Protein AF-C4REH4-F1 (afdb_monomer)

Foldseek 3Di:
DDDDDDDDDDDDDDDDDDDDDDDDDDDDPPPDPDPPPPPCPADAQDDAPEEAECVPQNLVSLVVLLVSLQCLQVDDDVNFREFDDQDPALQDSNQWHWYWYAFPNFIKIFIAGRQQRATQWIWGQPPPDPDRAIETEGEDDQDPHDHHPNHNDPRHHYDYDPHHLDCVSLVHPLVNLQFQWEASVLLSVLVVQVNDPPPPNNSSSSSNPCQSRRLLSFWVVSVVVRSVCRVPTGGDHSLSSQVSVCQQVLLQQLVVCVVVVDFDWDATSNDTRRHSVSSVNTTRYRRPPPLPDRPDPPRVCVVVPPDPDPFKFKKKKFWFKKAWDFPQDPDPQWFKAAWKAWADPVRHGPGTQDHHDDDDGDRPRMDGRPQSIATDMDRPLKIKMATFMWTDDPPDGIFTQAPPDGIFMDNFAWTWGGTPGTIMIIHMHMFTWDQPPDQVVDQQGPDQPFWKKWKAFAKKFKPPQADDAFRFKAAFKWWDADPDDTHTQDHHDPVDRHRDDRIDGTPRRGIDIHGSHDQGKIQDFMWHDYPVRDIHTLFPGGIDRDGAQWDWGHDPRIIMITGMGMIITDPDD

Sequence (573 aa):
MRTTRIRTLATGLAGAVAVAVLITGGTVVAPPPAAATTTVTGTVAKPAVGTFDLDKYGVKAYEDLITLIRVQNQQLSANTPVTPAPTASDADPAGYFSVALVAGGRRIELVIRRDDLYLVGWYQADQDRAGDADVYFRFRHDRSGSPYDFRRTTRTRIVDLTFTGSYLDLGYPAEKRKALNLGGGALIKALQLLSGTNGQQPNEALVVTIQMVLEAARFHPLFEHLREHWDEWGAPPPALVDLQNNWGDLSQDWWRGQDARVAITVTYAGMIFKAVADILTVVAVLHYKNCGRKPFAAAAAAAENEACPPTGGRFLVTVEELVFDNPGDAGSDFEPYGSVSLVDGQGTPIRTAWQQADHDIPHVVRVPLTDARAVVDSETGVFCFHASVRESDSSNGDDDLSSQVSDVCGTGGVGTFRGDDGTVTIYYAVQRLVRPCLSWATSIPCQTSPYQYLYHVTRVDFGNPGDAGDPEPYGFIKVKPGGGSAYSLWEQSSDNPPTMSHWIPPTVLAPLRVGSSAQPCFYVNVEESDSSGRNDWLTPFGTFCGDESHLRLTEGENWVEIHYEFLQLIPGE

pLDDT: mean 76.66, std 19.33, range [28.95, 98.5]

Radius of gyration: 36.14 Å; Cα contacts (8 Å, |Δi|>4): 1142; chains: 1; bounding box: 104×90×124 Å

Mean predicted aligned error: 17.83 Å

Nearest PDB structures (foldseek):
  5wv1-assembly1_A  TM=8.229E-01  e=4.054E-14  Momordica balsamina
  6loq-assembly1_A  TM=7.985E-01  e=1.764E-14  Momordica charantia
  3mry-assembly1_A  TM=8.037E-01  e=5.061E-14  Momordica balsamina
  1mrg-assembly1_A  TM=7.962E-01  e=3.247E-14  Momordica charantia
  3n1d-assembly1_A  TM=7.936E-01  e=3.247E-14  Momordica balsamina

Secondary structure (DSSP, 8-state):
-----------------------------PPPPPP--------PPPPPS-EEEHHHHHHHHHHHHHHHHHHT--EEETTEEEPPPPPS-TT-GGGEEEEEEEETTEEEEEEEETTT--EEEEEEE-TTSSS-PEEEEEPPP-SSSPPP---SSTTPEEEE-SS-SSTTTTT--HHHHTT--BSHHHHHHHHHHHT-SS----HHHHHHHIIIIIIHHHBHHHHHHHHHTTT--BPPPHHHHHHHTTHHHHHHHHHHHHHH-PPP-EEETTEEE-SHHHHHHHBSSBPP--TT--SSSHHHHGGG-----SS-EEEEEEEEEEEEE--S-SSS---EEEEEEEE-TTS-EEEEEEEE-SS-----SEEE-TT-EEEEEESSS-EEEEEEEEE--SSS--EESSTT-SEEEESSEEEEEE-SS-EEEEEEEEEEEE-----SSSPPPSS-----EEEEEEEEEEE--SSSS---EEEEEEE--TTSPPEEEEEE-TTS-----SEE--S--SPEEE-TT---EEEEEEEEE-TTS-EEESS-SEEEE--TTEEEEEETTEEEEEEEEEEEE-TT-

Solvent-accessible surface area (backbone atoms only — not comparable to full-atom values): 32521 Å² total; per-residue (Å²): 132,86,87,86,89,81,91,80,90,76,82,89,81,91,78,91,77,89,80,82,90,79,92,71,96,69,83,87,72,77,73,73,77,73,72,79,76,76,74,74,81,70,66,60,43,77,76,54,82,46,76,29,42,41,75,82,45,40,66,58,28,49,53,53,46,36,52,53,59,39,59,71,24,76,48,67,56,97,86,35,24,22,22,47,73,74,61,98,44,62,54,44,72,82,44,42,50,33,40,29,39,30,23,86,94,40,58,39,31,44,32,32,34,44,37,77,55,44,65,50,31,36,36,27,70,40,86,91,47,101,55,98,32,34,36,33,41,31,40,34,79,88,63,94,69,64,70,47,68,77,34,69,48,98,62,37,43,78,43,80,40,97,42,43,75,46,46,65,67,47,73,40,47,70,77,55,50,37,66,36,60,38,23,50,64,44,43,36,52,20,50,41,49,68,59,50,90,78,78,70,70,55,44,62,31,54,49,45,44,43,49,67,49,43,48,23,30,33,22,39,62,52,32,52,50,44,61,75,40,22,93,40,82,42,49,55,63,55,51,60,54,49,44,61,80,37,47,56,59,53,28,47,51,37,51,49,22,64,74,66,71,45,83,36,80,50,73,55,60,88,43,76,31,64,35,53,66,52,48,56,66,41,41,44,38,35,49,37,91,50,66,83,52,64,85,68,69,63,67,77,59,59,79,60,72,75,77,83,64,95,73,49,45,39,28,40,39,36,39,50,34,42,36,52,50,58,86,72,62,100,64,93,69,53,32,74,24,37,38,35,23,38,24,49,102,83,68,50,75,75,45,73,61,44,75,41,72,94,69,92,63,75,73,60,54,63,48,77,31,93,66,27,36,46,82,45,78,31,71,79,58,62,46,32,34,36,45,54,33,30,34,55,56,96,83,82,59,68,45,44,22,14,74,78,37,70,62,45,68,41,62,50,48,77,41,72,31,35,22,89,52,29,28,38,34,40,35,32,46,41,31,52,39,40,72,58,93,60,64,76,75,44,79,70,49,93,58,91,63,87,48,40,31,31,45,38,61,71,37,37,34,50,39,65,53,51,91,89,80,61,22,23,57,20,39,37,35,26,42,40,46,56,90,55,77,67,44,67,35,40,76,40,56,80,93,69,43,58,79,55,65,61,60,48,79,44,73,46,71,42,61,42,80,26,57,70,74,44,69,66,29,37,40,37,40,39,34,29,61,46,98,86,78,53,72,47,56,33,30,72,76,46,77,46,68,54,60,90,55,45,36,77,38,63,34,88,85,16,28,38,36,39,30,32,45,68,32,33,51,53,86,93,90

Structure (mmCIF, N/CA/C/O backbone):
data_AF-C4REH4-F1
#
_entry.id   AF-C4REH4-F1
#
loop_
_atom_site.group_PDB
_atom_site.id
_atom_site.type_symbol
_atom_site.label_atom_id
_atom_site.label_alt_id
_atom_site.label_comp_id
_atom_site.label_asym_id
_atom_site.label_entity_id
_atom_site.label_seq_id
_atom_site.pdbx_PDB_ins_code
_atom_site.Cartn_x
_atom_site.Cartn_y
_atom_site.Cartn_z
_atom_site.occupancy
_atom_site.B_iso_or_equiv
_atom_site.auth_seq_id
_atom_site.auth_comp_id
_atom_site.auth_asym_id
_atom_site.auth_atom_id
_atom_site.pdbx_PDB_model_num
ATOM 1 N N . MET A 1 1 ? -58.305 19.308 66.190 1.00 35.97 1 MET A N 1
ATOM 2 C CA . MET A 1 1 ? -57.642 20.486 66.789 1.00 35.97 1 MET A CA 1
ATOM 3 C C . MET A 1 1 ? -57.208 21.426 65.670 1.00 35.97 1 MET A C 1
ATOM 5 O O . MET A 1 1 ? -56.680 20.945 64.681 1.00 35.97 1 MET A O 1
ATOM 9 N N . ARG A 1 2 ? -57.568 22.709 65.835 1.00 33.66 2 ARG A N 1
ATOM 10 C CA . ARG A 1 2 ? -57.250 23.962 65.103 1.00 33.66 2 ARG A CA 1
ATOM 11 C C . ARG A 1 2 ? -56.367 23.863 63.839 1.00 33.66 2 ARG A C 1
ATOM 13 O O . ARG A 1 2 ? -55.223 23.456 63.940 1.00 33.66 2 ARG A O 1
ATOM 20 N N . THR A 1 3 ? -56.874 24.107 62.622 1.00 39.22 3 THR A N 1
ATOM 21 C CA . THR A 1 3 ? -57.192 25.400 61.947 1.00 39.22 3 THR A CA 1
ATOM 22 C C . THR A 1 3 ? -56.023 26.375 61.805 1.00 39.22 3 THR A C 1
ATOM 24 O O . THR A 1 3 ? -55.701 27.007 62.802 1.00 39.22 3 THR A O 1
ATOM 27 N N . THR A 1 4 ? -55.585 26.630 60.560 1.00 42.75 4 THR A N 1
ATOM 28 C CA . THR A 1 4 ? -55.491 27.993 59.990 1.00 42.75 4 THR A CA 1
ATOM 29 C C . THR A 1 4 ? -55.699 27.946 58.466 1.00 42.75 4 THR A C 1
ATOM 31 O O . THR A 1 4 ? -55.005 27.232 57.750 1.00 42.75 4 THR A O 1
ATOM 34 N N . ARG A 1 5 ? -56.707 28.690 57.995 1.00 47.34 5 ARG A N 1
ATOM 35 C CA . ARG A 1 5 ? -56.991 29.072 56.597 1.00 47.34 5 ARG A CA 1
ATOM 36 C C . ARG A 1 5 ? -56.308 30.413 56.295 1.00 47.34 5 ARG A C 1
ATOM 38 O O . ARG A 1 5 ? -56.113 31.158 57.243 1.00 47.34 5 ARG A O 1
ATOM 45 N N . ILE A 1 6 ? -56.135 30.760 55.014 1.00 38.66 6 ILE A N 1
ATOM 46 C CA . ILE A 1 6 ? -56.421 32.068 54.353 1.00 38.66 6 ILE A CA 1
ATOM 47 C C . ILE A 1 6 ? -56.081 31.844 52.852 1.00 38.66 6 ILE A C 1
ATOM 49 O O . ILE A 1 6 ? -54.988 31.379 52.562 1.00 38.66 6 ILE A O 1
ATOM 53 N N . ARG A 1 7 ? -57.038 31.791 51.901 1.00 39.53 7 ARG A N 1
ATOM 54 C CA . ARG A 1 7 ? -57.795 32.880 51.217 1.00 39.53 7 ARG A CA 1
ATOM 55 C C . ARG A 1 7 ? -56.879 33.851 50.441 1.00 39.53 7 ARG A C 1
ATOM 57 O O . ARG A 1 7 ? -55.895 34.275 51.012 1.00 39.53 7 ARG A O 1
ATOM 64 N N . THR A 1 8 ? -57.134 34.373 49.239 1.00 35.28 8 THR A N 1
ATOM 65 C CA . THR A 1 8 ? -57.992 34.142 48.053 1.00 35.28 8 THR A CA 1
ATOM 66 C C . THR A 1 8 ? -57.593 35.259 47.050 1.00 35.28 8 THR A C 1
ATOM 68 O O . THR A 1 8 ? -57.129 36.295 47.516 1.00 35.28 8 THR A O 1
ATOM 71 N N . LEU A 1 9 ? -57.965 35.118 45.762 1.00 31.98 9 LEU A N 1
ATOM 72 C CA . LEU A 1 9 ? -58.253 36.189 44.766 1.00 31.98 9 LEU A CA 1
ATOM 73 C C . LEU A 1 9 ? -57.048 37.025 44.270 1.00 31.98 9 LEU A C 1
ATOM 75 O O . LEU A 1 9 ? -56.125 37.290 45.018 1.00 31.98 9 LEU A O 1
ATOM 79 N N . ALA A 1 10 ? -57.003 37.590 43.063 1.00 31.23 10 ALA A N 1
ATOM 80 C CA . ALA A 1 10 ? -57.707 37.482 41.780 1.00 31.23 10 ALA A CA 1
ATOM 81 C C . ALA A 1 10 ? -57.125 38.595 40.880 1.00 31.23 10 ALA A C 1
ATOM 83 O O . ALA A 1 10 ? -56.549 39.541 41.410 1.00 31.23 10 ALA A O 1
ATOM 84 N N . THR A 1 11 ? -57.406 38.525 39.567 1.00 33.16 11 THR A N 1
ATOM 85 C CA . THR A 1 11 ? -57.464 39.654 38.598 1.00 33.16 11 THR A CA 1
ATOM 86 C C . THR A 1 11 ? -56.174 40.474 38.428 1.00 33.16 11 THR A C 1
ATOM 88 O O . THR A 1 11 ? -55.709 41.131 39.341 1.00 33.16 11 THR A O 1
ATOM 91 N N . GLY A 1 12 ? -55.505 40.465 37.276 1.00 29.77 12 GLY A N 1
ATOM 92 C CA . GLY A 1 12 ? -56.021 40.898 35.979 1.00 29.77 12 GLY A CA 1
ATOM 93 C C . GLY A 1 12 ? -55.555 42.336 35.730 1.00 29.77 12 GLY A C 1
ATOM 94 O O . GLY A 1 12 ? -55.830 43.182 36.563 1.00 29.77 12 GLY A O 1
ATOM 95 N N . LEU A 1 13 ? -54.852 42.604 34.627 1.00 32.81 13 LEU A N 1
ATOM 96 C CA . LEU A 1 13 ? -55.011 43.816 33.812 1.00 32.81 13 LEU A CA 1
ATOM 97 C C . LEU A 1 13 ? -54.057 43.771 32.612 1.00 32.81 13 LEU A C 1
ATOM 99 O O . LEU A 1 13 ? -52.848 43.602 32.754 1.00 32.81 13 LEU A O 1
ATOM 103 N N . ALA A 1 14 ? -54.636 43.969 31.432 1.00 38.34 14 ALA A N 1
ATOM 104 C CA . ALA A 1 14 ? -53.940 44.437 30.251 1.00 38.34 14 ALA A CA 1
ATOM 105 C C . ALA A 1 14 ? -53.442 45.872 30.487 1.00 38.34 14 ALA A C 1
ATOM 107 O O . ALA A 1 14 ? -54.162 46.698 31.048 1.00 38.34 14 ALA A O 1
ATOM 108 N N . GLY A 1 15 ? -52.233 46.169 30.020 1.00 32.03 15 GLY A N 1
ATOM 109 C CA . GLY A 1 15 ? -51.663 47.509 30.027 1.00 32.03 15 GLY A CA 1
ATOM 110 C C . GLY A 1 15 ? -50.836 47.715 28.769 1.00 32.03 15 GLY A C 1
ATOM 111 O O . GLY A 1 15 ? -49.680 47.311 28.709 1.00 32.03 15 GLY A O 1
ATOM 112 N N . ALA A 1 16 ? -51.455 48.323 27.760 1.00 36.25 16 ALA A N 1
ATOM 113 C CA . ALA A 1 16 ? -50.751 48.948 26.655 1.00 36.25 16 ALA A CA 1
ATOM 114 C C . ALA A 1 16 ? -50.012 50.183 27.187 1.00 36.25 16 ALA A C 1
ATOM 116 O O . ALA A 1 16 ? -50.625 51.039 27.824 1.00 36.25 16 ALA A O 1
ATOM 117 N N . VAL A 1 17 ? -48.715 50.290 26.902 1.00 34.00 17 VAL A N 1
ATOM 118 C CA . VAL A 1 17 ? -47.961 51.534 27.068 1.00 34.00 17 VAL A CA 1
ATOM 119 C C . VAL A 1 17 ? -47.302 51.860 25.739 1.00 34.00 17 VAL A C 1
ATOM 121 O O . VAL A 1 17 ? -46.434 51.140 25.249 1.00 34.00 17 VAL A O 1
ATOM 124 N N . ALA A 1 18 ? -47.778 52.957 25.159 1.00 33.50 18 ALA A N 1
ATOM 125 C CA . ALA A 1 18 ? -47.152 53.666 24.064 1.00 33.50 18 ALA A CA 1
ATOM 126 C C . ALA A 1 18 ? -45.804 54.234 24.522 1.00 33.50 18 ALA A C 1
ATOM 128 O O . ALA A 1 18 ? -45.726 54.841 25.591 1.00 33.50 18 ALA A O 1
ATOM 129 N N . VAL A 1 19 ? -44.768 54.107 23.693 1.00 32.81 19 VAL A N 1
ATOM 130 C CA . VAL A 1 19 ? -43.551 54.908 23.846 1.00 32.81 19 VAL A CA 1
ATOM 131 C C . VAL A 1 19 ? -43.255 55.643 22.546 1.00 32.81 19 VAL A C 1
ATOM 133 O O . VAL A 1 19 ? -42.979 55.059 21.504 1.00 32.81 19 VAL A O 1
ATOM 136 N N . ALA A 1 20 ? -43.403 56.956 22.698 1.00 33.81 20 ALA A N 1
ATOM 137 C CA . ALA A 1 20 ? -42.884 58.090 21.958 1.00 33.81 20 ALA A CA 1
ATOM 138 C C . ALA A 1 20 ? -41.851 57.819 20.852 1.00 33.81 20 ALA A C 1
ATOM 140 O O . ALA A 1 20 ? -40.739 57.347 21.079 1.00 33.81 20 ALA A O 1
ATOM 141 N N . VAL A 1 21 ? -42.219 58.305 19.669 1.00 32.22 21 VAL A N 1
ATOM 142 C CA . VAL A 1 21 ? -41.327 58.707 18.586 1.00 32.22 21 VAL A CA 1
ATOM 143 C C . VAL A 1 21 ? -40.479 59.890 19.066 1.00 32.22 21 VAL A C 1
ATOM 145 O O . VAL A 1 21 ? -41.007 60.979 19.290 1.00 32.22 21 VAL A O 1
ATOM 148 N N . LEU A 1 22 ? -39.167 59.686 19.203 1.00 30.83 22 LEU A N 1
ATOM 149 C CA . LEU A 1 22 ? -38.180 60.764 19.222 1.00 30.83 22 LEU A CA 1
ATOM 150 C C . LEU A 1 22 ? -37.384 60.685 17.916 1.00 30.83 22 LEU A C 1
ATOM 152 O O . LEU A 1 22 ? -36.627 59.746 17.688 1.00 30.83 22 LEU A O 1
ATOM 156 N N . ILE A 1 23 ? -37.608 61.666 17.044 1.00 33.31 23 ILE A N 1
ATOM 157 C CA . ILE A 1 23 ? -36.863 61.861 15.802 1.00 33.31 23 ILE A CA 1
ATOM 158 C C . ILE A 1 23 ? -35.581 62.605 16.171 1.00 33.31 23 ILE A C 1
ATOM 160 O O . ILE A 1 23 ? -35.610 63.805 16.438 1.00 33.31 23 ILE A O 1
ATOM 164 N N . THR A 1 24 ? -34.456 61.900 16.185 1.00 34.28 24 THR A N 1
ATOM 165 C CA . THR A 1 24 ? -33.124 62.506 16.138 1.00 34.28 24 THR A CA 1
ATOM 166 C C . THR A 1 24 ? -32.477 62.122 14.814 1.00 34.28 24 THR A C 1
ATOM 168 O O . THR A 1 24 ? -32.404 60.950 14.448 1.00 34.28 24 THR A O 1
ATOM 171 N N . GLY A 1 25 ? -32.075 63.137 14.047 1.00 39.12 25 GLY A N 1
ATOM 172 C CA . GLY A 1 25 ? -31.413 62.976 12.758 1.00 39.12 25 GLY A CA 1
ATOM 173 C C . GLY A 1 25 ? -30.077 62.259 12.924 1.00 39.12 25 GLY A C 1
ATOM 174 O O . GLY A 1 25 ? -29.106 62.853 13.382 1.00 39.12 25 GLY A O 1
ATOM 175 N N . GLY A 1 26 ? -30.052 60.982 12.552 1.00 31.59 26 GLY A N 1
ATOM 176 C CA . GLY A 1 26 ? -28.841 60.202 12.345 1.00 31.59 26 GLY A CA 1
ATOM 177 C C . GLY A 1 26 ? -28.511 60.170 10.858 1.00 31.59 26 GLY A C 1
ATOM 178 O O . GLY A 1 26 ? -29.373 59.900 10.023 1.00 31.59 26 GLY A O 1
ATOM 179 N N . THR A 1 27 ? -27.264 60.467 10.522 1.00 34.62 27 THR A N 1
ATOM 180 C CA . THR A 1 27 ? -26.701 60.235 9.195 1.00 34.62 27 THR A CA 1
ATOM 181 C C . THR A 1 27 ? -26.888 58.767 8.805 1.00 34.62 27 THR A C 1
ATOM 183 O O . THR A 1 27 ? -26.561 57.859 9.568 1.00 34.62 27 THR A O 1
ATOM 186 N N . VAL A 1 28 ? -27.436 58.524 7.611 1.00 29.14 28 VAL A N 1
ATOM 187 C CA . VAL A 1 28 ? -27.580 57.179 7.043 1.00 29.14 28 VAL A CA 1
ATOM 188 C C . VAL A 1 28 ? -26.187 56.675 6.674 1.00 29.14 28 VAL A C 1
ATOM 190 O O . VAL A 1 28 ? -25.685 56.932 5.584 1.00 29.14 28 VAL A O 1
ATOM 193 N N . VAL A 1 29 ? -25.539 55.975 7.600 1.00 36.16 29 VAL A N 1
ATOM 194 C CA . VAL A 1 29 ? -24.460 55.052 7.254 1.00 36.16 29 VAL A CA 1
ATOM 195 C C . VAL A 1 29 ? -25.157 53.803 6.735 1.00 36.16 29 VAL A C 1
ATOM 197 O O . VAL A 1 29 ? -25.883 53.145 7.480 1.00 36.16 29 VAL A O 1
ATOM 200 N N . ALA A 1 30 ? -25.007 53.520 5.440 1.00 32.88 30 ALA A N 1
ATOM 201 C CA . ALA A 1 30 ? -25.488 52.269 4.872 1.00 32.88 30 ALA A CA 1
ATOM 202 C C . ALA A 1 30 ? -24.927 51.110 5.717 1.00 32.88 30 ALA A C 1
ATOM 204 O O . ALA A 1 30 ? -23.716 51.095 5.966 1.00 32.88 30 ALA A O 1
ATOM 205 N N . PRO A 1 31 ? -25.763 50.171 6.200 1.00 31.33 31 PRO A N 1
ATOM 206 C CA . PRO A 1 31 ? -25.239 48.998 6.873 1.00 31.33 31 PRO A CA 1
ATOM 207 C C . PRO A 1 31 ? -24.269 48.304 5.907 1.00 31.33 31 PRO A C 1
ATOM 209 O O . PRO A 1 31 ? -24.590 48.193 4.717 1.00 31.33 31 PRO A O 1
ATOM 212 N N . PRO A 1 32 ? -23.084 47.863 6.371 1.00 36.41 32 PRO A N 1
ATOM 213 C CA . PRO A 1 32 ? -22.241 47.007 5.551 1.00 36.41 32 PRO A CA 1
ATOM 214 C C . PRO A 1 32 ? -23.111 45.844 5.061 1.00 36.41 32 PRO A C 1
ATOM 216 O O . PRO A 1 32 ? -23.952 45.373 5.839 1.00 36.41 32 PRO A O 1
ATOM 219 N N . PRO A 1 33 ? -22.986 45.415 3.789 1.00 34.09 33 PRO A N 1
ATOM 220 C CA . PRO A 1 33 ? -23.759 44.291 3.286 1.00 34.09 33 PRO A CA 1
ATOM 221 C C . PRO A 1 33 ? -23.622 43.164 4.299 1.00 34.09 33 PRO A C 1
ATOM 223 O O . PRO A 1 33 ? -22.501 42.795 4.658 1.00 34.09 33 PRO A O 1
ATOM 226 N N . ALA A 1 34 ? -24.762 42.711 4.835 1.00 32.22 34 ALA A N 1
ATOM 227 C CA . ALA A 1 34 ? -24.792 41.615 5.783 1.00 32.22 34 ALA A CA 1
ATOM 228 C C . ALA A 1 34 ? -23.935 40.508 5.178 1.00 32.22 34 ALA A C 1
ATOM 230 O O . ALA A 1 34 ? -24.213 40.070 4.058 1.00 32.22 34 ALA A O 1
ATOM 231 N N . ALA A 1 35 ? -22.849 40.148 5.871 1.00 33.38 35 ALA A N 1
ATOM 232 C CA . ALA A 1 35 ? -21.994 39.059 5.448 1.00 33.38 35 ALA A CA 1
ATOM 233 C C . ALA A 1 35 ? -22.925 37.892 5.144 1.00 33.38 35 ALA A C 1
ATOM 235 O O . ALA A 1 35 ? -23.681 37.475 6.027 1.00 33.38 35 ALA A O 1
ATOM 236 N N . ALA A 1 36 ? -22.944 37.468 3.878 1.00 31.81 36 ALA A N 1
ATOM 237 C CA . ALA A 1 36 ? -23.758 36.360 3.430 1.00 31.81 36 ALA A CA 1
ATOM 238 C C . ALA A 1 36 ? -23.477 35.208 4.386 1.00 31.81 36 ALA A C 1
ATOM 240 O O . ALA A 1 36 ? -22.395 34.621 4.374 1.00 31.81 36 ALA A O 1
ATOM 241 N N . THR A 1 37 ? -24.426 34.956 5.285 1.00 28.95 37 THR A N 1
ATOM 242 C CA . THR A 1 37 ? -24.351 33.840 6.206 1.00 28.95 37 THR A CA 1
ATOM 243 C C . THR A 1 37 ? -24.585 32.645 5.311 1.00 28.95 37 THR A C 1
ATOM 245 O O . THR A 1 37 ? -25.723 32.316 4.975 1.00 28.95 37 THR A O 1
ATOM 248 N N . THR A 1 38 ? -23.493 32.075 4.808 1.00 29.91 38 THR A N 1
ATOM 249 C CA . THR A 1 38 ? -23.509 30.803 4.107 1.00 29.91 38 THR A CA 1
ATOM 250 C C . THR A 1 38 ? -24.032 29.830 5.139 1.00 29.91 38 THR A C 1
ATOM 252 O O . THR A 1 38 ? -23.327 29.397 6.048 1.00 29.91 38 THR A O 1
ATOM 255 N N . THR A 1 39 ? -25.336 29.589 5.076 1.00 32.25 39 THR A N 1
ATOM 256 C CA . THR A 1 39 ? -25.992 28.607 5.916 1.00 32.25 39 THR A CA 1
ATOM 257 C C . THR A 1 39 ? -25.533 27.285 5.334 1.00 32.25 39 THR A C 1
ATOM 259 O O . THR A 1 39 ? -26.159 26.760 4.416 1.00 32.25 39 THR A O 1
ATOM 262 N N . VAL A 1 40 ? -24.362 26.815 5.775 1.00 38.88 40 VAL A N 1
ATOM 263 C CA . VAL A 1 40 ? -23.873 25.476 5.470 1.00 38.88 40 VAL A CA 1
ATOM 264 C C . VAL A 1 40 ? -24.972 24.560 5.967 1.00 38.88 40 VAL A C 1
ATOM 266 O O . VAL A 1 40 ? -25.170 24.389 7.170 1.00 38.88 40 VAL A O 1
ATOM 269 N N . THR A 1 41 ? -25.773 24.058 5.035 1.00 42.81 41 THR A N 1
ATOM 270 C CA . THR A 1 41 ? -26.825 23.093 5.318 1.00 42.81 41 THR A CA 1
ATOM 271 C C . THR A 1 41 ? -26.097 21.769 5.513 1.00 42.81 41 THR A C 1
ATOM 273 O O . THR A 1 41 ? -26.059 20.923 4.629 1.00 42.81 41 THR A O 1
ATOM 276 N N . GLY A 1 42 ? -25.370 21.664 6.628 1.00 54.94 42 GLY A N 1
ATOM 277 C CA . GLY A 1 42 ? -24.578 20.497 6.966 1.00 54.94 42 GLY A CA 1
ATOM 278 C C . GLY A 1 42 ? -25.526 19.325 7.144 1.00 54.94 42 GLY A C 1
ATOM 279 O O . GLY A 1 42 ? -26.389 19.343 8.022 1.00 54.94 42 GLY A O 1
ATOM 280 N N . THR A 1 43 ? -25.404 18.326 6.279 1.00 60.78 43 THR A N 1
ATOM 281 C CA . THR A 1 43 ? -26.086 17.043 6.430 1.00 60.78 43 THR A CA 1
ATOM 282 C C . THR A 1 43 ? -25.693 16.452 7.777 1.00 60.78 43 THR A C 1
ATOM 284 O O . THR A 1 43 ? -24.533 16.103 7.976 1.00 60.78 43 THR A O 1
ATOM 287 N N . VAL A 1 44 ? -26.650 16.362 8.700 1.00 74.81 44 VAL A N 1
ATOM 288 C CA . VAL A 1 44 ? -26.451 15.760 10.022 1.00 74.81 44 VAL A CA 1
ATOM 289 C C . VAL A 1 44 ? -26.036 14.297 9.860 1.00 74.81 44 VAL A C 1
ATOM 291 O O . VAL A 1 44 ? -26.690 13.546 9.132 1.00 74.81 44 VAL A O 1
ATOM 294 N N . ALA A 1 45 ? -24.958 13.896 10.538 1.00 81.94 45 ALA A N 1
ATOM 295 C CA . ALA A 1 45 ? -24.478 12.520 10.520 1.00 81.94 45 ALA A CA 1
ATOM 296 C C . ALA A 1 45 ? -25.561 11.553 11.031 1.00 81.94 45 ALA A C 1
ATOM 298 O O . ALA A 1 45 ? -26.254 11.828 12.015 1.00 81.94 45 ALA A O 1
ATOM 299 N N . LYS A 1 46 ? -25.710 10.405 10.359 1.00 85.50 46 LYS A N 1
ATOM 300 C CA . LYS A 1 46 ? -26.685 9.373 10.742 1.00 85.50 46 LYS A CA 1
ATOM 301 C C . LYS A 1 46 ? -26.348 8.778 12.120 1.00 85.50 46 LYS A C 1
ATOM 303 O O . LYS A 1 46 ? -25.172 8.723 12.484 1.00 85.50 46 LYS A O 1
ATOM 308 N N . PRO A 1 47 ? -27.356 8.304 12.880 1.00 86.31 47 PRO A N 1
ATOM 309 C CA . PRO A 1 47 ? -27.110 7.560 14.108 1.00 86.31 47 PRO A CA 1
ATOM 310 C C . PRO A 1 47 ? -26.337 6.261 13.832 1.00 86.31 47 PRO A C 1
ATOM 312 O O . PRO A 1 47 ? -26.376 5.738 12.715 1.00 86.31 47 PRO A O 1
ATOM 315 N N . ALA A 1 48 ? -25.691 5.717 14.870 1.00 90.56 48 ALA A N 1
ATOM 316 C CA . ALA A 1 48 ? -25.025 4.422 14.793 1.00 90.56 48 ALA A CA 1
ATOM 317 C C . ALA A 1 48 ? -25.987 3.336 14.307 1.00 90.56 48 ALA A C 1
ATOM 319 O O . ALA A 1 48 ? -27.122 3.241 14.780 1.00 90.56 48 ALA A O 1
ATOM 320 N N . VAL A 1 49 ? -25.503 2.482 13.407 1.00 94.69 49 VAL A N 1
ATOM 321 C CA . VAL A 1 49 ? -26.279 1.372 12.836 1.00 94.69 49 VAL A CA 1
ATOM 322 C C . VAL A 1 49 ? -26.529 0.252 13.853 1.00 94.69 49 VAL A C 1
ATOM 324 O O . VAL A 1 49 ? -27.395 -0.589 13.634 1.00 94.69 49 VAL A O 1
ATOM 327 N N . GLY A 1 50 ? -25.814 0.264 14.984 1.00 94.38 50 GLY A N 1
ATOM 328 C CA . GLY A 1 50 ? -26.015 -0.630 16.124 1.00 94.38 50 GLY A CA 1
ATOM 329 C C . GLY A 1 50 ? -25.359 -0.100 17.401 1.00 94.38 50 GLY A C 1
ATOM 330 O O . GLY A 1 50 ? -24.505 0.787 17.352 1.00 94.38 50 GLY A O 1
ATOM 331 N N . THR A 1 51 ? -25.782 -0.621 18.556 1.00 96.12 51 THR A N 1
ATOM 332 C CA . THR A 1 51 ? -25.155 -0.374 19.866 1.00 96.12 51 THR A CA 1
ATOM 333 C C . THR A 1 51 ? -24.913 -1.707 20.568 1.00 96.12 51 THR A C 1
ATOM 335 O O . THR A 1 51 ? -25.851 -2.487 20.716 1.00 96.12 51 THR A O 1
ATOM 338 N N . PHE A 1 52 ? -23.683 -1.941 21.020 1.00 97.38 52 PHE A N 1
ATOM 339 C CA . PHE A 1 52 ? -23.224 -3.218 21.565 1.00 97.38 52 PHE A CA 1
ATOM 340 C C . PHE A 1 52 ? -22.668 -3.030 22.971 1.00 97.38 52 PHE A C 1
ATOM 342 O O . PHE A 1 52 ? -21.672 -2.338 23.161 1.00 97.38 52 PHE A O 1
ATOM 349 N N . ASP A 1 53 ? -23.333 -3.624 23.958 1.00 97.25 53 ASP A N 1
ATOM 350 C CA . ASP A 1 53 ? -22.945 -3.531 25.365 1.00 97.25 53 ASP A CA 1
ATOM 351 C C . ASP A 1 53 ? -22.033 -4.702 25.738 1.00 97.25 53 ASP A C 1
ATOM 353 O O . ASP A 1 53 ? -22.496 -5.824 25.971 1.00 97.25 53 ASP A O 1
ATOM 357 N N . LEU A 1 54 ? -20.725 -4.431 25.725 1.00 96.62 54 LEU A N 1
ATOM 358 C CA . LEU A 1 54 ? -19.688 -5.417 26.015 1.00 96.62 54 LEU A CA 1
ATOM 359 C C . LEU A 1 54 ? -19.642 -5.761 27.507 1.00 96.62 54 LEU A C 1
ATOM 361 O O . LEU A 1 54 ? -19.309 -6.894 27.842 1.00 96.62 54 LEU A O 1
ATOM 365 N N . ASP A 1 55 ? -20.021 -4.829 28.387 1.00 93.88 55 ASP A N 1
ATOM 366 C CA . ASP A 1 55 ? -20.088 -5.082 29.831 1.00 93.88 55 ASP A CA 1
ATOM 367 C C . ASP A 1 55 ? -21.203 -6.087 30.151 1.00 93.88 55 ASP A C 1
ATOM 369 O O . ASP A 1 55 ? -21.043 -6.973 30.990 1.00 93.88 55 ASP A O 1
ATOM 373 N N . LYS A 1 56 ? -22.351 -5.948 29.478 1.00 96.38 56 LYS A N 1
ATOM 374 C CA . LYS A 1 56 ? -23.543 -6.755 29.754 1.00 96.38 56 LYS A CA 1
ATOM 375 C C . LYS A 1 56 ? -23.559 -8.097 29.030 1.00 96.38 56 LYS A C 1
ATOM 377 O O . LYS A 1 56 ? -24.043 -9.077 29.597 1.00 96.38 56 LYS A O 1
ATOM 382 N N . TYR A 1 57 ? -23.114 -8.138 27.776 1.00 97.31 57 TYR A N 1
ATOM 383 C CA . TYR A 1 57 ? -23.274 -9.318 26.919 1.00 97.31 57 TYR A CA 1
ATOM 384 C C . TYR A 1 57 ? -21.945 -9.948 26.472 1.00 97.31 57 TYR A C 1
ATOM 386 O O . TYR A 1 57 ? -21.976 -10.980 25.799 1.00 97.31 57 TYR A O 1
ATOM 394 N N . GLY A 1 58 ? -20.793 -9.370 26.839 1.00 96.75 58 GLY A N 1
ATOM 395 C CA . GLY A 1 58 ? -19.466 -9.947 26.603 1.00 96.75 58 GLY A CA 1
ATOM 396 C C . GLY A 1 58 ? -19.230 -10.366 25.150 1.00 96.75 58 GLY A C 1
ATOM 397 O O . GLY A 1 58 ? -19.548 -9.622 24.216 1.00 96.75 58 GLY A O 1
ATOM 398 N N . VAL A 1 59 ? -18.724 -11.591 24.964 1.00 97.69 59 VAL A N 1
ATOM 399 C CA . VAL A 1 59 ? -18.429 -12.171 23.644 1.00 97.69 59 VAL A CA 1
ATOM 400 C C . VAL A 1 59 ? -19.643 -12.176 22.711 1.00 97.69 59 VAL A C 1
ATOM 402 O O . VAL A 1 59 ? -19.488 -11.979 21.511 1.00 97.69 59 VAL A O 1
ATOM 405 N N . LYS A 1 60 ? -20.873 -12.296 23.234 1.00 98.00 60 LYS A N 1
ATOM 406 C CA . LYS A 1 60 ? -22.067 -12.301 22.383 1.00 98.00 60 LYS A CA 1
ATOM 407 C C . LYS A 1 60 ? -22.306 -10.941 21.719 1.00 98.00 60 LYS A C 1
ATOM 409 O O . LYS A 1 60 ? -22.574 -10.884 20.522 1.00 98.00 60 LYS A O 1
ATOM 414 N N . ALA A 1 61 ? -22.157 -9.842 22.464 1.00 98.12 61 ALA A N 1
ATOM 415 C CA . ALA A 1 61 ? -22.219 -8.502 21.870 1.00 98.12 61 ALA A CA 1
ATOM 416 C C . ALA A 1 61 ? -21.085 -8.271 20.866 1.00 98.12 61 ALA A C 1
ATOM 418 O O . ALA A 1 61 ? -21.286 -7.573 19.873 1.00 98.12 61 ALA A O 1
ATOM 419 N N . TYR A 1 62 ? -19.914 -8.862 21.105 1.00 98.50 62 TYR A N 1
ATOM 420 C CA . TYR A 1 62 ? -18.792 -8.802 20.179 1.00 98.50 62 TYR A CA 1
ATOM 421 C C . TYR A 1 62 ? -19.069 -9.552 18.863 1.00 98.50 62 TYR A C 1
ATOM 423 O O . TYR A 1 62 ? -18.879 -8.989 17.787 1.00 98.50 62 TYR A O 1
ATOM 431 N N . GLU A 1 63 ? -19.600 -10.774 18.916 1.00 98.44 63 GLU A N 1
ATOM 432 C CA . GLU A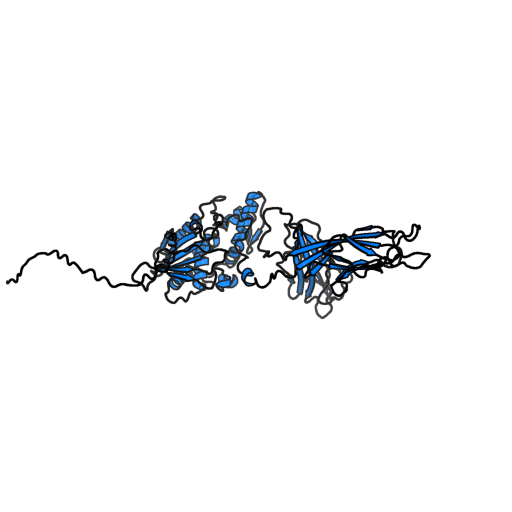 1 63 ? -20.023 -11.527 17.725 1.00 98.44 63 GLU A CA 1
ATOM 433 C C . GLU A 1 63 ? -21.069 -10.761 16.902 1.00 98.44 63 GLU A C 1
ATOM 435 O O . GLU A 1 63 ? -20.962 -10.662 15.673 1.00 98.44 63 GLU A O 1
ATOM 440 N N . ASP A 1 64 ? -22.068 -10.191 17.581 1.00 98.12 64 ASP A N 1
ATOM 441 C CA . ASP A 1 64 ? -23.138 -9.428 16.940 1.00 98.12 64 ASP A CA 1
ATOM 442 C C . ASP A 1 64 ? -22.593 -8.134 16.306 1.00 98.12 64 ASP A C 1
ATOM 444 O O . ASP A 1 64 ? -23.015 -7.758 15.209 1.00 98.12 64 ASP A O 1
ATOM 448 N N . LEU A 1 65 ? -21.609 -7.486 16.945 1.00 98.31 65 LEU A N 1
ATOM 449 C CA . LEU A 1 65 ? -20.890 -6.328 16.404 1.00 98.31 65 LEU A CA 1
ATOM 450 C C . LEU A 1 65 ? -20.168 -6.674 15.103 1.00 98.31 65 LEU A C 1
ATOM 452 O O . LEU A 1 65 ? -20.369 -6.001 14.090 1.00 98.31 65 LEU A O 1
ATOM 456 N N . ILE A 1 66 ? -19.335 -7.716 15.123 1.00 98.25 66 ILE A N 1
ATOM 457 C CA . ILE A 1 66 ? -18.547 -8.120 13.954 1.00 98.25 66 ILE A CA 1
ATOM 458 C C . ILE A 1 66 ? -19.471 -8.535 12.806 1.00 98.25 66 ILE A C 1
ATOM 460 O O . ILE A 1 66 ? -19.263 -8.133 11.659 1.00 98.25 66 ILE A O 1
ATOM 464 N N . THR A 1 67 ? -20.544 -9.263 13.116 1.00 96.69 67 THR A N 1
ATOM 465 C CA . THR A 1 67 ? -21.572 -9.633 12.137 1.00 96.69 67 THR A CA 1
ATOM 466 C C . THR A 1 67 ? -22.238 -8.398 11.533 1.00 96.69 67 THR A C 1
ATOM 468 O O . THR A 1 67 ? -22.360 -8.311 10.309 1.00 96.69 67 THR A O 1
ATOM 471 N N . LEU A 1 68 ? -22.615 -7.407 12.354 1.00 96.81 68 LEU A N 1
ATOM 472 C CA . LEU A 1 68 ? -23.241 -6.179 11.865 1.00 96.81 68 LEU A CA 1
ATOM 473 C C . LEU A 1 68 ? -22.318 -5.398 10.920 1.00 96.81 68 LEU A C 1
ATOM 475 O O . LEU A 1 68 ? -22.791 -4.892 9.903 1.00 96.81 68 LEU A O 1
ATOM 479 N N . ILE A 1 69 ? -21.021 -5.303 11.236 1.00 96.94 69 ILE A N 1
ATOM 480 C CA . ILE A 1 69 ? -20.032 -4.622 10.386 1.00 96.94 69 ILE A CA 1
ATOM 481 C C . ILE A 1 69 ? -19.933 -5.318 9.026 1.00 96.94 69 ILE A C 1
ATOM 483 O O . ILE A 1 69 ? -19.992 -4.650 7.993 1.00 96.94 69 ILE A O 1
ATOM 487 N N . ARG A 1 70 ? -19.849 -6.654 9.007 1.00 95.62 70 ARG A N 1
ATOM 488 C CA . ARG A 1 70 ? -19.773 -7.433 7.761 1.00 95.62 70 ARG A CA 1
ATOM 489 C C . ARG A 1 70 ? -20.982 -7.176 6.857 1.00 95.62 70 ARG A C 1
ATOM 491 O O . ARG A 1 70 ? -20.800 -6.941 5.667 1.00 95.62 70 ARG A O 1
ATOM 498 N N . VAL A 1 71 ? -22.199 -7.120 7.408 1.00 92.75 71 VAL A N 1
ATOM 499 C CA . VAL A 1 71 ? -23.425 -6.898 6.611 1.00 92.75 71 VAL A CA 1
ATOM 500 C C . VAL A 1 71 ? -23.649 -5.445 6.170 1.00 92.75 71 VAL A C 1
ATOM 502 O O . VAL A 1 71 ? -24.528 -5.197 5.344 1.00 92.75 71 VAL A O 1
ATOM 505 N N . GLN A 1 72 ? -22.863 -4.469 6.651 1.00 92.50 72 GLN A N 1
ATOM 506 C CA . GLN A 1 72 ? -22.894 -3.111 6.074 1.00 92.50 72 GLN A CA 1
ATOM 507 C C . GLN A 1 72 ? -22.388 -3.082 4.623 1.00 92.50 72 GLN A C 1
ATOM 509 O O . GLN A 1 72 ? -22.713 -2.160 3.865 1.00 92.50 72 GLN A O 1
ATOM 514 N N . ASN A 1 73 ? -21.653 -4.121 4.229 1.00 85.56 73 ASN A N 1
ATOM 515 C CA . ASN A 1 73 ? -21.178 -4.383 2.881 1.00 85.56 73 ASN A CA 1
ATOM 516 C C . ASN A 1 73 ? -22.184 -5.283 2.153 1.00 85.56 73 ASN A C 1
ATOM 518 O O . ASN A 1 73 ? -21.987 -6.483 1.994 1.00 85.56 73 ASN A O 1
ATOM 522 N N . GLN A 1 74 ? -23.316 -4.692 1.765 1.00 76.25 74 GLN A N 1
ATOM 523 C CA . GLN A 1 74 ? -24.482 -5.407 1.223 1.00 76.25 74 GLN A CA 1
ATOM 524 C C . GLN A 1 74 ? -24.234 -6.092 -0.131 1.00 76.25 74 GLN A C 1
ATOM 526 O O . GLN A 1 74 ? -25.059 -6.889 -0.575 1.00 76.25 74 GLN A O 1
ATOM 531 N N . GLN A 1 75 ? -23.131 -5.773 -0.811 1.00 83.31 75 GLN A N 1
ATOM 532 C CA . GLN A 1 75 ? -22.753 -6.445 -2.047 1.00 83.31 75 GLN A CA 1
ATOM 533 C C . GLN A 1 75 ? -22.146 -7.802 -1.703 1.00 83.31 75 GLN A C 1
ATOM 535 O O . GLN A 1 75 ? -21.190 -7.879 -0.941 1.00 83.31 75 GLN A O 1
ATOM 540 N N . LEU A 1 76 ? -22.706 -8.871 -2.262 1.00 88.00 76 LEU A N 1
ATOM 541 C CA . LEU A 1 76 ? -22.180 -10.222 -2.096 1.00 88.00 76 LEU A CA 1
ATOM 542 C C . LEU A 1 76 ? -21.495 -10.668 -3.383 1.00 88.00 76 LEU A C 1
ATOM 544 O O . LEU A 1 76 ? -22.029 -10.472 -4.475 1.00 88.00 76 LEU A O 1
ATOM 548 N N . SER A 1 77 ? -20.353 -11.333 -3.242 1.00 83.44 77 SER A N 1
ATOM 549 C CA . SER A 1 77 ? -19.681 -12.035 -4.330 1.00 83.44 77 SER A CA 1
ATOM 550 C C . SER A 1 77 ? -19.275 -13.419 -3.837 1.00 83.44 77 SER A C 1
ATOM 552 O O . SER A 1 77 ? -18.601 -13.546 -2.820 1.00 83.44 77 SER A O 1
ATOM 554 N N . ALA A 1 78 ? -19.788 -14.466 -4.491 1.00 84.19 78 ALA A N 1
ATOM 555 C CA . ALA A 1 78 ? -19.722 -15.852 -4.008 1.00 84.19 78 ALA A CA 1
ATOM 556 C C . ALA A 1 78 ? -20.155 -16.031 -2.531 1.00 84.19 78 ALA A C 1
ATOM 558 O O . ALA A 1 78 ? -19.541 -16.790 -1.790 1.00 84.19 78 ALA A O 1
ATOM 559 N N . ASN A 1 79 ? -21.223 -15.338 -2.113 1.00 87.44 79 ASN A N 1
ATOM 560 C CA . ASN A 1 79 ? -21.733 -15.292 -0.730 1.00 87.44 79 ASN A CA 1
ATOM 561 C C . ASN A 1 79 ? -20.803 -14.633 0.304 1.00 87.44 79 ASN A C 1
ATOM 563 O O . ASN A 1 79 ? -21.130 -14.637 1.489 1.00 87.44 79 ASN A O 1
ATOM 567 N N . THR A 1 80 ? -19.706 -14.010 -0.124 1.00 90.62 80 THR A N 1
ATOM 568 C CA . THR A 1 80 ? -18.838 -13.214 0.747 1.00 90.62 80 THR A CA 1
ATOM 569 C C . THR A 1 80 ? -19.158 -11.727 0.581 1.00 90.62 80 THR A C 1
ATOM 571 O O . THR A 1 80 ? -19.251 -11.255 -0.558 1.00 90.62 80 THR A O 1
ATOM 574 N N . PRO A 1 81 ? -19.346 -10.969 1.678 1.00 94.31 81 PRO A N 1
ATOM 575 C CA . PRO A 1 81 ? -19.492 -9.519 1.625 1.00 94.31 81 PRO A CA 1
ATOM 576 C C . PRO A 1 81 ? -18.318 -8.850 0.913 1.00 94.31 81 PRO A C 1
ATOM 578 O O . PRO A 1 81 ? -17.162 -9.204 1.135 1.00 94.31 81 PRO A O 1
ATOM 581 N N . VAL A 1 82 ? -18.615 -7.853 0.089 1.00 93.75 82 VAL A N 1
ATOM 582 C CA . VAL A 1 82 ? -17.640 -7.032 -0.627 1.00 93.75 82 VAL A CA 1
ATOM 583 C C . VAL A 1 82 ? -17.872 -5.581 -0.253 1.00 93.75 82 VAL A C 1
ATOM 585 O O . VAL A 1 82 ? -19.012 -5.105 -0.297 1.00 93.75 82 VAL A O 1
ATOM 588 N N . THR A 1 83 ? -16.806 -4.862 0.096 1.00 93.19 83 THR A N 1
ATOM 589 C CA . THR A 1 83 ? -16.916 -3.415 0.278 1.00 93.19 83 THR A CA 1
ATOM 590 C C . THR A 1 83 ? -17.432 -2.749 -1.006 1.00 93.19 83 THR A C 1
ATOM 592 O O . THR A 1 83 ? -17.192 -3.242 -2.110 1.00 93.19 83 THR A O 1
ATOM 595 N N . PRO A 1 84 ? -18.211 -1.661 -0.911 1.00 90.25 84 PRO A N 1
ATOM 596 C CA . PRO A 1 84 ? -18.659 -0.945 -2.096 1.00 90.25 84 PRO A CA 1
ATOM 597 C C . PRO A 1 84 ? -17.488 -0.249 -2.791 1.00 90.25 84 PRO A C 1
ATOM 599 O O . PRO A 1 84 ? -16.440 0.001 -2.195 1.00 90.25 84 PRO A O 1
ATOM 602 N N . ALA A 1 85 ? -17.709 0.138 -4.047 1.00 86.19 85 ALA A N 1
ATOM 603 C CA . ALA A 1 85 ? -16.808 1.048 -4.738 1.00 86.19 85 ALA A CA 1
ATOM 604 C C . ALA A 1 85 ? -16.597 2.335 -3.913 1.00 86.19 85 ALA A C 1
ATOM 606 O O . ALA A 1 85 ? -17.568 2.837 -3.333 1.00 86.19 85 ALA A O 1
ATOM 607 N N . PRO A 1 86 ? -15.375 2.899 -3.896 1.00 81.88 86 PRO A N 1
ATOM 608 C CA . PRO A 1 86 ? -15.138 4.209 -3.308 1.00 81.88 86 PRO A CA 1
ATOM 609 C C . PRO A 1 86 ? -16.091 5.252 -3.882 1.00 81.88 86 PRO A C 1
ATOM 611 O O . PRO A 1 86 ? -16.308 5.310 -5.097 1.00 81.88 86 PRO A O 1
ATOM 614 N N . THR A 1 87 ? -16.658 6.088 -3.018 1.00 77.75 87 THR A N 1
ATOM 615 C CA . THR A 1 87 ? -17.472 7.218 -3.464 1.00 77.75 87 THR A CA 1
ATOM 616 C C . THR A 1 87 ? -16.585 8.228 -4.193 1.00 77.75 87 THR A C 1
ATOM 618 O O . THR A 1 87 ? -15.411 8.403 -3.874 1.00 77.75 87 THR A O 1
ATOM 621 N N . ALA A 1 88 ? -17.142 8.928 -5.186 1.00 64.94 88 ALA A N 1
ATOM 622 C CA . ALA A 1 88 ? -16.404 9.958 -5.928 1.00 64.94 88 ALA A CA 1
ATOM 623 C C . ALA A 1 88 ? -16.000 11.159 -5.049 1.00 64.94 88 ALA A C 1
ATOM 625 O O . ALA A 1 88 ? -15.145 11.953 -5.432 1.00 64.94 88 ALA A O 1
ATOM 626 N N . SER A 1 89 ? -16.631 11.299 -3.881 1.00 75.94 89 SER A N 1
ATOM 627 C CA . SER A 1 89 ? -16.359 12.342 -2.904 1.00 75.94 89 SER A CA 1
ATOM 628 C C . SER A 1 89 ? -16.329 11.748 -1.499 1.00 75.94 89 SER A C 1
ATOM 630 O O . SER A 1 89 ? -17.273 11.067 -1.092 1.00 75.94 89 SER A O 1
ATOM 632 N N . ASP A 1 90 ? -15.284 12.077 -0.739 1.00 73.88 90 ASP A N 1
ATOM 633 C CA . ASP A 1 90 ? -15.199 11.796 0.701 1.00 73.88 90 ASP A CA 1
ATOM 634 C C . ASP A 1 90 ? -16.196 12.648 1.518 1.00 73.88 90 ASP A C 1
ATOM 636 O O . ASP A 1 90 ? -16.332 12.469 2.725 1.00 73.88 90 ASP A O 1
ATOM 640 N N . ALA A 1 91 ? -16.933 13.562 0.873 1.00 79.62 91 ALA A N 1
ATOM 641 C CA . ALA A 1 91 ? -18.035 14.302 1.480 1.00 79.62 91 ALA A CA 1
ATOM 642 C C . ALA A 1 91 ? -19.388 13.568 1.389 1.00 79.62 91 ALA A C 1
ATOM 644 O O . ALA A 1 91 ? -20.382 14.080 1.903 1.00 79.62 91 ALA A O 1
ATOM 645 N N . ASP A 1 92 ? -19.464 12.401 0.740 1.00 82.88 92 ASP A N 1
ATOM 646 C CA . ASP A 1 92 ? -20.708 11.634 0.655 1.00 82.88 92 ASP A CA 1
ATOM 647 C C . ASP A 1 92 ? -20.968 10.856 1.964 1.00 82.88 92 ASP A C 1
ATOM 649 O O . ASP A 1 92 ? -20.236 9.908 2.270 1.00 82.88 92 ASP A O 1
ATOM 653 N N . PRO A 1 93 ? -22.033 11.172 2.732 1.00 83.81 93 PRO A N 1
ATOM 654 C CA . PRO A 1 93 ? -22.372 10.433 3.949 1.00 83.81 93 PRO A CA 1
ATOM 655 C C . PRO A 1 93 ? -22.653 8.943 3.719 1.00 83.81 93 PRO A C 1
ATOM 657 O O . PRO A 1 93 ? -22.577 8.159 4.665 1.00 83.81 93 PRO A O 1
ATOM 660 N N . ALA A 1 94 ? -23.013 8.523 2.500 1.00 86.00 94 ALA A N 1
ATOM 661 C CA . ALA A 1 94 ? -23.220 7.112 2.179 1.00 86.00 94 ALA A CA 1
ATOM 662 C C . ALA A 1 94 ? -21.911 6.302 2.208 1.00 86.00 94 ALA A C 1
ATOM 664 O O . ALA A 1 94 ? -21.948 5.092 2.460 1.00 86.00 94 ALA A O 1
ATOM 665 N N . GLY A 1 95 ? -20.766 6.974 2.035 1.00 88.62 95 GLY A N 1
ATOM 666 C CA . GLY A 1 95 ? -19.426 6.395 2.127 1.00 88.62 95 GLY A CA 1
ATOM 667 C C . GLY A 1 95 ? -19.027 5.958 3.538 1.00 88.62 95 GLY A C 1
ATOM 668 O O . GLY A 1 95 ? -17.965 5.367 3.711 1.00 88.62 95 GLY A O 1
ATOM 669 N N . TYR A 1 96 ? -19.873 6.195 4.546 1.00 91.75 96 TYR A N 1
ATOM 670 C CA . TYR A 1 96 ? -19.573 5.910 5.946 1.00 91.75 96 TYR A CA 1
ATOM 671 C C . TYR A 1 96 ? -20.734 5.216 6.666 1.00 91.75 96 TYR A C 1
ATOM 673 O O . TYR A 1 96 ? -21.884 5.172 6.213 1.00 91.75 96 TYR A O 1
ATOM 681 N N . PHE A 1 97 ? -20.417 4.644 7.819 1.00 94.00 97 PHE A N 1
ATOM 682 C CA . PHE A 1 97 ? -21.373 4.210 8.831 1.00 94.00 97 PHE A CA 1
ATOM 683 C C . PHE A 1 97 ? -20.708 4.289 10.206 1.00 94.00 97 PHE A C 1
ATOM 685 O O . PHE A 1 97 ? -19.503 4.511 10.307 1.00 94.00 97 PHE A O 1
ATOM 692 N N . SER A 1 98 ? -21.475 4.116 11.276 1.00 95.38 98 SER A N 1
ATOM 693 C CA . SER A 1 98 ? -20.903 4.073 12.617 1.00 95.38 98 SER A CA 1
ATOM 694 C C . SER A 1 98 ? -21.541 3.005 13.489 1.00 95.38 98 SER A C 1
ATOM 696 O O . SER A 1 98 ? -22.690 2.619 13.277 1.00 95.38 98 SER A O 1
ATOM 698 N N . VAL A 1 99 ? -20.785 2.510 14.465 1.00 96.75 99 VAL A N 1
ATOM 699 C CA . VAL A 1 99 ? -21.214 1.495 15.438 1.00 96.75 99 VAL A CA 1
ATOM 700 C C . VAL A 1 99 ? -20.884 1.980 16.840 1.00 96.75 99 VAL A C 1
ATOM 702 O O . VAL A 1 99 ? -19.797 2.502 17.078 1.00 96.75 99 VAL A O 1
ATOM 705 N N . ALA A 1 100 ? -21.816 1.828 17.776 1.00 95.69 100 ALA A N 1
ATOM 706 C CA . ALA A 1 100 ? -21.600 2.220 19.160 1.00 95.69 100 ALA A CA 1
ATOM 707 C C . ALA A 1 100 ? -21.260 1.014 20.031 1.00 95.69 100 ALA A C 1
ATOM 709 O O . ALA A 1 100 ? -21.904 -0.029 19.939 1.00 95.69 100 ALA A O 1
ATOM 710 N N . LEU A 1 101 ? -20.284 1.180 20.911 1.00 96.38 101 LEU A N 1
ATOM 711 C CA . LEU A 1 101 ? -19.887 0.211 21.917 1.00 96.38 101 LEU A CA 1
ATOM 712 C C . LEU A 1 101 ? -20.093 0.825 23.297 1.00 96.38 101 LEU A C 1
ATOM 714 O O . LEU A 1 101 ? -19.795 2.003 23.510 1.00 96.38 101 LEU A O 1
ATOM 718 N N . VAL A 1 102 ? -20.609 0.029 24.226 1.00 93.94 102 VAL A N 1
ATOM 719 C CA . VAL A 1 102 ? -20.704 0.378 25.643 1.00 93.94 102 VAL A CA 1
ATOM 720 C C . VAL A 1 102 ? -19.739 -0.513 26.414 1.00 93.94 102 VAL A C 1
ATOM 722 O O . VAL A 1 102 ? -19.807 -1.736 26.304 1.00 93.94 102 VAL A O 1
ATOM 725 N N . ALA A 1 103 ? -18.811 0.119 27.130 1.00 91.12 103 ALA A N 1
ATOM 726 C CA . ALA A 1 103 ? -17.777 -0.536 27.922 1.00 91.12 103 ALA A CA 1
ATOM 727 C C . ALA A 1 103 ? -17.379 0.350 29.114 1.00 91.12 103 ALA A C 1
ATOM 729 O O . ALA A 1 103 ? -17.225 1.567 28.975 1.00 91.12 103 ALA A O 1
ATOM 730 N N . GLY A 1 104 ? -17.214 -0.238 30.300 1.00 85.94 104 GLY A N 1
ATOM 731 C CA . GLY A 1 104 ? -17.030 0.508 31.546 1.00 85.94 104 GLY A CA 1
ATOM 732 C C . GLY A 1 104 ? -18.149 1.506 31.849 1.00 85.94 104 GLY A C 1
ATOM 733 O O . GLY A 1 104 ? -17.867 2.581 32.380 1.00 85.94 104 GLY A O 1
ATOM 734 N N . GLY A 1 105 ? -19.389 1.211 31.445 1.00 86.00 105 GLY A N 1
ATOM 735 C CA . GLY A 1 105 ? -20.529 2.127 31.577 1.00 86.00 105 GLY A CA 1
ATOM 736 C C . GLY A 1 105 ? -20.438 3.387 30.706 1.00 86.00 105 GLY A C 1
ATOM 737 O O . GLY A 1 105 ? -21.199 4.335 30.908 1.00 86.00 105 GLY A O 1
ATOM 738 N N . ARG A 1 106 ? -19.510 3.429 29.745 1.00 88.19 106 ARG A N 1
ATOM 739 C CA . ARG A 1 106 ? -19.312 4.554 28.826 1.00 88.19 106 ARG A CA 1
ATOM 740 C C . ARG A 1 106 ? -19.582 4.125 27.395 1.00 88.19 106 ARG A C 1
ATOM 742 O O . ARG A 1 106 ? -19.308 2.992 27.019 1.00 88.19 106 ARG A O 1
ATOM 749 N N . ARG A 1 107 ? -20.112 5.051 26.595 1.00 90.19 107 ARG A N 1
ATOM 750 C CA . ARG A 1 107 ? -20.424 4.841 25.179 1.00 90.19 107 ARG A CA 1
ATOM 751 C C . ARG A 1 107 ? -19.353 5.491 24.307 1.00 90.19 107 ARG A C 1
ATOM 753 O O . ARG A 1 107 ? -19.125 6.693 24.423 1.00 90.19 107 ARG A O 1
ATOM 760 N N . ILE A 1 108 ? -18.760 4.707 23.415 1.00 92.38 108 ILE A N 1
ATOM 761 C CA . ILE A 1 108 ? -17.916 5.171 22.310 1.00 92.38 108 ILE A CA 1
ATOM 762 C C . ILE A 1 108 ? -18.602 4.800 21.009 1.00 92.38 108 ILE A C 1
ATOM 764 O O . ILE A 1 108 ? -19.169 3.718 20.891 1.00 92.38 108 ILE A O 1
ATOM 768 N N . GLU A 1 109 ? -18.552 5.678 20.019 1.00 94.38 109 GLU A N 1
ATOM 769 C CA . GLU A 1 109 ? -19.065 5.363 18.694 1.00 94.38 109 GLU A CA 1
ATOM 770 C C . GLU A 1 109 ? -17.976 5.483 17.640 1.00 94.38 109 GLU A C 1
ATOM 772 O O . GLU A 1 109 ? -17.442 6.561 17.418 1.00 94.38 109 GLU A O 1
ATOM 777 N N . LEU A 1 110 ? -17.671 4.375 16.975 1.00 95.69 110 LEU A N 1
ATOM 778 C CA . LEU A 1 110 ? -16.650 4.292 15.941 1.00 95.69 110 LEU A CA 1
ATOM 779 C C . LEU A 1 110 ? -17.252 4.684 14.598 1.00 95.69 110 LEU A C 1
ATOM 781 O O . LEU A 1 110 ? -18.272 4.120 14.199 1.00 95.69 110 LEU A O 1
ATOM 785 N N . VAL A 1 111 ? -16.612 5.614 13.893 1.00 94.88 111 VAL A N 1
ATOM 786 C CA . VAL A 1 111 ? -17.000 6.022 12.541 1.00 94.88 111 VAL A CA 1
ATOM 787 C C . VAL A 1 111 ? -16.099 5.311 11.543 1.00 94.88 111 VAL A C 1
ATOM 789 O O . VAL A 1 111 ? -14.875 5.431 11.595 1.00 94.88 111 VAL A O 1
ATOM 792 N N . ILE A 1 112 ? -16.716 4.550 10.647 1.00 94.75 112 ILE A N 1
ATOM 793 C CA . ILE A 1 112 ? -16.051 3.605 9.758 1.00 94.75 112 ILE A CA 1
ATOM 794 C C . ILE A 1 112 ? -16.337 4.002 8.313 1.00 94.75 112 ILE A C 1
ATOM 796 O O . ILE A 1 112 ? -17.486 4.236 7.923 1.00 94.75 112 ILE A O 1
ATOM 800 N N . ARG A 1 113 ? -15.279 4.069 7.511 1.00 92.62 113 ARG A N 1
ATOM 801 C CA . ARG A 1 113 ? -15.358 4.261 6.067 1.00 92.62 113 ARG A CA 1
ATOM 802 C C . ARG A 1 113 ? -15.759 2.948 5.405 1.00 92.62 113 ARG A C 1
ATOM 804 O O . ARG A 1 113 ? -15.211 1.894 5.699 1.00 92.62 113 ARG A O 1
ATOM 811 N N . ARG A 1 114 ? -16.785 2.990 4.562 1.00 92.81 114 ARG A N 1
ATOM 812 C CA . ARG A 1 114 ? -17.469 1.792 4.065 1.00 92.81 114 ARG A CA 1
ATOM 813 C C . ARG A 1 114 ? -16.663 1.056 2.996 1.00 92.81 114 ARG A C 1
ATOM 815 O O . ARG A 1 114 ? -16.682 -0.166 2.985 1.00 92.81 114 ARG A O 1
ATOM 822 N N . ASP A 1 115 ? -15.972 1.784 2.122 1.00 90.00 115 ASP A N 1
ATOM 823 C CA . ASP A 1 115 ? -15.258 1.217 0.968 1.00 90.00 115 ASP A CA 1
ATOM 824 C C . ASP A 1 115 ? -13.996 0.415 1.342 1.00 90.00 115 ASP A C 1
ATOM 826 O O . ASP A 1 115 ? -13.597 -0.472 0.591 1.00 90.00 115 ASP A O 1
ATOM 830 N N . ASP A 1 116 ? -13.408 0.657 2.515 1.00 90.56 116 ASP A N 1
ATOM 831 C CA . ASP A 1 116 ? -12.202 -0.035 2.986 1.00 90.56 116 ASP A CA 1
ATOM 832 C C . ASP A 1 116 ? -12.248 -0.467 4.464 1.00 90.56 116 ASP A C 1
ATOM 834 O O . ASP A 1 116 ? -11.292 -1.051 4.980 1.00 90.56 116 ASP A O 1
ATOM 838 N N . LEU A 1 117 ? -13.362 -0.235 5.161 1.00 94.38 117 LEU A N 1
ATOM 839 C CA . LEU A 1 117 ? -13.532 -0.524 6.588 1.00 94.38 117 LEU A CA 1
ATOM 840 C C . LEU A 1 117 ? -12.519 0.187 7.500 1.00 94.38 117 LEU A C 1
ATOM 842 O O . LEU A 1 117 ? -12.226 -0.315 8.582 1.00 94.38 117 LEU A O 1
ATOM 846 N N . TYR A 1 118 ? -11.964 1.336 7.104 1.00 93.12 118 TYR A N 1
ATOM 847 C CA . TYR A 1 118 ? -11.045 2.092 7.963 1.00 93.12 118 TYR A CA 1
ATOM 848 C C . TYR A 1 118 ? -11.779 2.871 9.055 1.00 93.12 118 TYR A C 1
ATOM 850 O O . TYR A 1 118 ? -12.852 3.433 8.829 1.00 93.12 118 TYR A O 1
ATOM 858 N N . LEU A 1 119 ? -11.160 2.966 10.234 1.00 94.56 119 LEU A N 1
ATOM 859 C CA . LEU A 1 119 ? -11.593 3.892 11.278 1.00 94.56 119 LEU A CA 1
ATOM 860 C C . LEU A 1 119 ? -11.209 5.313 10.858 1.00 94.56 119 LEU A C 1
ATOM 862 O O . LEU A 1 119 ? -10.029 5.594 10.670 1.00 94.56 119 LEU A O 1
ATOM 866 N N . VAL A 1 120 ? -12.184 6.213 10.741 1.00 93.25 120 VAL A N 1
ATOM 867 C CA . VAL A 1 120 ? -11.931 7.631 10.405 1.00 93.25 120 VAL A CA 1
ATOM 868 C C . VAL A 1 120 ? -11.978 8.548 11.621 1.00 93.25 120 VAL A C 1
ATOM 870 O O . VAL A 1 120 ? -11.467 9.669 11.594 1.00 93.25 120 VAL A O 1
ATOM 873 N N . GLY A 1 121 ? -12.563 8.060 12.706 1.00 93.19 121 GLY A N 1
ATOM 874 C CA . GLY A 1 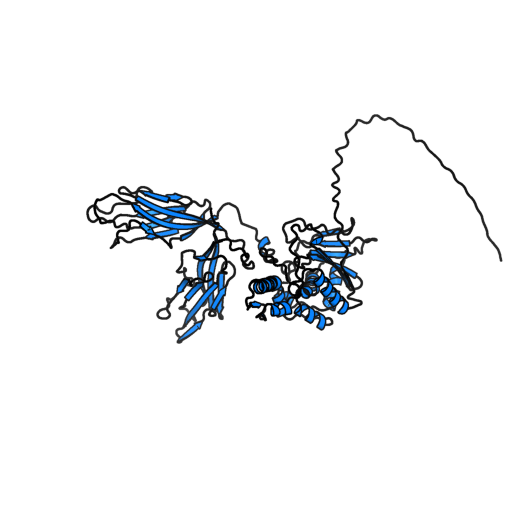121 ? -12.688 8.788 13.951 1.00 93.19 121 GLY A CA 1
ATOM 875 C C . GLY A 1 121 ? -13.638 8.093 14.911 1.00 93.19 121 GLY A C 1
ATOM 876 O O . GLY A 1 121 ? -14.153 7.006 14.632 1.00 93.19 121 GLY A O 1
ATOM 877 N N . TRP A 1 122 ? -13.894 8.733 16.044 1.00 93.81 122 TRP A N 1
ATOM 878 C CA . TRP A 1 122 ? -14.879 8.259 17.007 1.00 93.81 122 TRP A CA 1
ATOM 879 C C . TRP A 1 122 ? -15.562 9.409 17.734 1.00 93.81 122 TRP A C 1
ATOM 881 O O . TRP A 1 122 ? -14.985 10.481 17.929 1.00 93.81 122 TRP A O 1
ATOM 891 N N . TYR A 1 123 ? -16.801 9.168 18.152 1.00 91.69 123 TYR A N 1
ATOM 892 C CA . TYR A 1 123 ? -17.501 10.031 19.087 1.00 91.69 123 TYR A CA 1
ATOM 893 C C . TYR A 1 123 ? -17.322 9.552 20.519 1.00 91.69 123 TYR A C 1
ATOM 895 O O . TYR A 1 123 ? -17.342 8.352 20.814 1.00 91.69 123 TYR A O 1
ATOM 903 N N . GLN A 1 124 ? -17.245 10.533 21.403 1.00 88.44 124 GLN A N 1
ATOM 904 C CA . GLN A 1 124 ? -17.333 10.399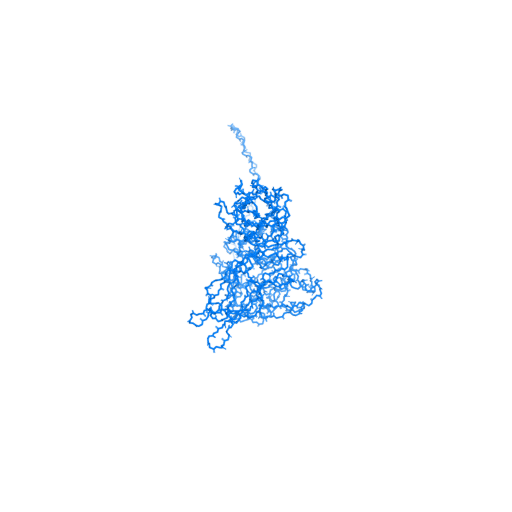 22.844 1.00 88.44 124 GLN A CA 1
ATOM 905 C C . GLN A 1 124 ? -18.432 11.341 23.344 1.00 88.44 124 GLN A C 1
ATOM 907 O O . GLN A 1 124 ? -18.527 12.479 22.882 1.00 88.44 124 GLN A O 1
ATOM 912 N N . ALA A 1 125 ? -19.229 10.891 24.313 1.00 77.69 125 ALA A N 1
ATOM 913 C CA . ALA A 1 125 ? -20.159 11.776 25.010 1.00 77.69 125 ALA A CA 1
ATOM 914 C C . ALA A 1 125 ? -19.377 12.854 25.789 1.00 77.69 125 ALA A C 1
ATOM 916 O O . ALA A 1 125 ? -18.490 12.510 26.577 1.00 77.69 125 ALA A O 1
ATOM 917 N N . ASP A 1 126 ? -19.691 14.139 25.592 1.00 67.31 126 ASP A N 1
ATOM 918 C CA . ASP A 1 126 ? -19.089 15.238 26.361 1.00 67.31 126 ASP A CA 1
ATOM 919 C C . ASP A 1 126 ? -19.600 15.179 27.809 1.00 67.31 126 ASP A C 1
ATOM 921 O O . ASP A 1 126 ? -20.712 15.606 28.118 1.00 67.31 126 ASP A O 1
ATOM 925 N N . GLN A 1 127 ? -18.799 14.591 28.703 1.00 60.38 127 GLN A N 1
ATOM 926 C CA . GLN A 1 127 ? -19.169 14.416 30.112 1.00 60.38 127 GLN A CA 1
ATOM 927 C C . GLN A 1 127 ? -19.204 15.743 30.887 1.00 60.38 127 GLN A C 1
ATOM 929 O O . GLN A 1 127 ? -19.816 15.803 31.954 1.00 60.38 127 GLN A O 1
ATOM 934 N N . ASP A 1 128 ? -18.598 16.806 30.349 1.00 54.06 128 ASP A N 1
ATOM 935 C CA . ASP A 1 128 ? -18.432 18.091 31.031 1.00 54.06 128 ASP A CA 1
ATOM 936 C C . ASP A 1 128 ? -19.561 19.090 30.715 1.00 54.06 128 ASP A C 1
ATOM 938 O O . ASP A 1 128 ? -19.592 20.202 31.253 1.00 54.06 128 ASP A O 1
ATOM 942 N N . ARG A 1 129 ? -20.526 18.717 29.862 1.00 53.50 129 ARG A N 1
ATOM 943 C CA . ARG A 1 129 ? -21.678 19.560 29.520 1.00 53.50 129 ARG A CA 1
ATOM 944 C C . ARG A 1 129 ? -22.994 18.862 29.826 1.00 53.50 129 ARG A C 1
ATOM 946 O O . ARG A 1 129 ? -23.267 17.759 29.376 1.00 53.50 129 ARG A O 1
ATOM 953 N N . ALA A 1 130 ? -23.870 19.565 30.542 1.00 43.47 130 ALA A N 1
ATOM 954 C CA . ALA A 1 130 ? -25.272 19.189 30.669 1.00 43.47 130 ALA A CA 1
ATOM 955 C C . ALA A 1 130 ? -25.966 19.310 29.294 1.00 43.47 130 ALA A C 1
ATOM 957 O O . ALA A 1 130 ? -26.490 20.366 28.936 1.00 43.47 130 ALA A O 1
ATOM 958 N N . GLY A 1 131 ? -25.917 18.244 28.495 1.00 50.28 131 GLY A N 1
ATOM 959 C CA . GLY A 1 131 ? -26.589 18.123 27.201 1.00 50.28 131 GLY A CA 1
ATOM 960 C C . GLY A 1 131 ? -25.826 17.222 26.228 1.00 50.28 131 GLY A C 1
ATOM 961 O O . GLY A 1 131 ? -24.612 17.124 26.321 1.00 50.28 131 GLY A O 1
ATOM 962 N N . ASP A 1 132 ? -26.549 16.615 25.283 1.00 55.16 132 ASP A N 1
ATOM 963 C CA . ASP A 1 132 ? -26.104 15.613 24.288 1.00 55.16 132 ASP A CA 1
ATOM 964 C C . ASP A 1 132 ? -25.047 16.106 23.262 1.00 55.16 132 ASP A C 1
ATOM 966 O O . ASP A 1 132 ? -25.131 15.817 22.066 1.00 55.16 132 ASP A O 1
ATOM 970 N N . ALA A 1 133 ? -24.088 16.942 23.661 1.00 60.38 133 ALA A N 1
ATOM 971 C CA . ALA A 1 133 ? -23.006 17.351 22.780 1.00 60.38 133 ALA A CA 1
ATOM 972 C C . ALA A 1 133 ? -21.971 16.221 22.712 1.00 60.38 133 ALA A C 1
ATOM 974 O O . ALA A 1 133 ? -21.351 15.888 23.709 1.00 60.38 133 ALA A O 1
ATOM 975 N N . ASP A 1 134 ? -21.770 15.632 21.539 1.00 82.25 134 ASP A N 1
ATOM 976 C CA . ASP A 1 134 ? -20.676 14.681 21.333 1.00 82.25 134 ASP A CA 1
ATOM 977 C C . ASP A 1 134 ? -19.376 15.422 20.973 1.00 82.25 134 ASP A C 1
ATOM 979 O O . ASP A 1 134 ? -19.393 16.434 20.259 1.00 82.25 134 ASP A O 1
ATOM 983 N N . VAL A 1 135 ? -18.235 14.894 21.414 1.00 88.75 135 VAL A N 1
ATOM 984 C CA . VAL A 1 135 ? -16.917 15.240 20.867 1.00 88.75 135 VAL A CA 1
ATOM 985 C C . VAL A 1 135 ? -16.563 14.204 19.809 1.00 88.75 135 VAL A C 1
ATOM 987 O O . VAL A 1 135 ? -16.506 13.015 20.105 1.00 88.75 135 VAL A O 1
ATOM 990 N N . TYR A 1 136 ? -16.333 14.651 18.578 1.00 90.94 136 TYR A N 1
ATOM 991 C CA . TYR A 1 136 ? -15.856 13.826 17.476 1.00 90.94 136 TYR A CA 1
ATOM 992 C C . TYR A 1 136 ? -14.351 14.003 17.301 1.00 90.94 136 TYR A C 1
ATOM 994 O O . TYR A 1 136 ? -13.893 15.077 16.906 1.00 90.94 136 TYR A O 1
ATOM 1002 N N . PHE A 1 137 ? -13.586 12.956 17.582 1.00 91.69 137 PHE A N 1
ATOM 1003 C CA . PHE A 1 137 ? -12.159 12.906 17.295 1.00 91.69 137 PHE A CA 1
ATOM 1004 C C . PHE A 1 137 ? -11.965 12.355 15.889 1.00 91.69 137 PHE A C 1
ATOM 1006 O O . PHE A 1 137 ? -12.357 11.223 15.608 1.00 91.69 137 PHE A O 1
ATOM 1013 N N . ARG A 1 138 ? -11.384 13.164 15.006 1.00 91.25 138 ARG A N 1
ATOM 1014 C CA . ARG A 1 138 ? -11.208 12.850 13.588 1.00 91.25 138 ARG A CA 1
ATOM 1015 C C . ARG A 1 138 ? -9.730 12.661 13.286 1.00 91.25 138 ARG A C 1
ATOM 1017 O O . ARG A 1 138 ? -8.938 13.561 13.553 1.00 91.25 138 ARG A O 1
ATOM 1024 N N . PHE A 1 139 ? -9.361 11.523 12.702 1.00 90.38 139 PHE A N 1
ATOM 1025 C CA . PHE A 1 139 ? -7.998 11.334 12.206 1.00 90.38 139 PHE A CA 1
ATOM 1026 C C . PHE A 1 139 ? -7.647 12.366 11.137 1.00 90.38 139 PHE A C 1
ATOM 1028 O O . PHE A 1 139 ? -8.519 12.845 10.405 1.00 90.38 139 PHE A O 1
ATOM 1035 N N . ARG A 1 140 ? -6.351 12.653 10.991 1.00 88.25 140 ARG A N 1
ATOM 1036 C CA . ARG A 1 140 ? -5.851 13.362 9.815 1.00 88.25 140 ARG A CA 1
ATOM 1037 C C . ARG A 1 140 ? -6.307 12.612 8.565 1.00 88.25 140 ARG A C 1
ATOM 1039 O O . ARG A 1 140 ? -6.132 11.398 8.466 1.00 88.25 140 ARG A O 1
ATOM 1046 N N . HIS A 1 141 ? -6.903 13.346 7.634 1.00 81.00 141 HIS A N 1
ATOM 1047 C CA . HIS A 1 141 ? -7.432 12.779 6.403 1.00 81.00 141 HIS A CA 1
ATOM 1048 C C . HIS A 1 141 ? -6.295 12.234 5.527 1.00 81.00 141 HIS A C 1
ATOM 1050 O O . HIS A 1 141 ? -5.290 12.913 5.325 1.00 81.00 141 HIS A O 1
ATOM 1056 N N . ASP A 1 142 ? -6.462 11.014 5.021 1.00 68.81 142 ASP A N 1
ATOM 1057 C CA . ASP A 1 142 ? -5.480 10.271 4.221 1.00 68.81 142 ASP A CA 1
ATOM 1058 C C . ASP A 1 142 ? -5.756 10.339 2.704 1.00 68.81 142 ASP A C 1
ATOM 1060 O O . ASP A 1 142 ? -4.991 9.791 1.912 1.00 68.81 142 ASP A O 1
ATOM 1064 N N . ARG A 1 143 ? -6.838 11.011 2.279 1.00 71.38 143 ARG A N 1
ATOM 1065 C CA . ARG A 1 143 ? -7.258 11.154 0.871 1.00 71.38 143 ARG A CA 1
ATOM 1066 C C . ARG A 1 143 ? -7.270 12.614 0.408 1.00 71.38 143 ARG A C 1
ATOM 1068 O O . ARG A 1 143 ? -7.334 13.547 1.212 1.00 71.38 143 ARG A O 1
ATOM 1075 N N . SER A 1 144 ? -7.233 12.829 -0.907 1.00 61.84 144 SER A N 1
ATOM 1076 C CA . SER A 1 144 ? -7.424 14.153 -1.502 1.00 61.84 144 SER A CA 1
ATOM 1077 C C . SER A 1 144 ? -8.908 14.534 -1.495 1.00 61.84 144 SER A C 1
ATOM 1079 O O . SER A 1 144 ? -9.727 13.923 -2.174 1.00 61.84 144 SER A O 1
ATOM 1081 N N . GLY A 1 145 ? -9.266 15.561 -0.724 1.00 64.06 145 GLY A N 1
ATOM 1082 C CA . GLY A 1 145 ? -10.641 16.049 -0.629 1.00 64.06 145 GLY A CA 1
ATOM 1083 C C . GLY A 1 145 ? -10.974 16.595 0.754 1.00 64.06 145 GLY A C 1
ATOM 1084 O O . GLY A 1 145 ? -10.217 16.424 1.708 1.00 64.06 145 GLY A O 1
ATOM 1085 N N . SER A 1 146 ? -12.115 17.276 0.863 1.00 69.94 146 SER A N 1
ATOM 1086 C CA . SER A 1 146 ? -12.664 17.648 2.166 1.00 69.94 146 SER A CA 1
ATOM 1087 C C . SER A 1 146 ? -13.399 16.444 2.761 1.00 69.94 146 SER A C 1
ATOM 1089 O O . SER A 1 146 ? -14.319 15.942 2.109 1.00 69.94 146 SER A O 1
ATOM 1091 N N . PRO A 1 147 ? -13.040 15.983 3.973 1.00 71.69 147 PRO A N 1
ATOM 1092 C CA . PRO A 1 147 ? -13.778 14.912 4.630 1.00 71.69 147 PRO A CA 1
ATOM 1093 C C . PRO A 1 147 ? -15.222 15.340 4.888 1.00 71.69 147 PRO A C 1
ATOM 1095 O O . PRO A 1 147 ? -15.484 16.512 5.179 1.00 71.69 147 PRO A O 1
ATOM 1098 N N . TYR A 1 148 ? -16.145 14.381 4.862 1.00 74.81 148 TYR A N 1
ATOM 1099 C CA . TYR A 1 148 ? -17.509 14.593 5.327 1.00 74.81 148 TYR A CA 1
ATOM 1100 C C . TYR A 1 148 ? -17.520 15.195 6.744 1.00 74.81 148 TYR A C 1
ATOM 1102 O O . TYR A 1 148 ? -16.777 14.778 7.640 1.00 74.81 148 TYR A O 1
ATOM 1110 N N . ASP A 1 149 ? -18.352 16.221 6.943 1.00 75.81 149 ASP A N 1
ATOM 1111 C CA . ASP A 1 149 ? -18.501 16.887 8.234 1.00 75.81 149 ASP A CA 1
ATOM 1112 C C . ASP A 1 149 ? -19.416 16.040 9.128 1.00 75.81 149 ASP A C 1
ATOM 1114 O O . ASP A 1 149 ? -20.642 16.143 9.087 1.00 75.81 149 ASP A O 1
ATOM 1118 N N . PHE A 1 150 ? -18.811 15.153 9.919 1.00 79.38 150 PHE A N 1
ATOM 1119 C CA . PHE A 1 150 ? -19.474 14.222 10.837 1.00 79.38 150 PHE A CA 1
ATOM 1120 C C . PHE A 1 150 ? -20.096 14.929 12.060 1.00 79.38 150 PHE A C 1
ATOM 1122 O O . PHE A 1 150 ? -19.925 14.517 13.208 1.00 79.38 150 PHE A O 1
ATOM 1129 N N . ARG A 1 151 ? -20.842 16.015 11.869 1.00 86.38 151 ARG A N 1
ATOM 1130 C CA . ARG A 1 151 ? -21.582 16.666 12.957 1.00 86.38 151 ARG A CA 1
ATOM 1131 C C . ARG A 1 151 ? -22.914 15.960 13.172 1.00 86.38 151 ARG A C 1
ATOM 1133 O O . ARG A 1 151 ? -23.765 15.934 12.287 1.00 86.38 151 ARG A O 1
ATOM 1140 N N . ARG A 1 152 ? -23.113 15.417 14.376 1.00 80.81 152 ARG A N 1
ATOM 1141 C CA . ARG A 1 152 ? -24.408 14.868 14.825 1.00 80.81 152 ARG A CA 1
ATOM 1142 C C . ARG A 1 152 ? -25.384 15.967 15.208 1.00 80.81 152 ARG A C 1
ATOM 1144 O O . ARG A 1 152 ? -26.587 15.843 15.019 1.00 80.81 152 ARG A O 1
ATOM 1151 N N . THR A 1 153 ? -24.865 17.056 15.755 1.00 82.19 153 THR A N 1
ATOM 1152 C CA . THR A 1 153 ? -25.642 18.238 16.104 1.00 82.19 153 THR A CA 1
ATOM 1153 C C . THR A 1 153 ? -24.816 19.489 15.834 1.00 82.19 153 THR A C 1
ATOM 1155 O O . THR A 1 153 ? -23.596 19.437 15.667 1.00 82.19 153 THR A O 1
ATOM 1158 N N . THR A 1 154 ? -25.461 20.653 15.875 1.00 81.62 154 THR A N 1
ATOM 1159 C CA . THR A 1 154 ? -24.760 21.947 15.857 1.00 81.62 154 THR A CA 1
ATOM 1160 C C . THR A 1 154 ? -23.828 22.141 17.058 1.00 81.62 154 THR A C 1
ATOM 1162 O O . THR A 1 154 ? -22.982 23.030 17.035 1.00 81.62 154 THR A O 1
ATOM 1165 N N . ARG A 1 155 ? -23.959 21.309 18.101 1.00 83.19 155 ARG A N 1
ATOM 1166 C CA . ARG A 1 155 ? -23.125 21.331 19.307 1.00 83.19 155 ARG A CA 1
ATOM 1167 C C . ARG A 1 155 ? -21.979 20.323 19.269 1.00 83.19 155 ARG A C 1
ATOM 1169 O O . ARG A 1 155 ? -21.140 20.376 20.163 1.00 83.19 155 ARG A O 1
ATOM 1176 N N . THR A 1 156 ? -21.925 19.436 18.270 1.00 86.81 156 THR A N 1
ATOM 1177 C CA . THR A 1 156 ? -20.820 18.483 18.133 1.00 86.81 156 THR A CA 1
ATOM 1178 C C . THR A 1 156 ? -19.507 19.247 17.984 1.00 86.81 156 THR A C 1
ATOM 1180 O O . THR A 1 156 ? -19.340 20.047 17.056 1.00 86.81 156 THR A O 1
ATOM 1183 N N . ARG A 1 157 ? -18.570 19.006 18.902 1.00 87.69 157 ARG A N 1
ATOM 1184 C CA . ARG A 1 157 ? -17.212 19.549 18.827 1.00 87.69 157 ARG A CA 1
ATOM 1185 C C . ARG A 1 157 ? -16.362 18.594 18.003 1.00 87.69 157 ARG A C 1
ATOM 1187 O O . ARG A 1 157 ? -16.344 17.409 18.298 1.00 87.69 157 ARG A O 1
ATOM 1194 N N . ILE A 1 158 ? -15.634 19.106 17.018 1.00 88.19 158 ILE A N 1
ATOM 1195 C CA . ILE A 1 158 ? -14.673 18.309 16.248 1.00 88.19 158 ILE A CA 1
ATOM 1196 C C . ILE A 1 158 ? -13.275 18.591 16.783 1.00 88.19 158 ILE A C 1
ATOM 1198 O O . ILE A 1 158 ? -12.918 19.749 17.007 1.00 88.19 158 ILE A O 1
ATOM 1202 N N . VAL A 1 159 ? -12.512 17.531 17.013 1.00 88.62 159 VAL A N 1
ATOM 1203 C CA . VAL A 1 159 ? -11.098 17.574 17.374 1.00 88.62 159 VAL A CA 1
ATOM 1204 C C . VAL A 1 159 ? -10.331 16.856 16.275 1.00 88.62 159 VAL A C 1
ATOM 1206 O O . VAL A 1 159 ? -10.425 15.637 16.146 1.00 88.62 159 VAL A O 1
ATOM 1209 N N . ASP A 1 160 ? -9.595 17.626 15.481 1.00 88.44 160 ASP A N 1
ATOM 1210 C CA . ASP A 1 160 ? -8.726 17.091 14.438 1.00 88.44 160 ASP A CA 1
ATOM 1211 C C . ASP A 1 160 ? -7.414 16.598 15.039 1.00 88.44 160 ASP A C 1
ATOM 1213 O O . ASP A 1 160 ? -6.726 17.326 15.758 1.00 88.44 160 ASP A O 1
ATOM 1217 N N . LEU A 1 161 ? -7.079 15.347 14.746 1.00 88.62 161 LEU A N 1
ATOM 1218 C CA . LEU A 1 161 ? -5.841 14.711 15.171 1.00 88.62 161 LEU A CA 1
ATOM 1219 C C . LEU A 1 161 ? -4.739 14.985 14.152 1.00 88.62 161 LEU A C 1
ATOM 1221 O O . LEU A 1 161 ? -4.983 15.096 12.952 1.00 88.62 161 LEU A O 1
ATOM 1225 N N . THR A 1 162 ? -3.502 15.073 14.630 1.00 87.94 162 THR A N 1
ATOM 1226 C CA . THR A 1 162 ? -2.325 15.344 13.789 1.00 87.94 162 THR A CA 1
ATOM 1227 C C . THR A 1 162 ? -1.810 14.106 13.053 1.00 87.94 162 THR A C 1
ATOM 1229 O O . THR A 1 162 ? -0.955 14.225 12.178 1.00 87.94 162 THR A O 1
ATOM 1232 N N . PHE A 1 163 ? -2.337 12.930 13.386 1.00 85.31 163 PHE A N 1
ATOM 1233 C CA . PHE A 1 163 ? -1.934 11.631 12.862 1.00 85.31 163 PHE A CA 1
ATOM 1234 C C . PHE A 1 163 ? -3.094 10.944 12.135 1.00 85.31 163 PHE A C 1
ATOM 1236 O O . PHE A 1 163 ? -4.269 11.223 12.398 1.00 85.31 163 PHE A O 1
ATOM 1243 N N . THR A 1 164 ? -2.765 10.074 11.182 1.00 88.38 164 THR A N 1
ATOM 1244 C CA . THR A 1 164 ? -3.748 9.246 10.467 1.00 88.38 164 THR A CA 1
ATOM 1245 C C . THR A 1 164 ? -4.130 8.013 11.291 1.00 88.38 164 THR A C 1
ATOM 1247 O O . THR A 1 164 ? -3.520 7.713 12.315 1.00 88.38 164 THR A O 1
ATOM 1250 N N . GLY A 1 165 ? -5.119 7.251 10.820 1.00 84.31 165 GLY A N 1
ATOM 1251 C CA . GLY A 1 165 ? -5.448 5.935 11.379 1.00 84.31 165 GLY A CA 1
ATOM 1252 C C . GLY A 1 165 ? -4.474 4.815 10.982 1.00 84.31 165 GLY A C 1
ATOM 1253 O O . GLY A 1 165 ? -4.766 3.651 11.247 1.00 84.31 165 GLY A O 1
ATOM 1254 N N . SER A 1 166 ? -3.355 5.123 10.309 1.00 88.94 166 SER A N 1
ATOM 1255 C CA . SER A 1 166 ? -2.397 4.102 9.877 1.00 88.94 166 SER A CA 1
ATOM 1256 C C . SER A 1 166 ? -1.596 3.545 11.054 1.00 88.94 166 SER A C 1
ATOM 1258 O O . SER A 1 166 ? -1.252 4.246 12.005 1.00 88.94 166 SER A O 1
ATOM 1260 N N . TYR A 1 167 ? -1.242 2.265 10.977 1.00 91.19 167 TYR A N 1
ATOM 1261 C CA . TYR A 1 167 ? -0.449 1.611 12.014 1.00 91.19 167 TYR A CA 1
ATOM 1262 C C . TYR A 1 167 ? 0.936 2.238 12.223 1.00 91.19 167 TYR A C 1
ATOM 1264 O O . TYR A 1 167 ? 1.441 2.223 13.345 1.00 91.19 167 TYR A O 1
ATOM 1272 N N . LEU A 1 168 ? 1.531 2.814 11.175 1.00 88.56 168 LEU A N 1
ATOM 1273 C CA . LEU A 1 168 ? 2.814 3.514 11.262 1.00 88.56 168 LEU A CA 1
ATOM 1274 C C . LEU A 1 168 ? 2.681 4.838 12.022 1.00 88.56 168 LEU A C 1
ATOM 1276 O O . LEU A 1 168 ? 3.424 5.049 12.976 1.00 88.56 168 LEU A O 1
ATOM 1280 N N . ASP A 1 169 ? 1.683 5.664 11.688 1.00 87.44 169 ASP A N 1
ATOM 1281 C CA . ASP A 1 169 ? 1.408 6.927 12.395 1.00 87.44 169 ASP A CA 1
ATOM 1282 C C . ASP A 1 169 ? 1.041 6.692 13.869 1.00 87.44 169 ASP A C 1
ATOM 1284 O O . ASP A 1 169 ? 1.367 7.494 14.745 1.00 87.44 169 ASP A O 1
ATOM 1288 N N . LEU A 1 170 ? 0.394 5.562 14.165 1.00 89.25 170 LEU A N 1
ATOM 1289 C CA . LEU A 1 170 ? 0.089 5.144 15.532 1.00 89.25 170 LEU A CA 1
ATOM 1290 C C . LEU A 1 170 ? 1.324 4.591 16.272 1.00 89.25 170 LEU A C 1
ATOM 1292 O O . LEU A 1 170 ? 1.282 4.431 17.494 1.00 89.25 170 LEU A O 1
ATOM 1296 N N . GLY A 1 171 ? 2.437 4.314 15.586 1.00 90.81 171 GLY A N 1
ATOM 1297 C CA . GLY A 1 171 ? 3.646 3.736 16.183 1.00 90.81 171 GLY A CA 1
ATOM 1298 C C . GLY A 1 171 ? 3.487 2.257 16.556 1.00 90.81 171 GLY A C 1
ATOM 1299 O O . GLY A 1 171 ? 4.019 1.811 17.579 1.00 90.81 171 GLY A O 1
ATOM 1300 N N . TYR A 1 172 ? 2.716 1.515 15.756 1.00 94.38 172 TYR A N 1
ATOM 1301 C CA . TYR A 1 172 ? 2.436 0.081 15.885 1.00 94.38 172 TYR A CA 1
ATOM 1302 C C . TYR A 1 172 ? 2.656 -0.661 14.558 1.00 94.38 172 TYR A C 1
ATOM 1304 O O . TYR A 1 172 ? 1.705 -1.205 13.993 1.00 94.38 172 TYR A O 1
ATOM 1312 N N . PRO A 1 173 ? 3.904 -0.737 14.053 1.00 90.31 173 PRO A N 1
ATOM 1313 C CA . PRO A 1 173 ? 4.221 -1.600 12.914 1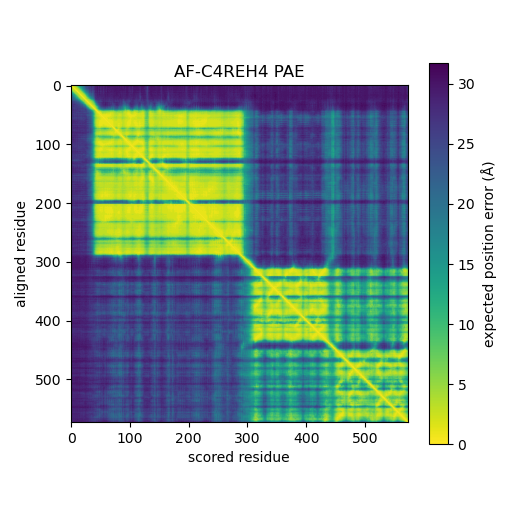.00 90.31 173 PRO A CA 1
ATOM 1314 C C . PRO A 1 173 ? 3.888 -3.071 13.225 1.00 90.31 173 PRO A C 1
ATOM 1316 O O . PRO A 1 173 ? 3.624 -3.428 14.376 1.00 90.31 173 PRO A O 1
ATOM 1319 N N . ALA A 1 174 ? 3.905 -3.931 12.200 1.00 87.06 174 ALA A N 1
ATOM 1320 C CA . ALA A 1 174 ? 3.509 -5.341 12.309 1.00 87.06 174 ALA A CA 1
ATOM 1321 C C . ALA A 1 174 ? 4.130 -6.054 13.525 1.00 87.06 174 ALA A C 1
ATOM 1323 O O . ALA A 1 174 ? 3.394 -6.619 14.329 1.00 87.06 174 ALA A O 1
ATOM 1324 N N . GLU A 1 175 ? 5.442 -5.920 13.733 1.00 89.62 175 GLU A N 1
ATOM 1325 C CA . GLU A 1 175 ? 6.156 -6.540 14.861 1.00 89.62 175 GLU A CA 1
ATOM 1326 C C . GLU A 1 175 ? 5.611 -6.139 16.234 1.00 89.62 175 GLU A C 1
ATOM 1328 O O . GLU A 1 175 ? 5.460 -6.972 17.124 1.00 89.62 175 GLU A O 1
ATOM 1333 N N . LYS A 1 176 ? 5.211 -4.876 16.406 1.00 93.88 176 LYS A N 1
ATOM 1334 C CA . LYS A 1 176 ? 4.621 -4.423 17.669 1.00 93.88 176 LYS A CA 1
ATOM 1335 C C . LYS A 1 176 ? 3.190 -4.931 17.845 1.00 93.88 176 LYS A C 1
ATOM 1337 O O . LYS A 1 176 ? 2.772 -5.206 18.965 1.00 93.88 176 LYS A O 1
ATOM 1342 N N . ARG A 1 177 ? 2.436 -5.084 16.750 1.00 95.31 177 ARG A N 1
ATOM 1343 C CA . ARG A 1 177 ? 1.071 -5.644 16.778 1.00 95.31 177 ARG A CA 1
ATOM 1344 C C . ARG A 1 177 ? 1.071 -7.135 17.106 1.00 95.31 177 ARG A C 1
ATOM 1346 O O . ARG A 1 177 ? 0.175 -7.581 17.812 1.00 95.31 177 ARG A O 1
ATOM 1353 N N . LYS A 1 178 ? 2.101 -7.873 16.680 1.00 95.81 178 LYS A N 1
ATOM 1354 C CA . LYS A 1 178 ? 2.325 -9.283 17.051 1.00 95.81 178 LYS A CA 1
ATOM 1355 C C . LYS A 1 178 ? 2.519 -9.493 18.553 1.00 95.81 178 LYS A C 1
ATOM 1357 O O . LYS A 1 178 ? 2.332 -10.604 19.016 1.00 95.81 178 LYS A O 1
ATOM 1362 N N . ALA A 1 179 ? 2.881 -8.454 19.305 1.00 96.00 179 ALA A N 1
ATOM 1363 C CA . ALA A 1 179 ? 3.049 -8.507 20.758 1.00 96.00 179 ALA A CA 1
ATOM 1364 C C . ALA A 1 179 ? 1.894 -7.842 21.531 1.00 96.00 179 ALA A C 1
ATOM 1366 O O . ALA A 1 179 ? 1.954 -7.727 22.756 1.00 96.00 179 ALA A O 1
ATOM 1367 N N . LEU A 1 180 ? 0.865 -7.349 20.836 1.00 95.94 180 LEU A N 1
ATOM 1368 C CA . LEU A 1 180 ? -0.215 -6.595 21.457 1.00 95.94 180 LEU A CA 1
ATOM 1369 C C . LEU A 1 180 ? -1.198 -7.538 22.147 1.00 95.94 180 LEU A C 1
ATOM 1371 O O . LEU A 1 180 ? -1.747 -8.426 21.504 1.00 95.94 180 LEU A O 1
ATOM 1375 N N . ASN A 1 181 ? -1.473 -7.301 23.429 1.00 96.56 181 ASN A N 1
ATOM 1376 C CA . ASN A 1 181 ? -2.496 -8.057 24.144 1.00 96.56 181 ASN A CA 1
ATOM 1377 C C . ASN A 1 181 ? -3.886 -7.708 23.604 1.00 96.56 181 ASN A C 1
ATOM 1379 O O . ASN A 1 181 ? -4.335 -6.563 23.702 1.00 96.56 181 ASN A O 1
ATOM 1383 N N . LEU A 1 182 ? -4.561 -8.713 23.061 1.00 97.56 182 LEU A N 1
ATOM 1384 C CA . LEU A 1 182 ? -5.945 -8.667 22.614 1.00 97.56 182 LEU A CA 1
ATOM 1385 C C . LEU A 1 182 ? -6.820 -9.527 23.541 1.00 97.56 182 LEU A C 1
ATOM 1387 O O . LEU A 1 182 ? -6.312 -10.232 24.413 1.00 97.56 182 LEU A O 1
ATOM 1391 N N . GLY A 1 183 ? -8.137 -9.404 23.373 1.00 96.94 183 GLY A N 1
ATOM 1392 C CA . GLY A 1 183 ? -9.163 -10.034 24.206 1.00 96.94 183 GLY A CA 1
ATOM 1393 C C . GLY A 1 183 ? -10.205 -9.029 24.702 1.00 96.94 183 GLY A C 1
ATOM 1394 O O . GLY A 1 183 ? -10.033 -7.810 24.604 1.00 96.94 183 GLY A O 1
ATOM 1395 N N . GLY A 1 184 ? -11.300 -9.527 25.265 1.00 97.25 184 GLY A N 1
ATOM 1396 C CA . GLY A 1 184 ? -12.428 -8.729 25.740 1.00 97.25 184 GLY A CA 1
ATOM 1397 C C . GLY A 1 184 ? -12.037 -7.708 26.803 1.00 97.25 184 GLY A C 1
ATOM 1398 O O . GLY A 1 184 ? -12.416 -6.540 26.714 1.00 97.25 184 GLY A O 1
ATOM 1399 N N . GLY A 1 185 ? -11.202 -8.106 27.768 1.00 96.5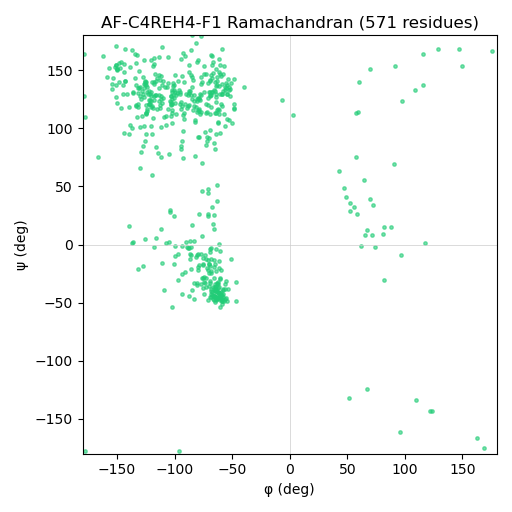6 185 GLY A N 1
ATOM 1400 C CA . GLY A 1 185 ? -10.686 -7.185 28.784 1.00 96.56 185 GLY A CA 1
ATOM 1401 C C . GLY A 1 185 ? -9.787 -6.087 28.202 1.00 96.56 185 GLY A C 1
ATOM 1402 O O . GLY A 1 185 ? -9.886 -4.929 28.621 1.00 96.56 185 GLY A O 1
ATOM 1403 N N . ALA A 1 186 ? -8.963 -6.417 27.201 1.00 96.50 186 ALA A N 1
ATOM 1404 C CA . ALA A 1 186 ? -8.128 -5.445 26.496 1.00 96.50 186 ALA A CA 1
ATOM 1405 C C . ALA A 1 186 ? -8.982 -4.442 25.703 1.00 96.50 186 ALA A C 1
ATOM 1407 O O . ALA A 1 186 ? -8.751 -3.235 25.799 1.00 96.50 186 ALA A O 1
ATOM 1408 N N . LEU A 1 187 ? -10.014 -4.914 24.992 1.00 97.25 187 LEU A N 1
ATOM 1409 C CA . LEU A 1 187 ? -10.946 -4.054 24.259 1.00 97.25 187 LEU A CA 1
ATOM 1410 C C . LEU A 1 187 ? -11.747 -3.141 25.199 1.00 97.25 187 LEU A C 1
ATOM 1412 O O . LEU A 1 187 ? -11.826 -1.939 24.956 1.00 97.25 187 LEU A O 1
ATOM 1416 N N . ILE A 1 188 ? -12.292 -3.668 26.301 1.00 96.19 188 ILE A N 1
ATOM 1417 C CA . ILE A 1 188 ? -13.019 -2.867 27.301 1.00 96.19 188 ILE A CA 1
ATOM 1418 C C . ILE A 1 188 ? -12.112 -1.769 27.867 1.00 96.19 188 ILE A C 1
ATOM 1420 O O . ILE A 1 188 ? -12.505 -0.601 27.904 1.00 96.19 188 ILE A O 1
ATOM 1424 N N . LYS A 1 189 ? -10.874 -2.110 28.247 1.00 94.62 189 LYS A N 1
ATOM 1425 C CA . LYS A 1 189 ? -9.887 -1.136 28.735 1.00 94.62 189 LYS A CA 1
ATOM 1426 C C . LYS A 1 189 ? -9.545 -0.091 27.669 1.00 94.62 189 LYS A C 1
ATOM 1428 O O . LYS A 1 189 ? -9.476 1.096 27.986 1.00 94.62 189 LYS A O 1
ATOM 1433 N N . ALA A 1 190 ? -9.358 -0.501 26.415 1.00 94.81 190 ALA A N 1
ATOM 1434 C CA . ALA A 1 190 ? -9.092 0.410 25.306 1.00 94.81 190 ALA A CA 1
ATOM 1435 C C . ALA A 1 190 ? -10.239 1.417 25.114 1.00 94.81 190 ALA A C 1
ATOM 1437 O O . ALA A 1 190 ? -9.997 2.622 25.060 1.00 94.81 190 ALA A O 1
ATOM 1438 N N . LEU A 1 191 ? -11.491 0.957 25.110 1.00 93.62 191 LEU A N 1
ATOM 1439 C CA . LEU A 1 191 ? -12.670 1.822 24.986 1.00 93.62 191 LEU A CA 1
ATOM 1440 C C . LEU A 1 191 ? -12.823 2.772 26.184 1.00 93.62 191 LEU A C 1
ATOM 1442 O O . LEU A 1 191 ? -13.135 3.951 26.006 1.00 93.62 191 LEU A O 1
ATOM 1446 N N . GLN A 1 192 ? -12.539 2.302 27.402 1.00 91.06 192 GLN A N 1
ATOM 1447 C CA . GLN A 1 192 ? -12.505 3.154 28.593 1.00 91.06 192 GLN A CA 1
ATOM 1448 C C . GLN A 1 192 ? -11.459 4.270 28.465 1.00 91.06 192 GLN A C 1
ATOM 1450 O O . GLN A 1 192 ? -11.757 5.418 28.801 1.00 91.06 192 GLN A O 1
ATOM 1455 N N . LEU A 1 193 ? -10.270 3.972 27.932 1.00 91.12 193 LEU A N 1
ATOM 1456 C CA . LEU A 1 193 ? -9.231 4.974 27.679 1.00 91.12 193 LEU A CA 1
ATOM 1457 C C . LEU A 1 193 ? -9.663 5.985 26.608 1.00 91.12 193 LEU A C 1
ATOM 1459 O O . LEU A 1 193 ? -9.530 7.187 26.826 1.00 91.12 193 LEU A O 1
ATOM 1463 N N . LEU A 1 194 ? -10.252 5.519 25.501 1.00 90.75 194 LEU A N 1
ATOM 1464 C CA . LEU A 1 194 ? -10.770 6.390 24.435 1.00 90.75 194 LEU A CA 1
ATOM 1465 C C . LEU A 1 194 ? -11.933 7.281 24.888 1.00 90.75 194 LEU A C 1
ATOM 1467 O O . LEU A 1 194 ? -12.181 8.318 24.282 1.00 90.75 194 LEU A O 1
ATOM 1471 N N . SER A 1 195 ? -12.632 6.887 25.952 1.00 86.88 195 SER A N 1
ATOM 1472 C CA . SER A 1 195 ? -13.720 7.656 26.569 1.00 86.88 195 SER A CA 1
ATOM 1473 C C . SER A 1 195 ? -13.269 8.620 27.676 1.00 86.88 195 SER A C 1
ATOM 1475 O O . SER A 1 195 ? -14.110 9.227 28.340 1.00 86.88 195 SER A O 1
ATOM 1477 N N . GLY A 1 196 ? -11.964 8.717 27.950 1.00 78.00 196 GLY A N 1
ATOM 1478 C CA . GLY A 1 196 ? -11.403 9.633 28.944 1.00 78.00 196 GLY A CA 1
ATOM 1479 C C . GLY A 1 196 ? -11.394 11.093 28.475 1.00 78.00 196 GLY A C 1
ATOM 1480 O O . GLY A 1 196 ? -11.342 11.383 27.287 1.00 78.00 196 GLY A O 1
ATOM 1481 N N . THR A 1 197 ? -11.436 12.043 29.411 1.00 60.19 197 THR A N 1
ATOM 1482 C CA . THR A 1 197 ? -11.533 13.492 29.131 1.00 60.19 197 THR A CA 1
ATOM 1483 C C . THR A 1 197 ? -10.184 14.182 28.881 1.00 60.19 197 THR A C 1
ATOM 1485 O O . THR A 1 197 ? -10.149 15.326 28.437 1.00 60.19 197 THR A O 1
ATOM 1488 N N . ASN A 1 198 ? -9.057 13.501 29.112 1.00 57.09 198 ASN A N 1
ATOM 1489 C CA . ASN A 1 198 ? -7.739 14.151 29.157 1.00 57.09 198 ASN A CA 1
ATOM 1490 C C . ASN A 1 198 ? -7.034 14.306 27.801 1.00 57.09 198 ASN A C 1
ATOM 1492 O O . ASN A 1 198 ? -5.887 14.745 27.776 1.00 57.09 198 ASN A O 1
ATOM 1496 N N . GLY A 1 199 ? -7.647 13.912 26.681 1.00 51.19 199 GLY A N 1
ATOM 1497 C CA . GLY A 1 199 ? -7.024 14.020 25.352 1.00 51.19 199 GLY A CA 1
ATOM 1498 C C . GLY A 1 199 ? -5.733 13.202 25.165 1.00 51.19 199 GLY A C 1
ATOM 1499 O O . GLY A 1 199 ? -5.183 13.183 24.069 1.00 51.19 199 GLY A O 1
ATOM 1500 N N . GLN A 1 200 ? -5.261 12.496 26.199 1.00 56.16 200 GLN A N 1
ATOM 1501 C CA . GLN A 1 200 ? -4.240 11.463 26.097 1.00 56.16 200 GLN A CA 1
ATOM 1502 C C . GLN A 1 200 ? -4.880 10.259 25.425 1.00 56.16 200 GLN A C 1
ATOM 1504 O O . GLN A 1 200 ? -5.468 9.403 26.078 1.00 56.16 200 GLN A O 1
ATOM 1509 N N . GLN A 1 201 ? -4.817 10.243 24.103 1.00 63.34 201 GLN A N 1
ATOM 1510 C CA . GLN A 1 201 ? -5.218 9.104 23.299 1.00 63.34 201 GLN A CA 1
ATOM 1511 C C . GLN A 1 201 ? -4.040 8.136 23.295 1.00 63.34 201 GLN A C 1
ATOM 1513 O O . GLN A 1 201 ? -3.019 8.435 22.673 1.00 63.34 201 GLN A O 1
ATOM 1518 N N . PRO A 1 202 ? -4.107 6.997 24.001 1.00 82.19 202 PRO A N 1
ATOM 1519 C CA . PRO A 1 202 ? -3.046 6.026 23.875 1.00 82.19 202 PRO A CA 1
ATOM 1520 C C . PRO A 1 202 ? -3.223 5.391 22.500 1.00 82.19 202 PRO A C 1
ATOM 1522 O O . PRO A 1 202 ? -4.208 4.688 22.276 1.00 82.19 202 PRO A O 1
ATOM 1525 N N . ASN A 1 203 ? -2.285 5.626 21.580 1.00 92.50 203 ASN A N 1
ATOM 1526 C CA . ASN A 1 203 ? -2.268 4.980 20.263 1.00 92.50 203 ASN A CA 1
ATOM 1527 C C . ASN A 1 203 ? -2.504 3.462 20.369 1.00 92.50 203 ASN A C 1
ATOM 1529 O O . ASN A 1 203 ? -3.160 2.876 19.518 1.00 92.50 203 ASN A O 1
ATOM 1533 N N . GLU A 1 204 ? -2.051 2.842 21.464 1.00 94.81 204 GLU A N 1
ATOM 1534 C CA . GLU A 1 204 ? -2.347 1.449 21.809 1.00 94.81 204 GLU A CA 1
ATOM 1535 C C . GLU A 1 204 ? -3.847 1.132 21.850 1.00 94.81 204 GLU A C 1
ATOM 1537 O O . GLU A 1 204 ? -4.275 0.165 21.236 1.00 94.81 204 GLU A O 1
ATOM 1542 N N . ALA A 1 205 ? -4.665 1.950 22.521 1.00 95.31 205 ALA A N 1
ATOM 1543 C CA . ALA A 1 205 ? -6.106 1.725 22.620 1.00 95.31 205 ALA A CA 1
ATOM 1544 C C . ALA A 1 205 ? -6.796 1.827 21.254 1.00 95.31 205 ALA A C 1
ATOM 1546 O O . ALA A 1 205 ? -7.708 1.049 20.964 1.00 95.31 205 ALA A O 1
ATOM 1547 N N . LEU A 1 206 ? -6.337 2.739 20.391 1.00 96.00 206 LEU A N 1
ATOM 1548 C CA . LEU A 1 206 ? -6.801 2.806 19.005 1.00 96.00 206 LEU A CA 1
ATOM 1549 C C . LEU A 1 206 ? -6.426 1.535 18.247 1.00 96.00 206 LEU A C 1
ATOM 1551 O O . LEU A 1 206 ? -7.283 0.941 17.603 1.00 96.00 206 LEU A O 1
ATOM 1555 N N . VAL A 1 207 ? -5.184 1.068 18.371 1.00 97.50 207 VAL A N 1
ATOM 1556 C CA . VAL A 1 207 ? -4.717 -0.142 17.685 1.00 97.50 207 VAL A CA 1
ATOM 1557 C C . VAL A 1 207 ? -5.445 -1.388 18.181 1.00 97.50 207 VAL A C 1
ATOM 1559 O O . VAL A 1 207 ? -5.902 -2.161 17.345 1.00 97.50 207 VAL A O 1
ATOM 1562 N N . VAL A 1 208 ? -5.641 -1.559 19.494 1.00 97.69 208 VAL A N 1
ATOM 1563 C CA . VAL A 1 208 ? -6.464 -2.644 20.064 1.00 97.69 208 VAL A CA 1
ATOM 1564 C C . VAL A 1 208 ? -7.874 -2.596 19.480 1.00 97.69 208 VAL A C 1
ATOM 1566 O O . VAL A 1 208 ? -8.383 -3.614 19.022 1.00 97.69 208 VAL A O 1
ATOM 1569 N N . THR A 1 209 ? -8.490 -1.412 19.431 1.00 97.81 209 THR A N 1
ATOM 1570 C CA . THR A 1 209 ? -9.840 -1.242 18.873 1.00 97.81 209 THR A CA 1
ATOM 1571 C C . THR A 1 209 ? -9.880 -1.600 17.386 1.00 97.81 209 THR A C 1
ATOM 1573 O O . THR A 1 209 ? -10.764 -2.339 16.962 1.00 97.81 209 THR A O 1
ATOM 1576 N N . ILE A 1 210 ? -8.912 -1.141 16.586 1.00 97.81 210 ILE A N 1
ATOM 1577 C CA . ILE A 1 210 ? -8.834 -1.453 15.151 1.00 97.81 210 ILE A CA 1
ATOM 1578 C C . ILE A 1 210 ? -8.628 -2.962 14.942 1.00 97.81 210 ILE A C 1
ATOM 1580 O O . ILE A 1 210 ? -9.354 -3.559 14.151 1.00 97.81 210 ILE A O 1
ATOM 1584 N N . GLN A 1 211 ? -7.700 -3.591 15.672 1.00 97.94 211 GLN A N 1
ATOM 1585 C CA . GLN A 1 211 ? -7.430 -5.035 15.609 1.00 97.94 211 GLN A CA 1
ATOM 1586 C C . GLN A 1 211 ? -8.674 -5.858 15.954 1.00 97.94 211 GLN A C 1
ATOM 1588 O O . GLN A 1 211 ? -9.088 -6.739 15.203 1.00 97.94 211 GLN A O 1
ATOM 1593 N N . MET A 1 212 ? -9.303 -5.540 17.084 1.00 98.31 212 MET A N 1
ATOM 1594 C CA . MET A 1 212 ? -10.425 -6.315 17.595 1.00 98.31 212 MET A CA 1
ATOM 1595 C C . MET A 1 212 ? -11.715 -6.075 16.825 1.00 98.31 212 MET A C 1
ATOM 1597 O O . MET A 1 212 ? -12.534 -6.980 16.761 1.00 98.31 212 MET A O 1
ATOM 1601 N N . VAL A 1 213 ? -11.924 -4.896 16.238 1.00 98.38 213 VAL A N 1
ATOM 1602 C CA . VAL A 1 213 ? -13.187 -4.568 15.565 1.00 98.38 213 VAL A CA 1
ATOM 1603 C C . VAL A 1 213 ? -13.066 -4.669 14.047 1.00 98.38 213 VAL A C 1
ATOM 1605 O O . VAL A 1 213 ? -13.851 -5.367 13.413 1.00 98.38 213 VAL A O 1
ATOM 1608 N N . LEU A 1 214 ? -12.097 -3.981 13.444 1.00 98.06 214 LEU A N 1
ATOM 1609 C CA . LEU A 1 214 ? -12.017 -3.835 11.989 1.00 98.06 214 LEU A CA 1
ATOM 1610 C C . LEU A 1 214 ? -11.249 -4.983 11.337 1.00 98.06 214 LEU A C 1
ATOM 1612 O O . LEU A 1 214 ? -11.737 -5.558 10.365 1.00 98.06 214 LEU A O 1
ATOM 1616 N N . GLU A 1 215 ? -10.106 -5.384 11.896 1.00 98.06 215 GLU A N 1
ATOM 1617 C CA . GLU A 1 215 ? -9.358 -6.526 11.353 1.00 98.06 215 GLU A CA 1
ATOM 1618 C C . GLU A 1 215 ? -10.114 -7.841 11.566 1.00 98.06 215 GLU A C 1
ATOM 1620 O O . GLU A 1 215 ? -10.213 -8.654 10.648 1.00 98.06 215 GLU A O 1
ATOM 1625 N N . ALA A 1 216 ? -10.748 -8.023 12.728 1.00 98.25 216 ALA A N 1
ATOM 1626 C CA . ALA A 1 216 ? -11.636 -9.162 12.966 1.00 98.25 216 ALA A CA 1
ATOM 1627 C C . ALA A 1 216 ? -12.852 -9.168 12.016 1.00 98.25 216 ALA A C 1
ATOM 1629 O O . ALA A 1 216 ? -13.309 -10.225 11.573 1.00 98.25 216 ALA A O 1
ATOM 1630 N N . ALA A 1 217 ? -13.378 -7.998 11.636 1.00 98.00 217 ALA A N 1
ATOM 1631 C CA . ALA A 1 217 ? -14.427 -7.934 10.624 1.00 98.00 217 ALA A CA 1
ATOM 1632 C C . ALA A 1 217 ? -13.933 -8.406 9.250 1.00 98.00 217 ALA A C 1
ATOM 1634 O O . ALA A 1 217 ? -14.663 -9.148 8.588 1.00 98.00 217 ALA A O 1
ATOM 1635 N N . ARG A 1 218 ? -12.704 -8.045 8.858 1.00 97.69 218 ARG A N 1
ATOM 1636 C CA . ARG A 1 218 ? -12.088 -8.426 7.575 1.00 97.69 218 ARG A CA 1
ATOM 1637 C C . ARG A 1 218 ? -11.669 -9.894 7.506 1.00 97.69 218 ARG A C 1
ATOM 1639 O O . ARG A 1 218 ? -11.817 -10.488 6.441 1.00 97.69 218 ARG A O 1
ATOM 1646 N N . PHE A 1 219 ? -11.188 -10.486 8.602 1.00 97.69 219 PHE A N 1
ATOM 1647 C CA . PHE A 1 219 ? -10.573 -11.820 8.600 1.00 97.69 219 PHE A CA 1
ATOM 1648 C C . PHE A 1 219 ? -11.260 -12.809 9.541 1.00 97.69 219 PHE A C 1
ATOM 1650 O O . PHE A 1 219 ? -11.360 -12.583 10.748 1.00 97.69 219 PHE A O 1
ATOM 1657 N N . HIS A 1 220 ? -11.684 -13.949 8.992 1.00 96.69 220 HIS A N 1
ATOM 1658 C CA . HIS A 1 220 ? -12.361 -14.996 9.754 1.00 96.69 220 HIS A CA 1
ATOM 1659 C C . HIS A 1 220 ? -11.457 -15.622 10.834 1.00 96.69 220 HIS A C 1
ATOM 1661 O O . HIS A 1 220 ? -11.884 -15.644 11.986 1.00 96.69 220 HIS A O 1
ATOM 1667 N N . PRO A 1 221 ? -10.194 -16.016 10.555 1.00 97.00 221 PRO A N 1
ATOM 1668 C CA . PRO A 1 221 ? -9.352 -16.668 11.560 1.00 97.00 221 PRO A CA 1
ATOM 1669 C C . PRO A 1 221 ? -9.007 -15.765 12.746 1.00 97.00 221 PRO A C 1
ATOM 1671 O O . PRO A 1 221 ? -8.914 -16.237 13.874 1.00 97.00 221 PRO A O 1
ATOM 1674 N N . LEU A 1 222 ? -8.851 -14.457 12.509 1.00 97.00 222 LEU A N 1
ATOM 1675 C CA . LEU A 1 222 ? -8.626 -13.494 13.586 1.00 97.00 222 LEU A CA 1
ATOM 1676 C C . LEU A 1 222 ? -9.869 -13.341 14.462 1.00 97.00 222 LEU A C 1
ATOM 1678 O O . LEU A 1 222 ? -9.753 -13.372 15.682 1.00 97.00 222 LEU A O 1
ATOM 1682 N N . PHE A 1 223 ? -11.051 -13.219 13.856 1.00 98.00 223 PHE A N 1
ATOM 1683 C CA . PHE A 1 223 ? -12.305 -13.188 14.604 1.00 98.00 223 PHE A CA 1
ATOM 1684 C C . PHE A 1 223 ? -12.518 -14.451 15.444 1.00 98.00 223 PHE A C 1
ATOM 1686 O O . PHE A 1 223 ? -12.818 -14.328 16.627 1.00 98.00 223 PHE A O 1
ATOM 1693 N N . GLU A 1 224 ? -12.338 -15.640 14.862 1.00 97.88 224 GLU A N 1
ATOM 1694 C CA . GLU A 1 224 ? -12.510 -16.905 15.587 1.00 97.88 224 GLU A CA 1
ATOM 1695 C C . GLU A 1 224 ? -11.528 -17.015 16.754 1.00 97.88 224 GLU A C 1
ATOM 1697 O O . GLU A 1 224 ? -11.944 -17.291 17.877 1.00 97.88 224 GLU A O 1
ATOM 1702 N N . HIS A 1 225 ? -10.254 -16.679 16.530 1.00 97.12 225 HIS A N 1
ATOM 1703 C CA . HIS A 1 225 ? -9.257 -16.653 17.595 1.00 97.12 225 HIS A CA 1
ATOM 1704 C C . HIS A 1 225 ? -9.673 -15.722 18.747 1.00 97.12 225 HIS A C 1
ATOM 1706 O O . HIS A 1 225 ? -9.660 -16.133 19.906 1.00 97.12 225 HIS A O 1
ATOM 1712 N N . LEU A 1 226 ? -10.096 -14.492 18.438 1.00 97.75 226 LEU A N 1
ATOM 1713 C CA . LEU A 1 226 ? -10.497 -13.493 19.437 1.00 97.75 226 LEU A CA 1
ATOM 1714 C C . LEU A 1 226 ? -11.803 -13.850 20.160 1.00 97.75 226 LEU A C 1
ATOM 1716 O O . LEU A 1 226 ? -11.974 -13.495 21.324 1.00 97.75 226 LEU A O 1
ATOM 1720 N N . ARG A 1 227 ? -12.724 -14.538 19.480 1.00 97.62 227 ARG A N 1
ATOM 1721 C CA . ARG A 1 227 ? -13.973 -15.053 20.054 1.00 97.62 227 ARG A CA 1
ATOM 1722 C C . ARG A 1 227 ? -13.695 -16.184 21.043 1.00 97.62 227 ARG A C 1
ATOM 1724 O O . ARG A 1 227 ? -14.271 -16.197 22.126 1.00 97.62 227 ARG A O 1
ATOM 1731 N N . GLU A 1 228 ? -12.819 -17.118 20.682 1.00 97.19 228 GLU A N 1
ATOM 1732 C CA . GLU A 1 228 ? -12.454 -18.267 21.520 1.00 97.19 228 GLU A CA 1
ATOM 1733 C C . GLU A 1 228 ? -11.627 -17.865 22.743 1.00 97.19 228 GLU A C 1
ATOM 1735 O O . GLU A 1 228 ? -11.832 -18.413 23.822 1.00 97.19 228 GLU A O 1
ATOM 1740 N N . HIS A 1 229 ? -10.757 -16.864 22.593 1.00 96.31 229 HIS A N 1
ATOM 1741 C CA . HIS A 1 229 ? -9.867 -16.369 23.646 1.00 96.31 229 HIS A CA 1
ATOM 1742 C C . HIS A 1 229 ? -10.371 -15.032 24.217 1.00 96.31 229 HIS A C 1
ATOM 1744 O O . HIS A 1 229 ? -9.589 -14.186 24.648 1.00 96.31 229 HIS A O 1
ATOM 1750 N N . TRP A 1 230 ? -11.693 -14.808 24.205 1.00 97.38 230 TRP A N 1
ATOM 1751 C CA . TRP A 1 230 ? -12.299 -13.539 24.624 1.00 97.38 230 TRP A CA 1
ATOM 1752 C C . TRP A 1 230 ? -11.949 -13.158 26.069 1.00 97.38 230 TRP A C 1
ATOM 1754 O O . TRP A 1 230 ? -11.700 -11.988 26.355 1.00 97.38 230 TRP A O 1
ATOM 1764 N N . ASP A 1 231 ? -11.900 -14.129 26.980 1.00 96.44 231 ASP A N 1
ATOM 1765 C CA . ASP A 1 231 ? -11.582 -13.886 28.393 1.00 96.44 231 ASP A CA 1
ATOM 1766 C C . ASP A 1 231 ? -10.068 -13.882 28.680 1.00 96.44 231 ASP A C 1
ATOM 1768 O O . ASP A 1 231 ? -9.642 -13.630 29.810 1.00 96.44 231 ASP A O 1
ATOM 1772 N N . GLU A 1 232 ? -9.240 -14.127 27.663 1.00 94.31 232 GLU A N 1
ATOM 1773 C CA . GLU A 1 232 ? -7.786 -14.149 27.777 1.00 94.31 232 GLU A CA 1
ATOM 1774 C C . GLU A 1 232 ? -7.169 -12.794 27.425 1.00 94.31 232 GLU A C 1
ATOM 1776 O O . GLU A 1 232 ? -7.781 -11.932 26.795 1.00 94.31 232 GLU A O 1
ATOM 1781 N N . TRP A 1 233 ? -5.940 -12.581 27.893 1.00 90.25 233 TRP A N 1
ATOM 1782 C CA . TRP A 1 233 ? -5.132 -11.408 27.571 1.00 90.25 233 TRP A CA 1
ATOM 1783 C C . TRP A 1 233 ? -3.866 -11.909 26.899 1.00 90.25 233 TRP A C 1
ATOM 1785 O O . TRP A 1 233 ? -2.923 -12.316 27.578 1.00 90.25 233 TRP A O 1
ATOM 1795 N N . GLY A 1 234 ? -3.872 -11.923 25.571 1.00 91.94 234 GLY A N 1
ATOM 1796 C CA . GLY A 1 234 ? -2.812 -12.570 24.814 1.00 91.94 234 GLY A CA 1
ATOM 1797 C C . GLY A 1 234 ? -2.582 -11.939 23.456 1.00 91.94 234 GLY A C 1
ATOM 1798 O O . GLY A 1 234 ? -3.467 -11.315 22.871 1.00 91.94 234 GLY A O 1
ATOM 1799 N N . ALA A 1 235 ? -1.358 -12.095 22.970 1.00 94.38 235 ALA A N 1
ATOM 1800 C CA . ALA A 1 235 ? -1.005 -11.721 21.616 1.00 94.38 235 ALA A CA 1
ATOM 1801 C C . ALA A 1 235 ? -1.667 -12.659 20.593 1.00 94.38 235 ALA A C 1
ATOM 1803 O O . ALA A 1 235 ? -1.707 -13.872 20.825 1.00 94.38 235 ALA A O 1
ATOM 1804 N N . PRO A 1 236 ? -2.142 -12.140 19.446 1.00 93.94 236 PRO A N 1
ATOM 1805 C CA . PRO A 1 236 ? -2.619 -12.998 18.373 1.00 93.94 236 PRO A CA 1
ATOM 1806 C C . PRO A 1 236 ? -1.444 -13.779 17.758 1.00 93.94 236 PRO A C 1
ATOM 1808 O O . PRO A 1 236 ? -0.308 -13.294 17.760 1.00 93.94 236 PRO A O 1
ATOM 1811 N N . PRO A 1 237 ? -1.692 -14.951 17.146 1.00 95.12 237 PRO A N 1
ATOM 1812 C CA . PRO A 1 237 ? -0.678 -15.644 16.364 1.00 95.12 237 PRO A CA 1
ATOM 1813 C C . PRO A 1 237 ? -0.050 -14.715 15.304 1.00 95.12 237 PRO A C 1
ATOM 1815 O O . PRO A 1 237 ? -0.795 -14.064 14.563 1.00 95.12 237 PRO A O 1
ATOM 1818 N N . PRO A 1 238 ? 1.292 -14.672 15.161 1.00 93.31 238 PRO A N 1
ATOM 1819 C CA . PRO A 1 238 ? 1.967 -13.753 14.240 1.00 93.31 238 PRO A CA 1
ATOM 1820 C C . PRO A 1 238 ? 1.466 -13.814 12.795 1.00 93.31 238 PRO A C 1
ATOM 1822 O O . PRO A 1 238 ? 1.268 -12.776 12.164 1.00 93.31 238 PRO A O 1
ATOM 1825 N N . ALA A 1 239 ? 1.160 -15.020 12.309 1.00 90.56 239 ALA A N 1
ATOM 1826 C CA . ALA A 1 239 ? 0.638 -15.235 10.962 1.00 90.56 239 ALA A CA 1
ATOM 1827 C C . ALA A 1 239 ? -0.704 -14.516 10.713 1.00 90.56 239 ALA A C 1
ATOM 1829 O O . ALA A 1 239 ? -0.983 -14.116 9.586 1.00 90.56 239 ALA A O 1
ATOM 1830 N N . LEU A 1 240 ? -1.524 -14.297 11.752 1.00 93.81 240 LEU A N 1
ATOM 1831 C CA . LEU A 1 240 ? -2.774 -13.538 11.632 1.00 93.81 240 LEU A CA 1
ATOM 1832 C C . LEU A 1 240 ? -2.533 -12.034 11.513 1.00 93.81 240 LEU A C 1
ATOM 1834 O O . LEU A 1 240 ? -3.343 -11.345 10.905 1.00 93.81 240 LEU A O 1
ATOM 1838 N N . VAL A 1 241 ? -1.438 -11.517 12.072 1.00 91.69 241 VAL A N 1
ATOM 1839 C CA . VAL A 1 241 ? -1.038 -10.112 11.903 1.00 91.69 241 VAL A CA 1
ATOM 1840 C C . VAL A 1 241 ? -0.467 -9.887 10.508 1.00 91.69 241 VAL A C 1
ATOM 1842 O O . VAL A 1 241 ? -0.812 -8.902 9.854 1.00 91.69 241 VAL A O 1
ATOM 1845 N N . ASP A 1 242 ? 0.360 -10.816 10.032 1.00 87.94 242 ASP A N 1
ATOM 1846 C CA . ASP A 1 242 ? 0.941 -10.759 8.689 1.00 87.94 242 ASP A CA 1
ATOM 1847 C C . ASP A 1 242 ? -0.144 -10.848 7.609 1.00 87.94 242 ASP A C 1
ATOM 1849 O O . ASP A 1 242 ? -0.110 -10.116 6.619 1.00 87.94 242 ASP A O 1
ATOM 1853 N N . LEU A 1 243 ? -1.169 -11.672 7.833 1.00 90.44 243 LEU A N 1
ATOM 1854 C CA . LEU A 1 243 ? -2.342 -11.766 6.971 1.00 90.44 243 LEU A CA 1
ATOM 1855 C C . LEU A 1 243 ? -3.049 -10.412 6.773 1.00 90.44 243 LEU A C 1
ATOM 1857 O O . LEU A 1 243 ? -3.470 -10.096 5.660 1.00 90.44 243 LEU A O 1
ATOM 1861 N N . GLN A 1 244 ? -3.135 -9.583 7.818 1.00 92.00 244 GLN A N 1
ATOM 1862 C CA . GLN A 1 244 ? -3.813 -8.282 7.750 1.00 92.00 244 GLN A CA 1
ATOM 1863 C C . GLN A 1 244 ? -3.150 -7.317 6.770 1.00 92.00 244 GLN A C 1
ATOM 1865 O O . GLN A 1 244 ? -3.839 -6.567 6.080 1.00 92.00 244 GLN A O 1
ATOM 1870 N N . ASN A 1 245 ? -1.823 -7.384 6.645 1.00 89.31 245 ASN A N 1
ATOM 1871 C CA . ASN A 1 245 ? -1.074 -6.562 5.692 1.00 89.31 245 ASN A CA 1
ATOM 1872 C C . ASN A 1 245 ? -1.357 -6.949 4.231 1.00 89.31 245 ASN A C 1
ATOM 1874 O O . ASN A 1 245 ? -1.008 -6.202 3.325 1.00 89.31 245 ASN A O 1
ATOM 1878 N N . ASN A 1 246 ? -2.002 -8.096 4.003 1.00 88.31 246 ASN A N 1
ATOM 1879 C CA . ASN A 1 246 ? -2.256 -8.663 2.683 1.00 88.31 246 ASN A CA 1
ATOM 1880 C C . ASN A 1 246 ? -3.746 -8.650 2.306 1.00 88.31 246 ASN A C 1
ATOM 1882 O O . ASN A 1 246 ? -4.135 -9.298 1.339 1.00 88.31 246 ASN A O 1
ATOM 1886 N N . TRP A 1 247 ? -4.604 -7.919 3.032 1.00 93.12 247 TRP A N 1
ATOM 1887 C CA . TRP A 1 247 ? -6.049 -7.897 2.761 1.00 93.12 247 TRP A CA 1
ATOM 1888 C C . TRP A 1 247 ? -6.396 -7.496 1.318 1.00 93.12 247 TRP A C 1
ATOM 1890 O O . TRP A 1 247 ? -7.220 -8.142 0.661 1.00 93.12 247 TRP A O 1
ATOM 1900 N N . GLY A 1 248 ? -5.759 -6.429 0.825 1.00 89.00 248 GLY A N 1
ATOM 1901 C CA . GLY A 1 248 ? -5.965 -5.923 -0.531 1.00 89.00 248 GLY A CA 1
ATOM 1902 C C . GLY A 1 248 ? -5.497 -6.914 -1.595 1.00 89.00 248 GLY A C 1
ATOM 1903 O O . GLY A 1 248 ? -6.238 -7.185 -2.539 1.00 89.00 248 GLY A O 1
ATOM 1904 N N . ASP A 1 249 ? -4.316 -7.498 -1.400 1.00 88.00 249 ASP A N 1
ATOM 1905 C CA . ASP A 1 249 ? -3.710 -8.444 -2.340 1.00 88.00 249 ASP A CA 1
ATOM 1906 C C . ASP A 1 249 ? -4.493 -9.769 -2.387 1.00 88.00 249 ASP A C 1
ATOM 1908 O O . ASP A 1 249 ? -4.842 -10.239 -3.468 1.00 88.00 249 ASP A O 1
ATOM 1912 N N . LEU A 1 250 ? -4.920 -10.298 -1.234 1.00 90.69 250 LEU A N 1
ATOM 1913 C CA . LEU A 1 250 ? -5.820 -11.458 -1.157 1.00 90.69 250 LEU A CA 1
ATOM 1914 C C . LEU A 1 250 ? -7.155 -11.198 -1.860 1.00 90.69 250 LEU A C 1
ATOM 1916 O O . LEU A 1 250 ? -7.646 -12.042 -2.611 1.00 90.69 250 LEU A O 1
ATOM 1920 N N . SER A 1 251 ? -7.749 -10.021 -1.645 1.00 93.00 251 SER A N 1
ATOM 1921 C CA . SER A 1 251 ? -8.991 -9.645 -2.327 1.00 93.00 251 SER A CA 1
ATOM 1922 C C . SER A 1 251 ? -8.784 -9.563 -3.842 1.00 93.00 251 SER A C 1
ATOM 1924 O O . SER A 1 251 ? -9.633 -10.011 -4.609 1.00 93.00 251 SER A O 1
ATOM 1926 N N . GLN A 1 252 ? -7.647 -9.030 -4.294 1.00 88.06 252 GLN A N 1
ATOM 1927 C CA . GLN A 1 252 ? -7.305 -8.951 -5.711 1.00 88.06 252 GLN A CA 1
ATOM 1928 C C . GLN A 1 252 ? -7.106 -10.335 -6.337 1.00 88.06 252 GLN A C 1
ATOM 1930 O O . GLN A 1 252 ? -7.638 -10.592 -7.416 1.00 88.06 252 GLN A O 1
ATOM 1935 N N . ASP A 1 253 ? -6.397 -11.236 -5.669 1.00 87.62 253 ASP A N 1
ATOM 1936 C CA . ASP A 1 253 ? -6.179 -12.609 -6.134 1.00 87.62 253 ASP A CA 1
ATOM 1937 C C . ASP A 1 253 ? -7.460 -13.401 -6.251 1.00 87.62 253 ASP A C 1
ATOM 1939 O O . ASP A 1 253 ? -7.658 -14.143 -7.217 1.00 87.62 253 ASP A O 1
ATOM 1943 N N . TRP A 1 254 ? -8.368 -13.168 -5.313 1.00 90.75 254 TRP A N 1
ATOM 1944 C CA . TRP A 1 254 ? -9.712 -13.689 -5.390 1.00 90.75 254 TRP A CA 1
ATOM 1945 C C . TRP A 1 254 ? -10.427 -13.215 -6.666 1.00 90.75 254 TRP A C 1
ATOM 1947 O O . TRP A 1 254 ? -10.938 -14.044 -7.422 1.00 90.75 254 TRP A O 1
ATOM 1957 N N . TRP A 1 255 ? -10.392 -11.910 -6.973 1.00 88.06 255 TRP A N 1
ATOM 1958 C CA . TRP A 1 255 ? -10.964 -11.368 -8.214 1.00 88.06 255 TRP A CA 1
ATOM 1959 C C . TRP A 1 25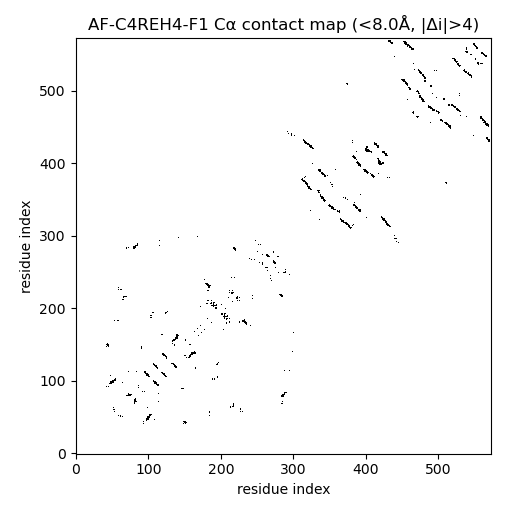5 ? -10.291 -11.939 -9.469 1.00 88.06 255 TRP A C 1
ATOM 1961 O O . TRP A 1 255 ? -10.990 -12.292 -10.419 1.00 88.06 255 TRP A O 1
ATOM 1971 N N . ARG A 1 256 ? -8.957 -12.085 -9.472 1.00 82.88 256 ARG A N 1
ATOM 1972 C CA . ARG A 1 256 ? -8.206 -12.676 -10.595 1.00 82.88 256 ARG A CA 1
ATOM 1973 C C . ARG A 1 256 ? -8.631 -14.118 -10.855 1.00 82.88 256 ARG A C 1
ATOM 1975 O O . ARG A 1 256 ? -8.910 -14.477 -11.998 1.00 82.88 256 ARG A O 1
ATOM 1982 N N . GLY A 1 257 ? -8.711 -14.931 -9.804 1.00 84.12 257 GLY A N 1
ATOM 1983 C CA . GLY A 1 257 ? -9.132 -16.324 -9.921 1.00 84.12 257 GLY A CA 1
ATOM 1984 C C . GLY A 1 257 ? -10.587 -16.468 -10.374 1.00 84.12 257 GLY A C 1
ATOM 1985 O O . GLY A 1 257 ? -10.885 -17.347 -11.183 1.00 84.12 257 GLY A O 1
ATOM 1986 N N . GLN A 1 258 ? -11.482 -15.580 -9.923 1.00 83.44 258 GLN A N 1
ATOM 1987 C CA . GLN A 1 258 ? -12.876 -15.542 -10.381 1.00 83.44 258 GLN A CA 1
ATOM 1988 C C . GLN A 1 258 ? -13.000 -15.177 -11.864 1.00 83.44 258 GLN A C 1
ATOM 1990 O O . GLN A 1 258 ? -13.681 -15.882 -12.610 1.00 83.44 258 GLN A O 1
ATOM 1995 N N . ASP A 1 259 ? -12.332 -14.108 -12.306 1.00 79.06 259 ASP A N 1
ATOM 1996 C CA . ASP A 1 259 ? -12.414 -13.633 -13.692 1.00 79.06 259 ASP A CA 1
ATOM 1997 C C . ASP A 1 259 ? -11.803 -14.636 -14.675 1.00 79.06 259 ASP A C 1
ATOM 1999 O O . ASP A 1 259 ? -12.392 -14.955 -15.709 1.00 79.06 259 ASP A O 1
ATOM 2003 N N . ALA A 1 260 ? -10.603 -15.129 -14.358 1.00 69.12 260 ALA A N 1
ATOM 2004 C CA . ALA A 1 260 ? -9.834 -15.965 -15.267 1.00 69.12 260 ALA A CA 1
ATOM 2005 C C . ALA A 1 260 ? -10.323 -17.422 -15.269 1.00 69.12 260 ALA A C 1
ATOM 2007 O O . ALA A 1 260 ? -10.032 -18.165 -16.205 1.00 69.12 260 ALA A O 1
ATOM 2008 N N . ARG A 1 261 ? -11.052 -17.848 -14.224 1.00 72.50 261 ARG A N 1
ATOM 2009 C CA . ARG A 1 261 ? -11.334 -19.267 -13.933 1.00 72.50 261 ARG A CA 1
ATOM 2010 C C . ARG A 1 261 ? -10.054 -20.116 -13.893 1.00 72.50 261 ARG A C 1
ATOM 2012 O O . ARG A 1 261 ? -10.079 -21.302 -14.218 1.00 72.50 261 ARG A O 1
ATOM 2019 N N . VAL A 1 262 ? -8.931 -19.499 -13.527 1.00 67.75 262 VAL A N 1
ATOM 2020 C CA . VAL A 1 262 ? -7.612 -20.136 -13.443 1.00 67.75 262 VAL A CA 1
ATOM 2021 C C . VAL A 1 262 ? -7.328 -20.485 -11.986 1.00 67.75 262 VAL A C 1
ATOM 2023 O O . VAL A 1 262 ? -7.743 -19.771 -11.072 1.00 67.75 262 VAL A O 1
ATOM 2026 N N . ALA A 1 263 ? -6.622 -21.595 -11.768 1.00 75.75 263 ALA A N 1
ATOM 2027 C CA . ALA A 1 263 ? -6.103 -21.938 -10.452 1.00 75.75 263 ALA A CA 1
ATOM 2028 C C . ALA A 1 263 ? -5.166 -20.825 -9.959 1.00 75.75 263 ALA A C 1
ATOM 2030 O O . ALA A 1 263 ? -4.248 -20.416 -10.668 1.00 75.75 263 ALA A O 1
ATOM 2031 N N . ILE A 1 264 ? -5.398 -20.348 -8.742 1.00 80.94 264 ILE A N 1
ATOM 2032 C CA . ILE A 1 264 ? -4.491 -19.418 -8.076 1.00 80.94 264 ILE A CA 1
ATOM 2033 C C . ILE A 1 264 ? -3.578 -20.229 -7.162 1.00 80.94 264 ILE A C 1
ATOM 2035 O O . ILE A 1 264 ? -4.062 -21.084 -6.434 1.00 80.94 264 ILE A O 1
ATOM 2039 N N . THR A 1 265 ? -2.272 -19.983 -7.208 1.00 87.44 265 THR A N 1
ATOM 2040 C CA . THR A 1 265 ? -1.337 -20.494 -6.199 1.00 87.44 265 THR A CA 1
ATOM 2041 C C . THR A 1 265 ? -0.557 -19.306 -5.681 1.00 87.44 265 THR A C 1
ATOM 2043 O O . THR A 1 265 ? 0.340 -18.817 -6.365 1.00 87.44 265 THR A O 1
ATOM 2046 N N . VAL A 1 266 ? -0.933 -18.819 -4.504 1.00 83.31 266 VAL A N 1
ATOM 2047 C CA . VAL A 1 266 ? -0.314 -17.649 -3.872 1.00 83.31 266 VAL A CA 1
ATOM 2048 C C . VAL A 1 266 ? 0.033 -17.949 -2.425 1.00 83.31 266 VAL A C 1
ATOM 2050 O O . VAL A 1 266 ? -0.639 -18.749 -1.772 1.00 83.31 266 VAL A O 1
ATOM 2053 N N . THR A 1 267 ? 1.097 -17.319 -1.932 1.00 86.69 267 THR A N 1
ATOM 2054 C CA . THR A 1 267 ? 1.596 -17.526 -0.573 1.00 86.69 267 THR A CA 1
ATOM 2055 C C . THR A 1 267 ? 1.595 -16.203 0.177 1.00 86.69 267 THR A C 1
ATOM 2057 O O . THR A 1 267 ? 2.278 -15.270 -0.234 1.00 86.69 267 THR A O 1
ATOM 2060 N N . TYR A 1 268 ? 0.874 -16.138 1.296 1.00 82.25 268 TYR A N 1
ATOM 2061 C CA . TYR A 1 268 ? 0.836 -14.974 2.184 1.00 82.25 268 TYR A CA 1
ATOM 2062 C C . TYR A 1 268 ? 1.028 -15.416 3.625 1.00 82.25 268 TYR A C 1
ATOM 2064 O O . TYR A 1 268 ? 0.347 -16.333 4.076 1.00 82.25 268 TYR A O 1
ATOM 2072 N N . ALA A 1 269 ? 1.936 -14.768 4.361 1.00 77.62 269 ALA A N 1
ATOM 2073 C CA . ALA A 1 269 ? 2.199 -15.094 5.768 1.00 77.62 269 ALA A CA 1
ATOM 2074 C C . ALA A 1 269 ? 2.498 -16.594 6.011 1.00 77.62 269 ALA A C 1
ATOM 2076 O O . ALA A 1 269 ? 2.059 -17.179 6.999 1.00 77.62 269 ALA A O 1
ATOM 2077 N N . GLY A 1 270 ? 3.182 -17.247 5.061 1.00 79.50 270 GLY A N 1
ATOM 2078 C CA . GLY A 1 270 ? 3.454 -18.691 5.091 1.00 79.50 270 GLY A CA 1
ATOM 2079 C C . GLY A 1 270 ? 2.248 -19.594 4.783 1.00 79.50 270 GLY A C 1
ATOM 2080 O O . GLY A 1 270 ? 2.406 -20.810 4.713 1.00 79.50 270 GLY A O 1
ATOM 2081 N N . MET A 1 271 ? 1.056 -19.032 4.561 1.00 83.44 271 MET A N 1
ATOM 2082 C CA . MET A 1 271 ? -0.140 -19.760 4.131 1.00 83.44 271 MET A CA 1
ATOM 2083 C C . MET A 1 271 ? -0.172 -19.856 2.608 1.00 83.44 271 MET A C 1
ATOM 2085 O O . MET A 1 271 ? 0.008 -18.852 1.922 1.00 83.44 271 MET A O 1
ATOM 2089 N N . ILE A 1 272 ? -0.428 -21.053 2.082 1.00 87.31 272 ILE A N 1
ATOM 2090 C CA . ILE A 1 272 ? -0.534 -21.305 0.641 1.00 87.31 272 ILE A CA 1
ATOM 2091 C C . ILE A 1 272 ? -2.012 -21.434 0.273 1.00 87.31 272 ILE A C 1
ATOM 2093 O O . ILE A 1 272 ? -2.690 -22.343 0.749 1.00 87.31 272 ILE A O 1
ATOM 2097 N N . PHE A 1 273 ? -2.480 -20.566 -0.618 1.00 89.69 273 PHE A N 1
ATOM 2098 C CA . PHE A 1 273 ? -3.827 -20.581 -1.182 1.00 89.69 273 PHE A CA 1
ATOM 2099 C C . PHE A 1 273 ? -3.748 -21.165 -2.589 1.00 89.69 273 PHE A C 1
ATOM 2101 O O . PHE A 1 273 ? -3.126 -20.570 -3.467 1.00 89.69 273 PHE A O 1
ATOM 2108 N N . LYS A 1 274 ? -4.339 -22.344 -2.791 1.00 89.62 274 LYS A N 1
ATOM 2109 C CA . LYS A 1 274 ? -4.329 -23.099 -4.058 1.00 89.62 274 LYS A CA 1
ATOM 2110 C C . LYS A 1 274 ? -5.622 -22.927 -4.855 1.00 89.62 274 LYS A C 1
ATOM 2112 O O . LYS A 1 274 ? -5.733 -23.378 -5.997 1.00 89.62 274 LYS A O 1
ATOM 2117 N N . ALA A 1 275 ? -6.628 -22.321 -4.237 1.00 88.62 275 ALA A N 1
ATOM 2118 C CA . ALA A 1 275 ? -7.901 -22.019 -4.852 1.00 88.62 275 ALA A CA 1
ATOM 2119 C C . ALA A 1 275 ? -8.488 -20.718 -4.307 1.00 88.62 275 ALA A C 1
ATOM 2121 O O . ALA A 1 275 ? -8.239 -20.300 -3.180 1.00 88.62 275 ALA A O 1
ATOM 2122 N N . VAL A 1 276 ? -9.373 -20.121 -5.104 1.00 88.75 276 VAL A N 1
ATOM 2123 C CA . VAL A 1 276 ? -10.187 -18.961 -4.715 1.00 88.75 276 VAL A CA 1
ATOM 2124 C C . VAL A 1 276 ? -11.013 -19.253 -3.455 1.00 88.75 276 VAL A C 1
ATOM 2126 O O . VAL A 1 276 ? -11.215 -18.370 -2.624 1.00 88.75 276 VAL A O 1
ATOM 2129 N N . ALA A 1 277 ? -11.458 -20.504 -3.294 1.00 89.75 277 ALA A N 1
ATOM 2130 C CA . ALA A 1 277 ? -12.158 -20.962 -2.100 1.00 89.75 277 ALA A CA 1
ATOM 2131 C C . ALA A 1 277 ? -11.288 -20.850 -0.837 1.00 89.75 277 ALA A C 1
ATOM 2133 O O . ALA A 1 277 ? -11.810 -20.458 0.201 1.00 89.75 277 ALA A O 1
ATOM 2134 N N . ASP A 1 278 ? -9.978 -21.106 -0.930 1.00 92.69 278 ASP A N 1
ATOM 2135 C CA . ASP A 1 278 ? -9.064 -21.023 0.215 1.00 92.69 278 ASP A CA 1
ATOM 2136 C C . ASP A 1 278 ? -8.996 -19.583 0.741 1.00 92.69 278 ASP A C 1
ATOM 2138 O O . ASP A 1 278 ? -9.062 -19.359 1.950 1.00 92.69 278 ASP A O 1
ATOM 2142 N N . ILE A 1 279 ? -8.953 -18.588 -0.157 1.00 93.12 279 ILE A N 1
ATOM 2143 C CA . ILE A 1 279 ? -8.973 -17.168 0.232 1.00 93.12 279 ILE A CA 1
ATOM 2144 C C . ILE A 1 279 ? -10.253 -16.840 1.008 1.00 93.12 279 ILE A C 1
ATOM 2146 O O . ILE A 1 279 ? -10.191 -16.150 2.024 1.00 93.12 279 ILE A O 1
ATOM 2150 N N . LEU A 1 280 ? -11.405 -17.376 0.590 1.00 93.81 280 LEU A N 1
ATOM 2151 C CA . LEU A 1 280 ? -12.682 -17.153 1.279 1.00 93.81 280 LEU A CA 1
ATOM 2152 C C . LEU A 1 280 ? -12.777 -17.831 2.649 1.00 93.81 280 LEU A C 1
ATOM 2154 O O . LEU A 1 280 ? -13.612 -17.428 3.454 1.00 93.81 280 LEU A O 1
ATOM 2158 N N . THR A 1 281 ? -11.935 -18.823 2.949 1.00 93.25 281 THR A N 1
ATOM 2159 C CA . THR A 1 281 ? -11.871 -19.373 4.314 1.00 93.25 281 THR A CA 1
ATOM 2160 C C . THR A 1 281 ? -11.204 -18.409 5.294 1.00 93.25 281 THR A C 1
ATOM 2162 O O . THR A 1 281 ? -11.404 -18.506 6.503 1.00 93.25 281 THR A O 1
ATOM 2165 N N . VAL A 1 282 ? -10.426 -17.458 4.769 1.00 95.69 282 VAL A N 1
ATOM 2166 C CA . VAL A 1 282 ? -9.614 -16.538 5.558 1.00 95.69 282 VAL A CA 1
ATOM 2167 C C . VAL A 1 282 ? -10.167 -15.109 5.527 1.00 95.69 282 VAL A C 1
ATOM 2169 O O . VAL A 1 282 ? -10.197 -14.436 6.559 1.00 95.69 282 VAL A O 1
ATOM 2172 N N . VAL A 1 283 ? -10.656 -14.645 4.376 1.00 95.88 283 VAL A N 1
ATOM 2173 C CA . VAL A 1 283 ? -11.214 -13.300 4.183 1.00 95.88 283 VAL A CA 1
ATOM 2174 C C . VAL A 1 283 ? -12.733 -13.323 4.357 1.00 95.88 283 VAL A C 1
ATOM 2176 O O . VAL A 1 283 ? -13.456 -13.933 3.575 1.00 95.88 283 VAL A O 1
ATOM 2179 N N . ALA A 1 284 ? -13.225 -12.611 5.371 1.00 96.56 284 ALA A N 1
ATOM 2180 C CA . ALA A 1 284 ? -14.647 -12.497 5.690 1.00 96.56 284 ALA A CA 1
ATOM 2181 C C . ALA A 1 284 ? -15.338 -11.303 5.007 1.00 96.56 284 ALA A C 1
ATOM 2183 O O . ALA A 1 284 ? -16.555 -11.324 4.828 1.00 96.56 284 ALA A O 1
ATOM 2184 N N . VAL A 1 285 ? -14.582 -10.268 4.628 1.00 96.12 285 VAL A N 1
ATOM 2185 C CA . VAL A 1 285 ? -15.054 -9.171 3.770 1.00 96.12 285 VAL A CA 1
ATOM 2186 C C . VAL A 1 285 ? -14.004 -8.924 2.703 1.00 96.12 285 VAL A C 1
ATOM 2188 O O . VAL A 1 285 ? -12.871 -8.584 3.030 1.00 96.12 285 VAL A O 1
ATOM 2191 N N . LEU A 1 286 ? -14.366 -9.078 1.436 1.00 94.62 286 LEU A N 1
ATOM 2192 C CA . LEU A 1 286 ? -13.494 -8.756 0.313 1.00 94.62 286 LEU A CA 1
ATOM 2193 C C . LEU A 1 286 ? -13.441 -7.245 0.112 1.00 94.62 286 LEU A C 1
ATOM 2195 O O . LEU A 1 286 ? -14.460 -6.555 0.179 1.00 94.62 286 LEU A O 1
ATOM 2199 N N . HIS A 1 287 ? -12.260 -6.730 -0.198 1.00 92.38 287 HIS A N 1
ATOM 2200 C CA . HIS A 1 287 ? -12.147 -5.369 -0.692 1.00 92.38 287 HIS A CA 1
ATOM 2201 C C . HIS A 1 287 ? -12.743 -5.281 -2.107 1.00 92.38 287 HIS A C 1
ATOM 2203 O O . HIS A 1 287 ? -12.559 -6.187 -2.935 1.00 92.38 287 HIS A O 1
ATOM 2209 N N . TYR A 1 288 ? -13.448 -4.183 -2.395 1.00 87.88 288 TYR A N 1
ATOM 2210 C CA . TYR A 1 288 ? -13.968 -3.879 -3.723 1.00 87.88 288 TYR A CA 1
ATOM 2211 C C . TYR A 1 288 ? -12.878 -4.061 -4.777 1.00 87.88 288 TYR A C 1
ATOM 2213 O O . TYR A 1 288 ? -11.714 -3.699 -4.558 1.00 87.88 288 TYR A O 1
ATOM 2221 N N . LYS A 1 289 ? -13.272 -4.585 -5.943 1.00 77.44 289 LYS A N 1
ATOM 2222 C CA . LYS A 1 289 ? -12.408 -4.734 -7.114 1.00 77.44 289 LYS A CA 1
ATOM 2223 C C . LYS A 1 289 ? -12.000 -3.359 -7.633 1.00 77.44 289 LYS A C 1
ATOM 2225 O O . LYS A 1 289 ? -12.594 -2.804 -8.556 1.00 77.44 289 LYS A O 1
ATOM 2230 N N . ASN A 1 290 ? -10.983 -2.785 -7.013 1.00 61.09 290 ASN A N 1
ATOM 2231 C CA . ASN A 1 290 ? -10.487 -1.477 -7.371 1.00 61.09 290 ASN A CA 1
ATOM 2232 C C . ASN A 1 290 ? -9.330 -1.647 -8.355 1.00 61.09 290 ASN A C 1
ATOM 2234 O O . ASN A 1 290 ? -8.163 -1.634 -7.980 1.00 61.09 290 ASN A O 1
ATOM 2238 N N . CYS A 1 291 ? -9.667 -1.828 -9.634 1.00 46.97 291 CYS A N 1
ATOM 2239 C CA . CYS A 1 291 ? -8.707 -2.038 -10.724 1.00 46.97 291 CYS A CA 1
ATOM 2240 C C . CYS A 1 291 ? -7.721 -0.867 -10.949 1.00 46.97 291 CYS A C 1
ATOM 2242 O O . CYS A 1 291 ? -6.918 -0.943 -11.875 1.00 46.97 291 CYS A O 1
ATOM 2244 N N . GLY A 1 292 ? -7.802 0.213 -10.158 1.00 41.03 292 GLY A N 1
ATOM 2245 C CA . GLY A 1 292 ? -6.969 1.413 -10.288 1.00 41.03 292 GLY A CA 1
ATOM 2246 C C . GLY A 1 292 ? -6.422 1.999 -8.981 1.00 41.03 292 GLY A C 1
ATOM 2247 O O . GLY A 1 292 ? -5.738 3.016 -9.032 1.00 41.03 292 GLY A O 1
ATOM 2248 N N . ARG A 1 293 ? -6.692 1.403 -7.811 1.00 38.28 293 ARG A N 1
ATOM 2249 C CA . ARG A 1 293 ? -6.085 1.818 -6.533 1.00 38.28 293 ARG A CA 1
ATOM 2250 C C . ARG A 1 293 ? -5.896 0.590 -5.651 1.00 38.28 293 ARG A C 1
ATOM 2252 O O . ARG A 1 293 ? -6.894 -0.001 -5.240 1.00 38.28 293 ARG A O 1
ATOM 2259 N N . LYS A 1 294 ? -4.656 0.236 -5.288 1.00 38.03 294 LYS A N 1
ATOM 2260 C CA . LYS A 1 294 ? -4.503 -0.564 -4.066 1.00 38.03 294 LYS A CA 1
ATOM 2261 C C . LYS A 1 294 ? -5.076 0.238 -2.893 1.00 38.03 294 LYS A C 1
ATOM 2263 O O . LYS A 1 294 ? -4.924 1.465 -2.876 1.00 38.03 294 LYS A O 1
ATOM 2268 N N . PRO A 1 295 ? -5.700 -0.416 -1.904 1.00 39.19 295 PRO A N 1
ATOM 2269 C CA . PRO A 1 295 ? -5.898 0.203 -0.608 1.00 39.19 295 PRO A CA 1
ATOM 2270 C C . PRO A 1 295 ? -4.514 0.455 0.020 1.00 39.19 295 PRO A C 1
ATOM 2272 O O . PRO A 1 295 ? -3.906 -0.423 0.612 1.00 39.19 295 PRO A O 1
ATOM 2275 N N . PHE A 1 296 ? -4.008 1.675 -0.171 1.00 44.78 296 PHE A N 1
ATOM 2276 C CA . PHE A 1 296 ? -3.075 2.370 0.722 1.00 44.78 296 PHE A CA 1
ATOM 2277 C C . PHE A 1 296 ? -1.655 1.820 0.949 1.00 44.78 296 PHE A C 1
ATOM 2279 O O . PHE A 1 296 ? -1.167 1.803 2.075 1.00 44.78 296 PHE A O 1
ATOM 2286 N N . ALA A 1 297 ? -0.895 1.616 -0.129 1.00 38.03 297 ALA A N 1
ATOM 2287 C CA . ALA A 1 297 ? 0.552 1.884 -0.066 1.00 38.03 297 ALA A CA 1
ATOM 2288 C C . ALA A 1 297 ? 0.879 3.405 -0.056 1.00 38.03 297 ALA A C 1
ATOM 2290 O O . ALA A 1 297 ? 2.006 3.812 0.205 1.00 38.03 297 ALA A O 1
ATOM 2291 N N . ALA A 1 298 ? -0.111 4.276 -0.294 1.00 37.94 298 ALA A N 1
ATOM 2292 C CA . ALA A 1 298 ? 0.115 5.686 -0.627 1.00 37.94 298 ALA A CA 1
ATOM 2293 C C . ALA A 1 298 ? 0.220 6.679 0.553 1.00 37.94 298 ALA A C 1
ATOM 2295 O O . ALA A 1 298 ? 0.468 7.855 0.310 1.00 37.94 298 ALA A O 1
ATOM 2296 N N . ALA A 1 299 ? 0.050 6.269 1.817 1.00 38.75 299 ALA A N 1
ATOM 2297 C CA . ALA A 1 299 ? 0.113 7.224 2.938 1.00 38.75 299 ALA A CA 1
ATOM 2298 C C . ALA A 1 299 ? 1.502 7.343 3.592 1.00 38.75 299 ALA A C 1
ATOM 2300 O O . ALA A 1 299 ? 1.813 8.397 4.138 1.00 38.75 299 ALA A O 1
ATOM 2301 N N . ALA A 1 300 ? 2.356 6.315 3.503 1.00 36.31 300 ALA A N 1
ATOM 2302 C CA . ALA A 1 300 ? 3.730 6.402 4.010 1.00 36.31 300 ALA A CA 1
ATOM 2303 C C . ALA A 1 300 ? 4.671 7.118 3.022 1.00 36.31 300 ALA A C 1
ATOM 2305 O O . ALA A 1 300 ? 5.539 7.868 3.448 1.00 36.31 300 ALA A O 1
ATOM 2306 N N . ALA A 1 301 ? 4.443 6.977 1.710 1.00 36.69 301 ALA A N 1
ATOM 2307 C CA . ALA A 1 301 ? 5.259 7.639 0.687 1.00 36.69 301 ALA A CA 1
ATOM 2308 C C . ALA A 1 301 ? 4.888 9.120 0.460 1.00 36.69 301 ALA A C 1
ATOM 2310 O O . ALA A 1 301 ? 5.704 9.903 -0.011 1.00 36.69 301 ALA A O 1
ATOM 2311 N N . ALA A 1 302 ? 3.672 9.551 0.820 1.00 33.47 302 ALA A N 1
ATOM 2312 C CA . ALA A 1 302 ? 3.240 10.931 0.573 1.00 33.47 302 ALA A CA 1
ATOM 2313 C C . ALA A 1 302 ? 3.903 11.975 1.495 1.00 33.47 302 ALA A C 1
ATOM 2315 O O . ALA A 1 302 ? 3.801 13.172 1.217 1.00 33.47 302 ALA A O 1
ATOM 2316 N N . ALA A 1 303 ? 4.576 11.541 2.568 1.00 32.12 303 ALA A N 1
ATOM 2317 C CA . ALA A 1 303 ? 5.365 12.417 3.434 1.00 32.12 303 ALA A CA 1
ATOM 2318 C C . ALA A 1 303 ? 6.768 12.725 2.870 1.00 32.12 303 ALA A C 1
ATOM 2320 O O . ALA A 1 303 ? 7.401 13.658 3.353 1.00 32.12 303 ALA A O 1
ATOM 2321 N N . GLU A 1 304 ? 7.204 12.033 1.811 1.00 35.00 304 GLU A N 1
ATOM 2322 C CA . GLU A 1 304 ? 8.418 12.354 1.041 1.00 35.00 304 GLU A CA 1
ATOM 2323 C C . GLU A 1 304 ? 8.087 13.029 -0.303 1.00 35.00 304 GLU A C 1
ATOM 2325 O O . GLU A 1 304 ? 8.852 12.967 -1.256 1.00 35.00 304 GLU A O 1
ATOM 2330 N N . ASN A 1 305 ? 6.962 13.750 -0.394 1.00 36.44 305 ASN A N 1
ATOM 2331 C CA . ASN A 1 305 ? 6.676 14.645 -1.528 1.00 36.44 305 ASN A CA 1
ATOM 2332 C C . ASN A 1 305 ? 7.552 15.921 -1.539 1.00 36.44 305 ASN A C 1
ATOM 2334 O O . ASN A 1 305 ? 7.166 16.944 -2.110 1.00 36.44 305 ASN A O 1
ATOM 2338 N N . GLU A 1 306 ? 8.745 15.876 -0.946 1.00 37.59 306 GLU A N 1
ATOM 2339 C CA . GLU A 1 306 ? 9.819 16.772 -1.354 1.00 37.59 306 GLU A CA 1
ATOM 2340 C C . GLU A 1 306 ? 10.458 16.203 -2.627 1.00 37.59 306 GLU A C 1
ATOM 2342 O O . GLU A 1 306 ? 11.071 15.145 -2.623 1.00 37.59 306 GLU A O 1
ATOM 2347 N N . ALA A 1 307 ? 10.325 16.970 -3.711 1.00 36.78 307 ALA A N 1
ATOM 2348 C CA . ALA A 1 307 ? 11.069 16.867 -4.964 1.00 36.78 307 ALA A CA 1
ATOM 2349 C C . ALA A 1 307 ? 10.503 15.982 -6.100 1.00 36.78 307 ALA A C 1
ATOM 2351 O O . ALA A 1 307 ? 11.136 15.054 -6.590 1.00 36.78 307 ALA A O 1
ATOM 2352 N N . CYS A 1 308 ? 9.398 16.428 -6.699 1.00 38.88 308 CYS A N 1
ATOM 2353 C CA . CYS A 1 308 ? 9.335 16.481 -8.168 1.00 38.88 308 CYS A CA 1
ATOM 2354 C C . CYS A 1 308 ? 9.314 17.953 -8.610 1.00 38.88 308 CYS A C 1
ATOM 2356 O O . CYS A 1 308 ? 8.244 18.477 -8.931 1.00 38.88 308 CYS A O 1
ATOM 2358 N N . PRO A 1 309 ? 10.452 18.677 -8.569 1.00 38.12 309 PRO A N 1
ATOM 2359 C CA . PRO A 1 309 ? 10.498 20.021 -9.115 1.00 38.12 309 PRO A CA 1
ATOM 2360 C C . PRO A 1 309 ? 10.422 19.936 -10.653 1.00 38.12 309 PRO A C 1
ATOM 2362 O O . PRO A 1 309 ? 11.056 19.071 -11.255 1.00 38.12 309 PRO A O 1
ATOM 2365 N N . PRO A 1 310 ? 9.662 20.819 -11.319 1.00 41.16 310 PRO A N 1
ATOM 2366 C CA . PRO A 1 310 ? 9.431 20.779 -12.765 1.00 41.16 310 PRO A CA 1
ATOM 2367 C C . PRO A 1 310 ? 10.593 21.339 -13.615 1.00 41.16 310 PRO A C 1
ATOM 2369 O O . PRO A 1 310 ? 10.367 21.788 -14.735 1.00 41.16 310 PRO A O 1
ATOM 2372 N N . THR A 1 311 ? 11.833 21.316 -13.127 1.00 45.75 311 THR A N 1
ATOM 2373 C CA . THR A 1 311 ? 13.017 21.802 -13.860 1.00 45.75 311 THR A CA 1
ATOM 2374 C C . THR A 1 311 ? 14.124 20.762 -13.751 1.00 45.75 311 THR A C 1
ATOM 2376 O O . THR A 1 311 ? 14.636 20.548 -12.655 1.00 45.75 311 THR A O 1
ATOM 2379 N N . GLY A 1 312 ? 14.442 20.083 -14.858 1.00 62.16 312 GLY A N 1
ATOM 2380 C CA . GLY A 1 312 ? 15.207 18.830 -14.834 1.00 62.16 312 GLY A CA 1
ATOM 2381 C C . GLY A 1 312 ? 14.359 17.612 -15.185 1.00 62.16 312 GLY A C 1
ATOM 2382 O O . GLY A 1 312 ? 13.254 17.439 -14.671 1.00 62.16 312 GLY A O 1
ATOM 2383 N N . GLY A 1 313 ? 14.860 16.757 -16.074 1.00 76.56 313 GLY A N 1
ATOM 2384 C CA . GLY A 1 313 ? 14.263 15.469 -16.405 1.00 76.56 313 GLY A CA 1
ATOM 2385 C C . GLY A 1 313 ? 15.324 14.411 -16.691 1.00 76.56 313 GLY A C 1
ATOM 2386 O O . GLY A 1 313 ? 16.444 14.721 -17.085 1.00 76.56 313 GLY A O 1
ATOM 2387 N N . ARG A 1 314 ? 14.953 13.147 -16.507 1.00 82.56 314 ARG A N 1
ATOM 2388 C CA . ARG A 1 314 ? 15.735 12.005 -16.977 1.00 82.56 314 ARG A CA 1
ATOM 2389 C C . ARG A 1 314 ? 15.233 11.627 -18.363 1.00 82.56 314 ARG A C 1
ATOM 2391 O O . ARG A 1 314 ? 14.026 11.653 -18.596 1.00 82.56 314 ARG A O 1
ATOM 2398 N N . PHE A 1 315 ? 16.120 11.282 -19.282 1.00 85.00 315 PHE A N 1
ATOM 2399 C CA . PHE A 1 315 ? 15.758 10.974 -20.664 1.00 85.00 315 PHE A CA 1
ATOM 2400 C C . PHE A 1 315 ? 16.452 9.706 -21.141 1.00 85.00 315 PHE A C 1
ATOM 2402 O O . PHE A 1 315 ? 17.596 9.439 -20.782 1.00 85.00 315 PHE A O 1
ATOM 2409 N N . LEU A 1 316 ? 15.748 8.922 -21.952 1.00 87.50 316 LEU A N 1
ATOM 2410 C CA . LEU A 1 316 ? 16.309 7.830 -22.729 1.00 87.50 316 LEU A CA 1
ATOM 2411 C C . LEU A 1 316 ? 16.679 8.377 -24.105 1.00 87.50 316 LEU A C 1
ATOM 2413 O O . LEU A 1 316 ? 15.798 8.696 -24.900 1.00 87.50 316 LEU A O 1
ATOM 2417 N N . VAL A 1 317 ? 17.972 8.444 -24.389 1.00 87.62 317 VAL A N 1
ATOM 2418 C CA . VAL A 1 317 ? 18.503 8.759 -25.716 1.00 87.62 317 VAL A CA 1
ATOM 2419 C C . VAL A 1 317 ? 18.774 7.443 -26.434 1.00 87.62 317 VAL A C 1
ATOM 2421 O O . VAL A 1 317 ? 19.507 6.610 -25.914 1.00 87.62 317 VAL A O 1
ATOM 2424 N N . THR A 1 318 ? 18.171 7.226 -27.599 1.00 88.44 318 THR A N 1
ATOM 2425 C CA . THR A 1 318 ? 18.370 6.037 -28.442 1.00 88.44 318 THR A CA 1
ATOM 2426 C C . THR A 1 318 ? 18.920 6.478 -29.785 1.00 88.44 318 THR A C 1
ATOM 2428 O O . THR A 1 318 ? 18.245 7.220 -30.485 1.00 88.44 318 THR A O 1
ATOM 2431 N N . VAL A 1 319 ? 20.115 6.029 -30.155 1.00 90.31 319 VAL A N 1
ATOM 2432 C CA . VAL A 1 319 ? 20.632 6.186 -31.518 1.00 90.31 319 VAL A CA 1
ATOM 2433 C C . VAL A 1 319 ? 20.141 5.000 -32.331 1.00 90.31 319 VAL A C 1
ATOM 2435 O O . VAL A 1 319 ? 20.394 3.861 -31.960 1.00 90.31 319 VAL A O 1
ATOM 2438 N N . GLU A 1 320 ? 19.392 5.265 -33.393 1.00 90.06 320 GLU A N 1
ATOM 2439 C CA . GLU A 1 320 ? 18.706 4.245 -34.188 1.00 90.06 320 GLU A CA 1
ATOM 2440 C C . GLU A 1 320 ? 19.560 3.795 -35.377 1.00 90.06 320 GLU A C 1
ATOM 2442 O O . GLU A 1 320 ? 19.660 2.602 -35.669 1.00 90.06 320 GLU A O 1
ATOM 2447 N N . GLU A 1 321 ? 20.194 4.753 -36.053 1.00 93.06 321 GLU A N 1
ATOM 2448 C CA . GLU A 1 321 ? 20.961 4.523 -37.275 1.00 93.06 321 GLU A CA 1
ATOM 2449 C C . GLU A 1 321 ? 22.048 5.595 -37.429 1.00 93.06 321 GLU A C 1
ATOM 2451 O O . GLU A 1 321 ? 21.828 6.772 -37.123 1.00 93.06 321 GLU A O 1
ATOM 2456 N N . LEU A 1 322 ? 23.209 5.189 -37.943 1.00 92.50 322 LEU A N 1
ATOM 2457 C CA . LEU A 1 322 ? 24.184 6.090 -38.554 1.00 92.50 322 LEU A CA 1
ATOM 2458 C C . LEU A 1 322 ? 24.201 5.866 -40.060 1.00 92.50 322 LEU A C 1
ATOM 2460 O O . LEU A 1 322 ? 24.220 4.726 -40.524 1.00 92.50 322 LEU A O 1
ATOM 2464 N N . VAL A 1 323 ? 24.212 6.955 -40.816 1.00 91.88 323 VAL A N 1
ATOM 2465 C CA . VAL A 1 323 ? 24.336 6.948 -42.270 1.00 91.88 323 VAL A CA 1
ATOM 2466 C C . VAL A 1 323 ? 25.549 7.773 -42.636 1.00 91.88 323 VAL A C 1
ATOM 2468 O O . VAL A 1 323 ? 25.611 8.954 -42.308 1.00 91.88 323 VAL A O 1
ATOM 2471 N N . PHE A 1 324 ? 26.498 7.155 -43.313 1.00 88.62 324 PHE A N 1
ATOM 2472 C CA . PHE A 1 324 ? 27.680 7.832 -43.816 1.00 88.62 324 PHE A CA 1
ATOM 2473 C C . PHE A 1 324 ? 27.438 8.139 -45.294 1.00 88.62 324 PHE A C 1
ATOM 2475 O O . PHE A 1 324 ? 27.008 7.264 -46.047 1.00 88.62 324 PHE A O 1
ATOM 2482 N N . ASP A 1 325 ? 27.636 9.391 -45.689 1.00 84.69 325 ASP A N 1
ATOM 2483 C CA . ASP A 1 325 ? 27.406 9.859 -47.053 1.00 84.69 325 ASP A CA 1
ATOM 2484 C C . ASP A 1 325 ? 28.557 10.772 -47.467 1.00 84.69 325 ASP A C 1
ATOM 2486 O O . ASP A 1 325 ? 28.583 11.939 -47.077 1.00 84.69 325 ASP A O 1
ATOM 2490 N N . ASN A 1 326 ? 29.505 10.234 -48.232 1.00 69.75 326 ASN A N 1
ATOM 2491 C CA . ASN A 1 326 ? 30.541 10.998 -48.912 1.00 69.75 326 ASN A CA 1
ATOM 2492 C C . ASN A 1 326 ? 30.656 10.574 -50.388 1.00 69.75 326 ASN A C 1
ATOM 2494 O O . ASN A 1 326 ? 30.941 9.412 -50.668 1.00 69.75 326 ASN A O 1
ATOM 2498 N N . PRO A 1 327 ? 30.465 11.501 -51.340 1.00 51.72 327 PRO A N 1
ATOM 2499 C CA . PRO A 1 327 ? 30.712 11.303 -52.768 1.00 51.72 327 PRO A CA 1
ATOM 2500 C C . PRO A 1 327 ? 32.179 11.541 -53.209 1.00 51.72 327 PRO A C 1
ATOM 2502 O O . PRO A 1 327 ? 32.400 11.752 -54.404 1.00 51.72 327 PRO A O 1
ATOM 2505 N N . GLY A 1 328 ? 33.138 11.565 -52.272 1.00 48.97 328 GLY A N 1
ATOM 2506 C CA . GLY A 1 328 ? 34.500 12.099 -52.421 1.00 48.97 328 GLY A CA 1
ATOM 2507 C C . GLY A 1 328 ? 35.352 11.456 -53.505 1.00 48.97 328 GLY A C 1
ATOM 2508 O O . GLY A 1 328 ? 35.908 12.184 -54.319 1.00 48.97 328 GLY A O 1
ATOM 2509 N N . ASP A 1 329 ? 35.338 10.130 -53.630 1.00 56.72 329 ASP A N 1
ATOM 2510 C CA . ASP A 1 329 ? 36.043 9.438 -54.703 1.00 56.72 329 ASP A CA 1
ATOM 2511 C C . ASP A 1 329 ? 35.149 8.402 -55.377 1.00 56.72 329 ASP A C 1
ATOM 2513 O O . ASP A 1 329 ? 34.468 7.601 -54.746 1.00 56.72 329 ASP A O 1
ATOM 2517 N N . ALA A 1 330 ? 35.162 8.375 -56.711 1.00 50.91 330 ALA A N 1
ATOM 2518 C CA . ALA A 1 330 ? 34.399 7.428 -57.532 1.00 50.91 330 ALA A CA 1
ATOM 2519 C C . ALA A 1 330 ? 34.865 5.952 -57.393 1.00 50.91 330 ALA A C 1
ATOM 2521 O O . ALA A 1 330 ? 34.585 5.128 -58.271 1.00 50.91 330 ALA A O 1
ATOM 2522 N N . GLY A 1 331 ? 35.616 5.632 -56.336 1.00 61.41 331 GLY A N 1
ATOM 2523 C CA . GLY A 1 331 ? 36.063 4.298 -55.970 1.00 61.41 331 GLY A CA 1
ATOM 2524 C C . GLY A 1 331 ? 34.970 3.506 -55.254 1.00 61.41 331 GLY A C 1
ATOM 2525 O O . GLY A 1 331 ? 34.009 4.049 -54.724 1.00 61.41 331 GLY A O 1
ATOM 2526 N N . SER A 1 332 ? 35.091 2.182 -55.268 1.00 61.62 332 SER A N 1
ATOM 2527 C CA . SER A 1 332 ? 34.173 1.287 -54.553 1.00 61.62 332 SER A CA 1
ATOM 2528 C C . SER A 1 332 ? 34.530 1.103 -53.075 1.00 61.62 332 SER A C 1
ATOM 2530 O O . SER A 1 332 ? 33.893 0.281 -52.426 1.00 61.62 332 SER A O 1
ATOM 2532 N N . ASP A 1 333 ? 35.563 1.792 -52.587 1.00 66.94 333 ASP A N 1
ATOM 2533 C CA . ASP A 1 333 ? 36.244 1.492 -51.329 1.00 66.94 333 ASP A CA 1
ATOM 2534 C C . ASP A 1 333 ? 35.858 2.497 -50.239 1.00 66.94 333 ASP A C 1
ATOM 2536 O O . ASP A 1 333 ? 36.554 3.473 -50.006 1.00 66.94 333 ASP A O 1
ATOM 2540 N N . PHE A 1 334 ? 34.667 2.312 -49.666 1.00 67.00 334 PHE A N 1
ATOM 2541 C CA . PHE A 1 334 ? 34.112 3.186 -48.632 1.00 67.00 334 PHE A CA 1
ATOM 2542 C C . PHE A 1 334 ? 34.269 2.532 -47.256 1.00 67.00 334 PHE A C 1
ATOM 2544 O O . PHE A 1 334 ? 33.522 1.598 -46.940 1.00 67.00 334 PHE A O 1
ATOM 2551 N N . GLU A 1 335 ? 35.220 2.991 -46.445 1.00 81.31 335 GLU A N 1
ATOM 2552 C CA . GLU A 1 335 ? 35.563 2.377 -45.154 1.00 81.31 335 GLU A CA 1
ATOM 2553 C C . GLU A 1 335 ? 35.586 3.423 -44.020 1.00 81.31 335 GLU A C 1
ATOM 2555 O O . GLU A 1 335 ? 36.651 3.899 -43.618 1.00 81.31 335 GLU A O 1
ATOM 2560 N N . PRO A 1 336 ? 34.412 3.820 -43.482 1.00 86.12 336 PRO A N 1
ATOM 2561 C CA . PRO A 1 336 ? 34.361 4.787 -42.395 1.00 86.12 336 PRO A CA 1
ATOM 2562 C C . PRO A 1 336 ? 34.909 4.182 -41.097 1.00 86.12 336 PRO A C 1
ATOM 2564 O O . PRO A 1 336 ? 34.471 3.116 -40.656 1.00 86.12 336 PRO A O 1
ATOM 2567 N N . TYR A 1 337 ? 35.803 4.905 -40.427 1.00 87.88 337 TYR A N 1
ATOM 2568 C CA . TYR A 1 337 ? 36.345 4.550 -39.117 1.00 87.88 337 TYR A CA 1
ATOM 2569 C C . TYR A 1 337 ? 36.307 5.748 -38.154 1.00 87.88 337 TYR A C 1
ATOM 2571 O O . TYR A 1 337 ? 36.117 6.894 -38.555 1.00 87.88 337 TYR A O 1
ATOM 2579 N N . GLY A 1 338 ? 36.431 5.497 -36.849 1.00 90.88 338 GLY A N 1
ATOM 2580 C CA . GLY A 1 338 ? 36.388 6.536 -35.817 1.00 90.88 338 GLY A CA 1
ATOM 2581 C C . GLY A 1 338 ? 35.315 6.287 -34.763 1.00 90.88 338 GLY A C 1
ATOM 2582 O O . GLY A 1 338 ? 35.102 5.151 -34.343 1.00 90.88 338 GLY A O 1
ATOM 2583 N N . SER A 1 339 ? 34.666 7.343 -34.266 1.00 92.69 339 SER A N 1
ATOM 2584 C CA . SER A 1 339 ? 33.612 7.210 -33.255 1.00 92.69 339 SER A CA 1
ATOM 2585 C C . SER A 1 339 ? 32.541 8.296 -33.317 1.00 92.69 339 SER A C 1
ATOM 2587 O O . SER A 1 339 ? 32.803 9.445 -33.672 1.00 92.69 339 SER A O 1
ATOM 2589 N N . VAL A 1 340 ? 31.333 7.925 -32.894 1.00 92.31 340 VAL A N 1
ATOM 2590 C CA . VAL A 1 340 ? 30.226 8.843 -32.608 1.00 92.31 340 VAL A CA 1
ATOM 2591 C C . VAL A 1 340 ? 29.813 8.634 -31.157 1.00 92.31 340 VAL A C 1
ATOM 2593 O O . VAL A 1 340 ? 29.441 7.524 -30.765 1.00 92.31 340 VAL A O 1
ATOM 2596 N N . SER A 1 341 ? 29.880 9.688 -30.348 1.00 93.69 341 SER A N 1
ATOM 2597 C CA . SER A 1 341 ? 29.606 9.637 -28.912 1.00 93.69 341 SER A CA 1
ATOM 2598 C C . SER A 1 341 ? 28.568 10.672 -28.499 1.00 93.69 341 SER A C 1
ATOM 2600 O O . SER A 1 341 ? 28.609 11.819 -28.924 1.00 93.69 341 SER A O 1
ATOM 2602 N N . LEU A 1 342 ? 27.647 10.269 -27.631 1.00 91.81 342 LEU A N 1
ATOM 2603 C CA . LEU A 1 342 ? 26.813 11.181 -26.860 1.00 91.81 342 LEU A CA 1
ATOM 2604 C C . LEU A 1 342 ? 27.704 11.901 -25.844 1.00 91.81 342 LEU A C 1
ATOM 2606 O O . LEU A 1 342 ? 28.408 11.228 -25.087 1.00 91.81 342 LEU A O 1
ATOM 2610 N N . VAL A 1 343 ? 27.660 13.230 -25.812 1.00 90.06 343 VAL A N 1
ATOM 2611 C CA . VAL A 1 343 ? 28.463 14.064 -24.909 1.00 90.06 343 VAL A CA 1
ATOM 2612 C C . VAL A 1 343 ? 27.585 14.888 -23.968 1.00 90.06 343 VAL A C 1
ATOM 2614 O O . VAL A 1 343 ? 26.416 15.158 -24.253 1.00 90.06 343 VAL A O 1
ATOM 2617 N N . ASP A 1 344 ? 28.141 15.271 -22.821 1.00 81.69 344 ASP A N 1
ATOM 2618 C CA . ASP A 1 344 ? 27.509 16.229 -21.915 1.00 81.69 344 ASP A CA 1
ATOM 2619 C C . ASP A 1 344 ? 27.656 17.680 -22.418 1.00 81.69 344 ASP A C 1
ATOM 2621 O O . ASP A 1 344 ? 28.262 17.949 -23.456 1.00 81.69 344 ASP A O 1
ATOM 2625 N N . GLY A 1 345 ? 27.111 18.650 -21.675 1.00 75.50 345 GLY A N 1
ATOM 2626 C CA . GLY A 1 345 ? 27.220 20.075 -22.020 1.00 75.50 345 GLY A CA 1
ATOM 2627 C C . GLY A 1 345 ? 28.652 20.639 -22.007 1.00 75.50 345 GLY A C 1
ATOM 2628 O O . GLY A 1 345 ? 28.835 21.810 -22.332 1.00 75.50 345 GLY A O 1
ATOM 2629 N N . GLN A 1 346 ? 29.649 19.841 -21.613 1.00 79.88 346 GLN A N 1
ATOM 2630 C CA . GLN A 1 346 ? 31.074 20.176 -21.617 1.00 79.88 346 GLN A CA 1
ATOM 2631 C C . GLN A 1 346 ? 31.849 19.430 -22.718 1.00 79.88 346 GLN A C 1
ATOM 2633 O O . GLN A 1 346 ? 33.060 19.618 -22.828 1.00 79.88 346 GLN A O 1
ATOM 2638 N N . GLY A 1 347 ? 31.178 18.610 -23.537 1.00 79.88 347 GLY A N 1
ATOM 2639 C CA . GLY A 1 347 ? 31.809 17.809 -24.588 1.00 79.88 347 GLY A CA 1
ATOM 2640 C C . GLY A 1 347 ? 32.445 16.508 -24.084 1.00 79.88 347 GLY A C 1
ATOM 2641 O O . GLY A 1 347 ? 33.139 15.834 -24.844 1.00 79.88 347 GLY A O 1
ATOM 2642 N N . THR A 1 348 ? 32.226 16.120 -22.822 1.00 83.12 348 THR A N 1
ATOM 2643 C CA . THR A 1 348 ? 32.757 14.860 -22.284 1.00 83.12 348 THR A CA 1
ATOM 2644 C C . THR A 1 348 ? 31.898 13.692 -22.770 1.00 83.12 348 THR A C 1
ATOM 2646 O O . THR A 1 348 ? 30.676 13.742 -22.601 1.00 83.12 348 THR A O 1
ATOM 2649 N N . PRO A 1 349 ? 32.485 12.616 -23.332 1.00 85.12 349 PRO A N 1
ATOM 2650 C CA . PRO A 1 349 ? 31.728 11.436 -23.735 1.00 85.12 349 PRO A CA 1
ATOM 2651 C C . PRO A 1 349 ? 30.984 10.800 -22.556 1.00 85.12 349 PRO A C 1
ATOM 2653 O O . PRO A 1 349 ? 31.594 10.330 -21.599 1.00 85.12 349 PRO A O 1
ATOM 2656 N N . ILE A 1 350 ? 29.657 10.750 -22.657 1.00 83.94 350 ILE A N 1
ATOM 2657 C CA . ILE A 1 350 ? 28.777 9.993 -21.760 1.00 83.94 350 ILE A CA 1
ATOM 2658 C C . ILE A 1 350 ? 28.715 8.537 -22.228 1.00 83.94 350 ILE A C 1
ATOM 2660 O O . ILE A 1 350 ? 28.823 7.609 -21.429 1.00 83.94 350 ILE A O 1
ATOM 2664 N N . ARG A 1 351 ? 28.508 8.330 -23.536 1.00 86.25 351 ARG A N 1
ATOM 2665 C CA . ARG A 1 351 ? 28.419 6.999 -24.148 1.00 86.25 351 ARG A CA 1
ATOM 2666 C C . ARG A 1 351 ? 28.800 7.043 -25.619 1.00 86.25 351 ARG A C 1
ATOM 2668 O O . ARG A 1 351 ? 28.265 7.847 -26.375 1.00 86.25 351 ARG A O 1
ATOM 2675 N N . THR A 1 352 ? 29.633 6.104 -26.044 1.00 90.62 352 THR A N 1
ATOM 2676 C CA . THR A 1 352 ? 29.947 5.899 -27.459 1.00 90.62 352 THR A CA 1
ATOM 2677 C C . THR A 1 352 ? 28.849 5.068 -28.121 1.00 90.62 352 THR A C 1
ATOM 2679 O O . THR A 1 352 ? 28.562 3.949 -27.696 1.00 90.62 352 THR A O 1
ATOM 2682 N N . ALA A 1 353 ? 28.176 5.646 -29.117 1.00 88.56 353 ALA A N 1
ATOM 2683 C CA . ALA A 1 353 ? 27.103 4.995 -29.867 1.00 88.56 353 ALA A CA 1
ATOM 2684 C C . ALA A 1 353 ? 27.657 4.065 -30.953 1.00 88.56 353 ALA A C 1
ATOM 2686 O O . ALA A 1 353 ? 27.085 3.009 -31.211 1.00 88.56 353 ALA A O 1
ATOM 2687 N N . TRP A 1 354 ? 28.781 4.452 -31.553 1.00 92.38 354 TRP A N 1
ATOM 2688 C CA . TRP A 1 354 ? 29.497 3.682 -32.561 1.00 92.38 354 TRP A CA 1
ATOM 2689 C C . TRP A 1 354 ? 30.988 3.966 -32.445 1.00 92.38 354 TRP A C 1
ATOM 2691 O O . TRP A 1 354 ? 31.387 5.111 -32.222 1.00 92.38 354 TRP A O 1
ATOM 2701 N N . GLN A 1 355 ? 31.795 2.922 -32.589 1.00 91.06 355 GLN A N 1
ATOM 2702 C CA . GLN A 1 355 ? 33.239 3.028 -32.688 1.00 91.06 355 GLN A CA 1
ATOM 2703 C C . GLN A 1 355 ? 33.748 1.956 -33.636 1.00 91.06 355 GLN A C 1
ATOM 2705 O O . GLN A 1 355 ? 33.327 0.801 -33.556 1.00 91.06 355 GLN A O 1
ATOM 2710 N N . GLN A 1 356 ? 34.680 2.343 -34.490 1.00 86.94 356 GLN A N 1
ATOM 2711 C CA . GLN A 1 356 ? 35.309 1.460 -35.445 1.00 86.94 356 GLN A CA 1
ATOM 2712 C C . GLN A 1 356 ? 36.792 1.801 -35.559 1.00 86.94 356 GLN A C 1
ATOM 2714 O O . GLN A 1 356 ? 37.163 2.966 -35.686 1.00 86.94 356 GLN A O 1
ATOM 2719 N N . ALA A 1 357 ? 37.637 0.779 -35.438 1.00 86.25 357 ALA A N 1
ATOM 2720 C CA . ALA A 1 357 ? 39.079 0.915 -35.599 1.00 86.25 357 ALA A CA 1
ATOM 2721 C C . ALA A 1 357 ? 39.462 0.926 -37.086 1.00 86.25 357 ALA A C 1
ATOM 2723 O O . ALA A 1 357 ? 38.736 0.387 -37.911 1.00 86.25 357 ALA A O 1
ATOM 2724 N N . ASP A 1 358 ? 40.625 1.494 -37.375 1.00 78.38 358 ASP A N 1
ATOM 2725 C CA . ASP A 1 358 ? 41.178 1.833 -38.697 1.00 78.38 358 ASP A CA 1
ATOM 2726 C C . ASP A 1 358 ? 41.623 0.631 -39.578 1.00 78.38 358 ASP A C 1
ATOM 2728 O O . ASP A 1 358 ? 42.500 0.765 -40.417 1.00 78.38 358 ASP A O 1
ATOM 2732 N N . HIS A 1 359 ? 41.094 -0.590 -39.397 1.00 62.31 359 HIS A N 1
ATOM 2733 C CA . HIS A 1 359 ? 41.567 -1.757 -40.171 1.00 62.31 359 HIS A CA 1
ATOM 2734 C C . HIS A 1 359 ? 40.457 -2.771 -40.524 1.00 62.31 359 HIS A C 1
ATOM 2736 O O . HIS A 1 359 ? 39.759 -3.255 -39.632 1.00 62.31 359 HIS A O 1
ATOM 2742 N N . ASP A 1 360 ? 40.384 -3.134 -41.816 1.00 54.47 360 ASP A N 1
ATOM 2743 C CA . ASP A 1 360 ? 39.563 -4.188 -42.451 1.00 54.47 360 ASP A CA 1
ATOM 2744 C C . ASP A 1 360 ? 38.044 -4.056 -42.234 1.00 54.47 360 ASP A C 1
ATOM 2746 O O . ASP A 1 360 ? 37.423 -4.799 -41.462 1.00 54.47 360 ASP A O 1
ATOM 2750 N N . ILE A 1 361 ? 37.419 -3.116 -42.947 1.00 56.25 361 ILE A N 1
ATOM 2751 C CA . ILE A 1 361 ? 36.032 -2.716 -42.708 1.00 56.25 361 ILE A CA 1
ATOM 2752 C C . ILE A 1 361 ? 35.129 -3.107 -43.888 1.00 56.25 361 ILE A C 1
ATOM 2754 O O . ILE A 1 361 ? 35.400 -2.751 -45.025 1.00 56.25 361 ILE A O 1
ATOM 2758 N N . PRO A 1 362 ? 33.991 -3.793 -43.668 1.00 59.25 362 PRO A N 1
ATOM 2759 C CA . PRO A 1 362 ? 32.992 -3.933 -44.724 1.00 59.25 362 PRO A CA 1
ATOM 2760 C C . PRO A 1 362 ? 32.436 -2.558 -45.118 1.00 59.25 362 PRO A C 1
ATOM 2762 O O . PRO A 1 362 ? 32.139 -1.756 -44.241 1.00 59.25 362 PRO A O 1
ATOM 2765 N N . HIS A 1 363 ? 32.200 -2.310 -46.410 1.00 67.88 363 HIS A N 1
ATOM 2766 C CA . HIS A 1 363 ? 31.530 -1.085 -46.859 1.00 67.88 363 HIS A CA 1
ATOM 2767 C C . HIS A 1 363 ? 30.178 -0.905 -46.164 1.00 67.88 363 HIS A C 1
ATOM 2769 O O . HIS A 1 363 ? 29.216 -1.625 -46.464 1.00 67.88 363 HIS A O 1
ATOM 2775 N N . VAL A 1 364 ? 30.084 0.055 -45.238 1.00 66.50 364 VAL A N 1
ATOM 2776 C CA . VAL A 1 364 ? 28.840 0.336 -44.519 1.00 66.50 364 VAL A CA 1
ATOM 2777 C C . VAL A 1 364 ? 28.387 1.769 -44.751 1.00 66.50 364 VAL A C 1
ATOM 2779 O O . VAL A 1 364 ? 28.837 2.709 -44.112 1.00 66.50 364 VAL A O 1
ATOM 2782 N N . VAL A 1 365 ? 27.393 1.913 -45.624 1.00 79.81 365 VAL A N 1
ATOM 2783 C CA . VAL A 1 365 ? 26.669 3.178 -45.828 1.00 79.81 365 VAL A CA 1
ATOM 2784 C C . VAL A 1 365 ? 25.684 3.435 -44.681 1.00 79.81 365 VAL A C 1
ATOM 2786 O O . VAL A 1 365 ? 25.367 4.577 -44.363 1.00 79.81 365 VAL A O 1
ATOM 2789 N N . ARG A 1 366 ? 25.170 2.369 -44.052 1.00 87.94 366 ARG A N 1
ATOM 2790 C CA . ARG A 1 366 ? 24.142 2.428 -43.002 1.00 87.94 366 ARG A CA 1
ATOM 2791 C C . ARG A 1 366 ? 24.431 1.440 -41.880 1.00 87.94 366 ARG A C 1
ATOM 2793 O O . ARG A 1 366 ? 24.417 0.232 -42.115 1.00 87.94 366 ARG A O 1
ATOM 2800 N N . VAL A 1 367 ? 24.636 1.942 -40.667 1.00 86.94 367 VAL A N 1
ATOM 2801 C CA . VAL A 1 367 ? 24.840 1.136 -39.458 1.00 86.94 367 VAL A CA 1
ATOM 2802 C C . VAL A 1 367 ? 23.587 1.227 -38.581 1.00 86.94 367 VAL A C 1
ATOM 2804 O O . VAL A 1 367 ? 23.397 2.242 -37.906 1.00 86.94 367 VAL A O 1
ATOM 2807 N N . PRO A 1 368 ? 22.719 0.199 -38.552 1.00 88.19 368 PRO A N 1
ATOM 2808 C CA . PRO A 1 368 ? 21.636 0.135 -37.577 1.00 88.19 368 PRO A CA 1
ATOM 2809 C C . PRO A 1 368 ? 22.208 -0.133 -36.178 1.00 88.19 368 PRO A C 1
ATOM 2811 O O . PRO A 1 368 ? 22.994 -1.062 -35.988 1.00 88.19 368 PRO A O 1
ATOM 2814 N N . LEU A 1 369 ? 21.791 0.653 -35.186 1.00 84.62 369 LEU A N 1
ATOM 2815 C CA . LEU A 1 369 ? 22.309 0.582 -33.819 1.00 84.62 369 LEU A CA 1
ATOM 2816 C C . LEU A 1 369 ? 21.200 0.170 -32.843 1.00 84.62 369 LEU A C 1
ATOM 2818 O O . LEU A 1 369 ? 20.562 0.987 -32.191 1.00 84.62 369 LEU A O 1
ATOM 2822 N N . THR A 1 370 ? 20.953 -1.132 -32.705 1.00 73.56 370 THR A N 1
ATOM 2823 C CA . THR A 1 370 ? 19.849 -1.634 -31.862 1.00 73.56 370 THR A CA 1
ATOM 2824 C C . THR A 1 370 ? 20.056 -1.410 -30.358 1.00 73.56 370 THR A C 1
ATOM 2826 O O . THR A 1 370 ? 19.069 -1.297 -29.616 1.00 73.56 370 THR A O 1
ATOM 2829 N N . ASP A 1 371 ? 21.317 -1.278 -29.929 1.00 73.56 371 ASP A N 1
ATOM 2830 C CA . ASP A 1 371 ? 21.736 -1.248 -28.519 1.00 73.56 371 ASP A CA 1
ATOM 2831 C C . ASP A 1 371 ? 22.375 0.084 -28.077 1.00 73.56 371 ASP A C 1
ATOM 2833 O O . ASP A 1 371 ? 22.825 0.223 -26.933 1.00 73.56 371 ASP A O 1
ATOM 2837 N N . ALA A 1 372 ? 22.398 1.104 -28.940 1.00 83.50 372 ALA A N 1
ATOM 2838 C CA . ALA A 1 372 ? 22.968 2.413 -28.621 1.00 83.50 372 ALA A CA 1
ATOM 2839 C C . ALA A 1 372 ? 21.967 3.285 -27.840 1.00 83.50 372 ALA A C 1
ATOM 2841 O O . ALA A 1 372 ? 21.334 4.187 -28.385 1.00 83.50 372 ALA A O 1
ATOM 2842 N N . ARG A 1 373 ? 21.794 3.001 -26.542 1.00 85.62 373 ARG A N 1
ATOM 2843 C CA . ARG A 1 373 ? 20.826 3.694 -25.670 1.00 85.62 373 ARG A CA 1
ATOM 2844 C C . ARG A 1 373 ? 21.452 4.218 -24.389 1.00 85.62 373 ARG A C 1
ATOM 2846 O O . ARG A 1 373 ? 22.074 3.437 -23.693 1.00 85.62 373 ARG A O 1
ATOM 2853 N N . ALA A 1 374 ? 21.224 5.464 -24.001 1.00 84.88 374 ALA A N 1
ATOM 2854 C CA . ALA A 1 374 ? 21.704 6.019 -22.734 1.00 84.88 374 ALA A CA 1
ATOM 2855 C C . ALA A 1 374 ? 20.554 6.605 -21.909 1.00 84.88 374 ALA A C 1
ATOM 2857 O O . ALA A 1 374 ? 19.666 7.250 -22.461 1.00 84.88 374 ALA A O 1
ATOM 2858 N N . VAL A 1 375 ? 20.581 6.400 -20.590 1.00 83.69 375 VAL A N 1
ATOM 2859 C CA . VAL A 1 375 ? 19.752 7.159 -19.644 1.00 83.69 375 VAL A CA 1
ATOM 2860 C C . VAL A 1 375 ? 20.586 8.332 -19.152 1.00 83.69 375 VAL A C 1
ATOM 2862 O O . VAL A 1 375 ? 21.644 8.117 -18.567 1.00 83.69 375 VAL A O 1
ATOM 2865 N N . VAL A 1 376 ? 20.129 9.554 -19.407 1.00 84.62 376 VAL A N 1
ATOM 2866 C CA . VAL A 1 376 ? 20.875 10.776 -19.091 1.00 84.62 376 VAL A CA 1
ATOM 2867 C C . VAL A 1 376 ? 19.963 11.785 -18.408 1.00 84.62 376 VAL A C 1
ATOM 2869 O O . VAL A 1 376 ? 18.817 11.982 -18.817 1.00 84.62 376 VAL A O 1
ATOM 2872 N N . ASP A 1 377 ? 20.476 12.427 -17.364 1.00 82.56 377 ASP A N 1
ATOM 2873 C CA . ASP A 1 377 ? 19.810 13.546 -16.705 1.00 82.56 377 ASP A CA 1
ATOM 2874 C C . ASP A 1 377 ? 20.104 14.843 -17.477 1.00 82.56 377 ASP A C 1
ATOM 2876 O O . ASP A 1 377 ? 21.253 15.146 -17.791 1.00 82.56 377 ASP A O 1
ATOM 2880 N N . SER A 1 378 ? 19.063 15.600 -17.823 1.00 82.00 378 SER A N 1
ATOM 2881 C CA . SER A 1 378 ? 19.176 16.865 -18.558 1.00 82.00 378 SER A CA 1
ATOM 2882 C C . SER A 1 378 ? 18.143 17.873 -18.064 1.00 82.00 378 SER A C 1
ATOM 2884 O O . SER A 1 378 ? 16.992 17.537 -17.790 1.00 82.00 378 SER A O 1
ATOM 2886 N N . GLU A 1 379 ? 18.531 19.142 -17.962 1.00 82.62 379 GLU A N 1
ATOM 2887 C CA . GLU A 1 379 ? 17.598 20.219 -17.610 1.00 82.62 379 GLU A CA 1
ATOM 2888 C C . GLU A 1 379 ? 16.646 20.573 -18.752 1.00 82.62 379 GLU A C 1
ATOM 2890 O O . GLU A 1 379 ? 15.492 20.931 -18.515 1.00 82.62 379 GLU A O 1
ATOM 2895 N N . THR A 1 380 ? 17.126 20.447 -19.989 1.00 82.69 380 THR A N 1
ATOM 2896 C CA . THR A 1 380 ? 16.459 20.956 -21.192 1.00 82.69 380 THR A CA 1
ATOM 2897 C C . THR A 1 380 ? 15.921 19.850 -22.096 1.00 82.69 380 THR A C 1
ATOM 2899 O O . THR A 1 380 ? 15.118 20.136 -22.980 1.00 82.69 380 THR A O 1
ATOM 2902 N N . GLY A 1 381 ? 16.370 18.604 -21.910 1.00 83.75 381 GLY A N 1
ATOM 2903 C CA . GLY A 1 381 ? 16.116 17.504 -22.846 1.00 83.75 381 GLY A CA 1
ATOM 2904 C C . GLY A 1 381 ? 16.899 17.618 -24.159 1.00 83.75 381 GLY A C 1
ATOM 2905 O O . GLY A 1 381 ? 16.652 16.844 -25.080 1.00 83.75 381 GLY A O 1
ATOM 2906 N N . VAL A 1 382 ? 17.830 18.576 -24.258 1.00 88.31 382 VAL A N 1
ATOM 2907 C CA . VAL A 1 382 ? 18.753 18.707 -25.389 1.00 88.31 382 VAL A CA 1
ATOM 2908 C C . VAL A 1 382 ? 19.978 17.837 -25.131 1.00 88.31 382 VAL A C 1
ATOM 2910 O O . VAL A 1 382 ? 20.572 17.902 -24.054 1.00 88.31 382 VAL A O 1
ATOM 2913 N N . PHE A 1 383 ? 20.357 17.052 -26.135 1.00 90.38 383 PHE A N 1
ATOM 2914 C CA . PHE A 1 383 ? 21.502 16.149 -26.117 1.00 90.38 383 PHE A CA 1
ATOM 2915 C C . PHE A 1 383 ? 22.407 16.438 -27.300 1.00 90.38 383 PHE A C 1
ATOM 2917 O O . PHE A 1 383 ? 21.908 16.673 -28.399 1.00 90.38 383 PHE A O 1
ATOM 2924 N N . CYS A 1 384 ? 23.714 16.423 -27.062 1.00 94.00 384 CYS A N 1
ATOM 2925 C CA . CYS A 1 384 ? 24.729 16.705 -28.064 1.00 94.00 384 CYS A CA 1
ATOM 2926 C C . CYS A 1 384 ? 25.498 15.434 -28.405 1.00 94.00 384 CYS A C 1
ATOM 2928 O O . CYS A 1 384 ? 25.819 14.634 -27.529 1.00 94.00 384 CYS A O 1
ATOM 2930 N N . PHE A 1 385 ? 25.807 15.258 -29.680 1.00 94.25 385 PHE A N 1
ATOM 2931 C CA . PHE A 1 385 ? 26.662 14.189 -30.162 1.00 94.25 385 PHE A CA 1
ATOM 2932 C C . PHE A 1 385 ? 27.936 14.787 -30.720 1.00 94.25 385 PHE A C 1
ATOM 2934 O O . PHE A 1 385 ? 27.863 15.729 -31.502 1.00 94.25 385 PHE A O 1
ATOM 2941 N N . HIS A 1 386 ? 29.060 14.186 -30.361 1.00 93.81 386 HIS A N 1
ATOM 2942 C CA . HIS A 1 386 ? 30.360 14.443 -30.946 1.00 93.81 386 HIS A CA 1
ATOM 2943 C C . HIS A 1 386 ? 30.693 13.325 -31.932 1.00 93.81 386 HIS A C 1
ATOM 2945 O O . HIS A 1 386 ? 30.488 12.144 -31.626 1.00 93.81 386 HIS A O 1
ATOM 2951 N N . ALA A 1 387 ? 31.223 13.680 -33.097 1.00 92.75 387 ALA A N 1
ATOM 2952 C CA . ALA A 1 387 ? 31.686 12.718 -34.086 1.00 92.75 387 ALA A CA 1
ATOM 2953 C C . ALA A 1 387 ? 33.124 13.035 -34.492 1.00 92.75 387 ALA A C 1
ATOM 2955 O O . ALA A 1 387 ? 33.444 14.157 -34.881 1.00 92.75 387 ALA A O 1
ATOM 2956 N N . SER A 1 388 ? 33.972 12.014 -34.442 1.00 92.00 388 SER A N 1
ATOM 2957 C CA . SER A 1 388 ? 35.312 12.019 -35.020 1.00 92.00 388 SER A CA 1
ATOM 2958 C C . SER A 1 388 ? 35.376 10.813 -35.940 1.00 92.00 388 SER A C 1
ATOM 2960 O O . SER A 1 388 ? 35.647 9.701 -35.489 1.00 92.00 388 SER A O 1
ATOM 2962 N N . VAL A 1 389 ? 34.983 11.024 -37.193 1.00 89.38 389 VAL A N 1
ATOM 2963 C CA . VAL A 1 389 ? 34.862 9.978 -38.209 1.00 89.38 389 VAL A CA 1
ATOM 2964 C C . VAL A 1 389 ? 35.707 10.366 -39.407 1.00 89.38 389 VAL A C 1
ATOM 2966 O O . VAL A 1 389 ? 35.674 11.518 -39.840 1.00 89.38 389 VAL A O 1
ATOM 2969 N N . ARG A 1 390 ? 36.440 9.389 -39.923 1.00 87.62 390 ARG A N 1
ATOM 2970 C CA . ARG A 1 390 ? 37.285 9.489 -41.104 1.00 87.62 390 ARG A CA 1
ATOM 2971 C C . ARG A 1 390 ? 36.930 8.408 -42.100 1.00 87.62 390 ARG A C 1
ATOM 2973 O O . ARG A 1 390 ? 36.339 7.395 -41.727 1.00 87.62 390 ARG A O 1
ATOM 2980 N N . GLU A 1 391 ? 37.293 8.638 -43.343 1.00 85.19 391 GLU A N 1
ATOM 2981 C CA . GLU A 1 391 ? 37.290 7.638 -44.396 1.00 85.19 391 GLU A CA 1
ATOM 2982 C C . GLU A 1 391 ? 38.729 7.195 -44.636 1.00 85.19 391 GLU A C 1
ATOM 2984 O O . GLU A 1 391 ? 39.607 8.041 -44.789 1.00 85.19 391 GLU A O 1
ATOM 2989 N N . SER A 1 392 ? 38.984 5.884 -44.611 1.00 79.56 392 SER A N 1
ATOM 2990 C CA . SER A 1 392 ? 40.280 5.367 -45.049 1.00 79.56 392 SER A CA 1
ATOM 2991 C C . SER A 1 392 ? 40.262 5.232 -46.564 1.00 79.56 392 SER A C 1
ATOM 2993 O O . SER A 1 392 ? 39.401 4.541 -47.109 1.00 79.56 392 SER A O 1
ATOM 2995 N N . ASP A 1 393 ? 41.213 5.874 -47.237 1.00 73.56 393 ASP A N 1
ATOM 2996 C CA . ASP A 1 393 ? 41.455 5.660 -48.656 1.00 73.56 393 ASP A CA 1
ATOM 2997 C C . ASP A 1 393 ? 42.888 5.175 -48.908 1.00 73.56 393 ASP A C 1
ATOM 2999 O O . ASP A 1 393 ? 43.809 5.321 -48.099 1.00 73.56 393 ASP A O 1
ATOM 3003 N N . SER A 1 394 ? 43.089 4.546 -50.063 1.00 64.94 394 SER A N 1
ATOM 3004 C CA . SER A 1 394 ? 44.401 4.017 -50.443 1.00 64.94 394 SER A CA 1
ATOM 3005 C C . SER A 1 394 ? 45.274 5.022 -51.207 1.00 64.94 394 SER A C 1
ATOM 3007 O O . SER A 1 394 ? 46.413 4.683 -51.553 1.00 64.94 394 SER A O 1
ATOM 3009 N N . SER A 1 395 ? 44.782 6.233 -51.506 1.00 66.62 395 SER A N 1
ATOM 3010 C CA . SER A 1 395 ? 45.388 7.118 -52.514 1.00 66.62 395 SER A CA 1
ATOM 3011 C C . SER A 1 395 ? 45.621 8.580 -52.115 1.00 66.62 395 SER A C 1
ATOM 3013 O O . SER A 1 395 ? 46.500 9.199 -52.728 1.00 66.62 395 SER A O 1
ATOM 3015 N N . ASN A 1 396 ? 44.935 9.127 -51.109 1.00 64.44 396 ASN A N 1
ATOM 3016 C CA . ASN A 1 396 ? 44.914 10.565 -50.803 1.00 64.44 396 ASN A CA 1
ATOM 3017 C C . ASN A 1 396 ? 45.267 10.861 -49.338 1.00 64.44 396 ASN A C 1
ATOM 3019 O O . ASN A 1 396 ? 45.715 11.972 -49.042 1.00 64.44 396 ASN A O 1
ATOM 3023 N N . GLY A 1 397 ? 45.165 9.861 -48.459 1.00 73.44 397 GLY A N 1
ATOM 3024 C CA . GLY A 1 397 ? 45.232 10.034 -47.011 1.00 73.44 397 GLY A CA 1
ATOM 3025 C C . GLY A 1 397 ? 43.835 10.239 -46.433 1.00 73.44 397 GLY A C 1
ATOM 3026 O O . GLY A 1 397 ? 42.950 10.708 -47.128 1.00 73.44 397 GLY A O 1
ATOM 3027 N N . ASP A 1 398 ? 43.648 9.871 -45.166 1.00 76.88 398 ASP A N 1
ATOM 3028 C CA . ASP A 1 398 ? 42.305 9.778 -44.592 1.00 76.88 398 ASP A CA 1
ATOM 3029 C C . ASP A 1 398 ? 41.576 11.130 -44.536 1.00 76.88 398 ASP A C 1
ATOM 3031 O O . ASP A 1 398 ? 42.040 12.073 -43.879 1.00 76.88 398 ASP A O 1
ATOM 3035 N N . ASP A 1 399 ? 40.403 11.183 -45.165 1.00 78.56 399 ASP A N 1
ATOM 3036 C CA . ASP A 1 399 ? 39.548 12.365 -45.202 1.00 78.56 399 ASP A CA 1
ATOM 3037 C C . ASP A 1 399 ? 38.652 12.424 -43.953 1.00 78.56 399 ASP A C 1
ATOM 3039 O O . ASP A 1 399 ? 38.066 11.430 -43.513 1.00 78.56 399 ASP A O 1
ATOM 3043 N N . ASP A 1 400 ? 38.532 13.606 -43.338 1.00 81.69 400 ASP A N 1
ATOM 3044 C CA . ASP A 1 400 ? 37.680 13.802 -42.161 1.00 81.69 400 ASP A CA 1
ATOM 3045 C C . ASP A 1 400 ? 36.207 13.978 -42.584 1.00 81.69 400 ASP A C 1
ATOM 3047 O O . ASP A 1 400 ? 35.829 15.018 -43.123 1.00 81.69 400 ASP A O 1
ATOM 3051 N N . LEU A 1 401 ? 35.337 13.029 -42.219 1.00 79.88 401 LEU A N 1
ATOM 3052 C CA . LEU A 1 401 ? 33.888 13.054 -42.491 1.00 79.88 401 LEU A CA 1
ATOM 3053 C C . LEU A 1 401 ? 33.085 13.945 -41.519 1.00 79.88 401 LEU A C 1
ATOM 3055 O O . LEU A 1 401 ? 31.878 14.146 -41.694 1.00 79.88 401 LEU A O 1
ATOM 3059 N N . SER A 1 402 ? 33.714 14.457 -40.454 1.00 80.25 402 SER A N 1
ATOM 3060 C CA . SER A 1 402 ? 33.030 15.199 -39.379 1.00 80.25 402 SER A CA 1
ATOM 3061 C C . SER A 1 402 ? 33.777 16.430 -38.834 1.00 80.25 402 SER A C 1
ATOM 3063 O O . SER A 1 402 ? 33.412 16.939 -37.776 1.00 80.25 402 SER A O 1
ATOM 3065 N N . SER A 1 403 ? 34.797 16.944 -39.530 1.00 74.44 403 SER A N 1
ATOM 3066 C CA . SER A 1 403 ? 35.700 17.998 -39.022 1.00 74.44 403 SER A CA 1
ATOM 3067 C C . SER A 1 403 ? 35.084 19.398 -38.869 1.00 74.44 403 SER A C 1
ATOM 3069 O O . SER A 1 403 ? 35.579 20.189 -38.062 1.00 74.44 403 SER A O 1
ATOM 3071 N N . GLN A 1 404 ? 34.019 19.743 -39.606 1.00 67.19 404 GLN A N 1
ATOM 3072 C CA . GLN A 1 404 ? 33.504 21.123 -39.634 1.00 67.19 404 GLN A CA 1
ATOM 3073 C C . GLN A 1 404 ? 32.519 21.448 -38.502 1.00 67.19 404 GLN A C 1
ATOM 3075 O O . GLN A 1 404 ? 32.300 22.622 -38.190 1.00 67.19 404 GLN A O 1
ATOM 3080 N N . VAL A 1 405 ? 31.902 20.434 -37.889 1.00 67.69 405 VAL A N 1
ATOM 3081 C CA . VAL A 1 405 ? 30.919 20.600 -36.809 1.00 67.69 405 VAL A CA 1
ATOM 3082 C C . VAL A 1 405 ? 31.339 19.725 -35.639 1.00 67.69 405 VAL A C 1
ATOM 3084 O O . VAL A 1 405 ? 31.248 18.505 -35.730 1.00 67.69 405 VAL A O 1
ATOM 3087 N N . SER A 1 406 ? 31.773 20.346 -34.537 1.00 72.12 406 SER A N 1
ATOM 3088 C CA . SER A 1 406 ? 32.226 19.598 -33.360 1.00 72.12 406 SER A CA 1
ATOM 3089 C C . SER A 1 406 ? 31.093 18.804 -32.725 1.00 72.12 406 SER A C 1
ATOM 3091 O O . SER A 1 406 ? 31.308 17.659 -32.346 1.00 72.12 406 SER A O 1
ATOM 3093 N N . ASP A 1 407 ? 29.891 19.386 -32.647 1.00 88.44 407 ASP A N 1
ATOM 3094 C CA . ASP A 1 407 ? 28.757 18.772 -31.965 1.00 88.44 407 ASP A CA 1
ATOM 3095 C C . ASP A 1 407 ? 27.430 19.045 -32.672 1.00 88.44 407 ASP A C 1
ATOM 3097 O O . ASP A 1 407 ? 27.148 20.162 -33.117 1.00 88.44 407 ASP A O 1
ATOM 3101 N N . VAL A 1 408 ? 26.572 18.028 -32.717 1.00 89.81 408 VAL A N 1
ATOM 3102 C CA . VAL A 1 408 ? 25.191 18.153 -33.185 1.00 89.81 408 VAL A CA 1
ATOM 3103 C C . VAL A 1 408 ? 24.245 17.937 -32.015 1.00 89.81 408 VAL A C 1
ATOM 3105 O O . VAL A 1 408 ? 24.215 16.856 -31.430 1.00 89.81 408 VAL A O 1
ATOM 3108 N N . CYS A 1 409 ? 23.465 18.968 -31.682 1.00 92.75 409 CYS A N 1
ATOM 3109 C CA . CYS A 1 409 ? 22.581 18.968 -30.521 1.00 92.75 409 CYS A CA 1
ATOM 3110 C C . CYS A 1 409 ? 21.099 19.047 -30.901 1.00 92.75 409 CYS A C 1
ATOM 3112 O O . CYS A 1 409 ? 20.721 19.783 -31.812 1.00 92.75 409 CYS A O 1
ATOM 3114 N N . GLY A 1 410 ? 20.241 18.358 -30.152 1.00 90.31 410 GLY A N 1
ATOM 3115 C CA . GLY A 1 410 ? 18.790 18.472 -30.298 1.00 90.31 410 GLY A CA 1
ATOM 3116 C C . GLY A 1 410 ? 18.012 17.631 -29.290 1.00 90.31 410 GLY A C 1
ATOM 3117 O O . GLY A 1 410 ? 18.585 16.990 -28.412 1.00 90.31 410 GLY A O 1
ATOM 3118 N N . THR A 1 411 ? 16.685 17.654 -29.404 1.00 87.06 411 THR A N 1
ATOM 3119 C CA . THR A 1 411 ? 15.751 16.906 -28.542 1.00 87.06 411 THR A CA 1
ATOM 3120 C C . THR A 1 411 ? 15.246 15.627 -29.222 1.00 87.06 411 THR A C 1
ATOM 3122 O O . THR A 1 411 ? 14.145 15.171 -28.935 1.00 87.06 411 THR A O 1
ATOM 3125 N N . GLY A 1 412 ? 16.007 15.083 -30.176 1.00 87.31 412 GLY A N 1
ATOM 3126 C CA . GLY A 1 412 ? 15.600 13.978 -31.050 1.00 87.31 412 GLY A CA 1
ATOM 3127 C C . GLY A 1 412 ? 15.528 14.384 -32.524 1.00 87.31 412 GLY A C 1
ATOM 3128 O O . GLY A 1 412 ? 15.488 15.568 -32.861 1.00 87.31 412 GLY A O 1
ATOM 3129 N N . GLY A 1 413 ? 15.502 13.390 -33.409 1.00 90.94 413 GLY A N 1
ATOM 3130 C CA . GLY A 1 413 ? 15.408 13.551 -34.855 1.00 90.94 413 GLY A CA 1
ATOM 3131 C C . GLY A 1 413 ? 16.701 13.189 -35.580 1.00 90.94 413 GLY A C 1
ATOM 3132 O O . GLY A 1 413 ? 17.288 12.134 -35.345 1.00 90.94 413 GLY A O 1
ATOM 3133 N N . VAL A 1 414 ? 17.107 14.053 -36.510 1.00 93.00 414 VAL A N 1
ATOM 3134 C CA . VAL A 1 414 ? 18.247 13.823 -37.404 1.00 93.00 414 VAL A CA 1
ATOM 3135 C C . VAL A 1 414 ? 19.310 14.881 -37.153 1.00 93.00 414 VAL A C 1
ATOM 3137 O O . VAL A 1 414 ? 19.017 16.077 -37.172 1.00 93.00 414 VAL A O 1
ATOM 3140 N N . GLY A 1 415 ? 20.539 14.435 -36.924 1.00 92.31 415 GLY A N 1
ATOM 3141 C CA . GLY A 1 415 ? 21.724 15.278 -36.869 1.00 92.31 415 GLY A CA 1
ATOM 3142 C C . GLY A 1 415 ? 22.668 14.968 -38.025 1.00 92.31 415 GLY A C 1
ATOM 3143 O O . GLY A 1 415 ? 22.771 13.814 -38.417 1.00 92.31 415 GLY A O 1
ATOM 3144 N N . THR A 1 416 ? 23.369 15.965 -38.564 1.00 93.44 416 THR A N 1
ATOM 3145 C CA . THR A 1 416 ? 24.355 15.749 -39.635 1.00 93.44 416 THR A CA 1
ATOM 3146 C C . THR A 1 416 ? 25.657 16.458 -39.294 1.00 93.44 416 THR A C 1
ATOM 3148 O O . THR A 1 416 ? 25.687 17.684 -39.183 1.00 93.44 416 THR A O 1
ATOM 3151 N N . PHE A 1 417 ? 26.725 15.681 -39.166 1.00 91.75 417 PHE A N 1
ATOM 3152 C CA . PHE A 1 417 ? 28.103 16.151 -39.166 1.00 91.75 417 PHE A CA 1
ATOM 3153 C C . PHE A 1 417 ? 28.565 16.296 -40.611 1.00 91.75 417 PHE A C 1
ATOM 3155 O O . PHE A 1 417 ? 28.191 15.485 -41.459 1.00 91.75 417 PHE A O 1
ATOM 3162 N N . ARG A 1 418 ? 29.338 17.341 -40.898 1.00 89.62 418 ARG A N 1
ATOM 3163 C CA . ARG A 1 418 ? 29.887 17.584 -42.232 1.00 89.62 418 ARG A CA 1
ATOM 3164 C C . ARG A 1 418 ? 31.402 17.637 -42.150 1.00 89.62 418 ARG A C 1
ATOM 3166 O O . ARG A 1 418 ? 31.945 18.340 -41.296 1.00 89.62 418 ARG A O 1
ATOM 3173 N N . GLY A 1 419 ? 32.031 16.867 -43.014 1.00 86.19 419 GLY A N 1
ATOM 3174 C CA . GLY A 1 419 ? 33.435 16.929 -43.354 1.00 86.19 419 GLY A CA 1
ATOM 3175 C C . GLY A 1 419 ? 33.649 17.755 -44.611 1.00 86.19 419 GLY A C 1
ATOM 3176 O O . GLY A 1 419 ? 32.699 18.305 -45.180 1.00 86.19 419 GLY A O 1
ATOM 3177 N N . ASP A 1 420 ? 34.903 17.841 -45.033 1.00 83.25 420 ASP A N 1
ATOM 3178 C CA . ASP A 1 420 ? 35.245 18.427 -46.332 1.00 83.25 420 ASP A CA 1
ATOM 3179 C C . ASP A 1 420 ? 34.744 17.524 -47.467 1.00 83.25 420 ASP A C 1
ATOM 3181 O O . ASP A 1 420 ? 34.124 17.999 -48.424 1.00 83.25 420 ASP A O 1
ATOM 3185 N N . ASP A 1 421 ? 34.859 16.220 -47.251 1.00 79.81 421 ASP A N 1
ATOM 3186 C CA . ASP A 1 421 ? 34.447 15.173 -48.162 1.00 79.81 421 ASP A CA 1
ATOM 3187 C C . ASP A 1 421 ? 33.307 14.416 -47.482 1.00 79.81 421 ASP A C 1
ATOM 3189 O O . ASP A 1 421 ? 33.481 13.387 -46.859 1.00 79.81 421 ASP A O 1
ATOM 3193 N N . GLY A 1 422 ? 32.092 14.954 -47.505 1.00 85.94 422 GLY A N 1
ATOM 3194 C CA . GLY A 1 422 ? 30.908 14.203 -47.081 1.00 85.94 422 GLY A CA 1
ATOM 3195 C C . GLY A 1 422 ? 30.458 14.406 -45.639 1.00 85.94 422 GLY A C 1
ATOM 3196 O O . GLY A 1 422 ? 30.656 15.456 -45.027 1.00 85.94 422 GLY A O 1
ATOM 3197 N N . THR A 1 423 ? 29.657 13.463 -45.150 1.00 89.62 423 THR A N 1
ATOM 3198 C CA . THR A 1 423 ? 28.784 13.662 -43.996 1.00 89.62 423 THR A CA 1
ATOM 3199 C C . THR A 1 423 ? 28.540 12.388 -43.198 1.00 89.62 423 THR A C 1
ATOM 3201 O O . THR A 1 423 ? 28.453 11.285 -43.735 1.00 89.62 423 THR A O 1
ATOM 3204 N N . VAL A 1 424 ? 28.325 12.567 -41.895 1.00 91.44 424 VAL A N 1
ATOM 3205 C CA . VAL A 1 424 ? 27.805 11.532 -40.997 1.00 91.44 424 VAL A CA 1
ATOM 3206 C C . VAL A 1 424 ? 26.445 11.985 -40.497 1.00 91.44 424 VAL A C 1
ATOM 3208 O O . VAL A 1 424 ? 26.328 12.997 -39.812 1.00 91.44 424 VAL A O 1
ATOM 3211 N N . THR A 1 425 ? 25.395 11.252 -40.836 1.00 93.38 425 THR A N 1
ATOM 3212 C CA . THR A 1 425 ? 24.031 11.528 -40.392 1.00 93.38 425 THR A CA 1
ATOM 3213 C C . THR A 1 425 ? 23.630 10.558 -39.287 1.00 93.38 425 THR A C 1
ATOM 3215 O O . THR A 1 425 ? 23.638 9.346 -39.477 1.00 93.38 425 THR A O 1
ATOM 3218 N N . ILE A 1 426 ? 23.248 11.095 -38.132 1.00 93.38 426 ILE A N 1
ATOM 3219 C CA . ILE A 1 426 ? 22.761 10.355 -36.972 1.00 93.38 426 ILE A CA 1
ATOM 3220 C C . ILE A 1 426 ? 21.241 10.475 -36.858 1.00 93.38 426 ILE A C 1
ATOM 3222 O O . ILE A 1 426 ? 20.694 11.577 -36.824 1.00 93.38 426 ILE A O 1
ATOM 3226 N N . TYR A 1 427 ? 20.564 9.336 -36.753 1.00 92.56 427 TYR A N 1
ATOM 3227 C CA . TYR A 1 427 ? 19.142 9.244 -36.434 1.00 92.56 427 TYR A CA 1
ATOM 3228 C C . TYR A 1 427 ? 19.013 8.842 -34.971 1.00 92.56 427 TYR A C 1
ATOM 3230 O O . TYR A 1 427 ? 19.539 7.805 -34.562 1.00 92.56 427 TYR A O 1
ATOM 3238 N N . TYR A 1 428 ? 18.349 9.665 -34.164 1.00 93.19 428 TYR A N 1
ATOM 3239 C CA . TYR A 1 428 ? 18.207 9.405 -32.737 1.00 93.19 428 TYR A CA 1
ATOM 3240 C C . TYR A 1 428 ? 16.847 9.851 -32.203 1.00 93.19 428 TYR A C 1
ATOM 3242 O O . TYR A 1 428 ? 16.257 10.831 -32.649 1.00 93.19 428 TYR A O 1
ATOM 3250 N N . ALA A 1 429 ? 16.360 9.144 -31.195 1.00 87.56 429 ALA A N 1
ATOM 3251 C CA . ALA A 1 429 ? 15.158 9.476 -30.454 1.00 87.56 429 ALA A CA 1
ATOM 3252 C C . ALA A 1 429 ? 15.524 9.854 -29.019 1.00 87.56 429 ALA A C 1
ATOM 3254 O O . ALA A 1 429 ? 16.392 9.238 -28.398 1.00 87.56 429 ALA A O 1
ATOM 3255 N N . VAL A 1 430 ? 14.831 10.846 -28.476 1.00 86.00 430 VAL A N 1
ATOM 3256 C CA . VAL A 1 430 ? 14.914 11.225 -27.067 1.00 86.00 430 VAL A CA 1
ATOM 3257 C C . VAL A 1 430 ? 13.536 11.004 -26.480 1.00 86.00 430 VAL A C 1
ATOM 3259 O O . VAL A 1 430 ? 12.549 11.447 -27.049 1.00 86.00 430 VAL A O 1
ATOM 3262 N N . GLN A 1 431 ? 13.461 10.286 -25.368 1.00 84.75 431 GLN A N 1
ATOM 3263 C CA . GLN A 1 431 ? 12.201 10.015 -24.689 1.00 84.75 431 GLN A CA 1
ATOM 3264 C C . GLN A 1 431 ? 12.327 10.431 -23.241 1.00 84.75 431 GLN A C 1
ATOM 3266 O O . GLN A 1 431 ? 13.248 9.999 -22.544 1.00 84.75 431 GLN A O 1
ATOM 3271 N N . ARG A 1 432 ? 11.397 11.254 -22.763 1.00 80.44 432 ARG A N 1
ATOM 3272 C CA . ARG A 1 432 ? 11.378 11.616 -21.351 1.00 80.44 432 ARG A CA 1
ATOM 3273 C C . ARG A 1 432 ? 11.036 10.392 -20.507 1.00 80.44 432 ARG A C 1
ATOM 3275 O O . ARG A 1 432 ? 10.078 9.663 -20.769 1.00 80.44 432 ARG A O 1
ATOM 3282 N N . LEU A 1 433 ? 11.838 10.186 -19.474 1.00 78.12 433 LEU A N 1
ATOM 3283 C CA . LEU A 1 433 ? 11.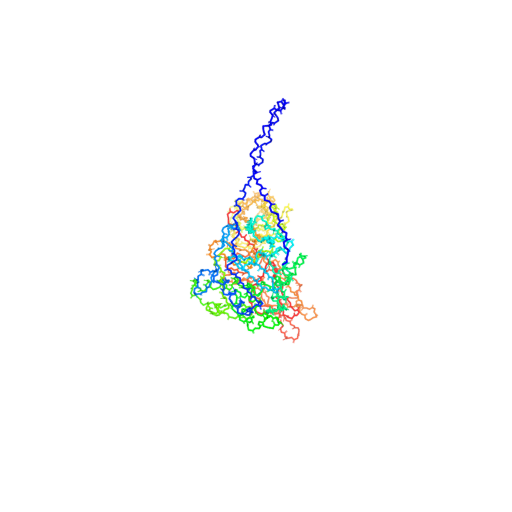638 9.169 -18.464 1.00 78.12 433 LEU A CA 1
ATOM 3284 C C . LEU A 1 433 ? 11.084 9.835 -17.218 1.00 78.12 433 LEU A C 1
ATOM 3286 O O . LEU A 1 433 ? 11.608 10.838 -16.732 1.00 78.12 433 LEU A O 1
ATOM 3290 N N . VAL A 1 434 ? 10.043 9.233 -16.669 1.00 72.38 434 VAL A N 1
ATOM 3291 C CA . VAL A 1 434 ? 9.587 9.562 -15.325 1.00 72.38 434 VAL A CA 1
ATOM 3292 C C . VAL A 1 434 ? 9.884 8.384 -14.428 1.00 72.38 434 VAL A C 1
ATOM 3294 O O . VAL A 1 434 ? 9.671 7.230 -14.814 1.00 72.38 434 VAL A O 1
ATOM 3297 N N . ARG A 1 435 ? 10.377 8.671 -13.218 1.00 64.19 435 ARG A N 1
ATOM 3298 C CA . ARG A 1 435 ? 10.243 7.690 -12.149 1.00 64.19 435 ARG A CA 1
ATOM 3299 C C . ARG A 1 435 ? 8.744 7.507 -11.966 1.00 64.19 435 ARG A C 1
ATOM 3301 O O . ARG A 1 435 ? 8.058 8.489 -11.669 1.00 64.19 435 ARG A O 1
ATOM 3308 N N . PRO A 1 436 ? 8.213 6.308 -12.230 1.00 53.91 436 PRO A N 1
ATOM 3309 C CA . PRO A 1 436 ? 6.832 6.067 -11.909 1.00 53.91 436 PRO A CA 1
ATOM 3310 C C . PRO A 1 436 ? 6.695 6.317 -10.405 1.00 53.91 436 PRO A C 1
ATOM 3312 O O . PRO A 1 436 ? 7.486 5.778 -9.637 1.00 53.91 436 PRO A O 1
ATOM 3315 N N . CYS A 1 437 ? 5.698 7.079 -9.954 1.00 48.72 437 CYS A N 1
ATOM 3316 C CA . CYS A 1 437 ? 5.322 7.097 -8.533 1.00 48.72 437 CYS A CA 1
ATOM 3317 C C . CYS A 1 437 ? 4.642 5.764 -8.153 1.00 48.72 437 CYS A C 1
ATOM 3319 O O . CYS A 1 437 ? 3.567 5.742 -7.551 1.00 48.72 437 CYS A O 1
ATOM 3321 N N . LEU A 1 438 ? 5.205 4.644 -8.609 1.00 44.47 438 LEU A N 1
ATOM 3322 C CA . LEU A 1 438 ? 4.696 3.304 -8.417 1.00 44.47 438 LEU A CA 1
ATOM 3323 C C . LEU A 1 438 ? 5.395 2.732 -7.196 1.00 44.47 438 LEU A C 1
ATOM 3325 O O . LEU A 1 438 ? 6.320 1.945 -7.333 1.00 44.47 438 LEU A O 1
ATOM 3329 N N . SER A 1 439 ? 4.863 3.016 -6.004 1.00 42.44 439 SER A N 1
ATOM 3330 C CA . SER A 1 439 ? 5.066 2.075 -4.901 1.00 42.44 439 SER A CA 1
ATOM 3331 C C . SER A 1 439 ? 4.620 0.704 -5.425 1.00 42.44 439 SER A C 1
ATOM 3333 O O . SER A 1 439 ? 3.443 0.493 -5.700 1.00 42.44 439 SER A O 1
ATOM 3335 N N . TRP A 1 440 ? 5.565 -0.190 -5.684 1.00 41.41 440 TRP A N 1
ATOM 3336 C CA . TRP A 1 440 ? 5.452 -1.515 -6.325 1.00 41.41 440 TRP A CA 1
ATOM 3337 C C . TRP A 1 440 ? 4.531 -2.467 -5.546 1.00 41.41 440 TRP A C 1
ATOM 3339 O O . TRP A 1 440 ? 4.073 -3.482 -6.064 1.00 41.41 440 TRP A O 1
ATOM 3349 N N . ALA A 1 441 ? 4.069 -2.036 -4.375 1.00 37.88 441 ALA A N 1
ATOM 3350 C CA . ALA A 1 441 ? 2.770 -2.398 -3.843 1.00 37.88 441 ALA A CA 1
ATOM 3351 C C . ALA A 1 441 ? 1.592 -1.807 -4.659 1.00 37.88 441 ALA A C 1
ATOM 3353 O O . ALA A 1 441 ? 0.542 -1.549 -4.092 1.00 37.88 441 ALA A O 1
ATOM 3354 N N . THR A 1 442 ? 1.684 -1.627 -5.979 1.00 38.59 442 THR A N 1
ATOM 3355 C CA . THR A 1 442 ? 0.567 -1.298 -6.872 1.00 38.59 442 THR A CA 1
ATOM 3356 C C . THR A 1 442 ? 0.717 -2.100 -8.155 1.00 38.59 442 THR A C 1
ATOM 3358 O O . THR A 1 442 ? 1.546 -1.820 -9.009 1.00 38.59 442 THR A O 1
ATOM 3361 N N . SER A 1 443 ? -0.077 -3.165 -8.270 1.00 36.88 443 SER A N 1
ATOM 3362 C CA . SER A 1 443 ? -0.200 -3.927 -9.508 1.00 36.88 443 SER A CA 1
ATOM 3363 C C . SER A 1 443 ? -0.626 -2.995 -10.646 1.00 36.88 443 SER A C 1
ATOM 3365 O O . SER A 1 443 ? -1.590 -2.240 -10.487 1.00 36.88 443 SER A O 1
ATOM 3367 N N . ILE A 1 444 ? 0.049 -3.098 -11.788 1.00 40.34 444 ILE A N 1
ATOM 3368 C CA . ILE A 1 444 ? -0.293 -2.398 -13.030 1.00 40.34 444 ILE A CA 1
ATOM 3369 C C . ILE A 1 444 ? -1.759 -2.735 -13.407 1.00 40.34 444 ILE A C 1
ATOM 3371 O O . ILE A 1 444 ? -2.168 -3.893 -13.272 1.00 40.34 444 ILE A O 1
ATOM 3375 N N . PRO A 1 445 ? -2.584 -1.744 -13.800 1.00 41.31 445 PRO A N 1
ATOM 3376 C CA . PRO A 1 445 ? -4.028 -1.891 -13.989 1.00 41.31 445 PRO A CA 1
ATOM 3377 C C . PRO A 1 445 ? -4.416 -2.990 -14.985 1.00 41.31 445 PRO A C 1
ATOM 3379 O O . PRO A 1 445 ? -3.715 -3.266 -15.954 1.00 41.31 445 PRO A O 1
ATOM 3382 N N . CYS A 1 446 ? -5.622 -3.541 -14.812 1.00 34.91 446 CYS A N 1
ATOM 3383 C CA . CYS A 1 446 ? -6.295 -4.465 -15.738 1.00 34.91 446 CYS A CA 1
ATOM 3384 C C . CYS A 1 446 ? -6.681 -3.836 -17.098 1.00 34.91 446 CYS A C 1
ATOM 3386 O O . CYS A 1 446 ? -7.614 -4.296 -17.755 1.00 34.91 446 CYS A O 1
ATOM 3388 N N . GLN A 1 447 ? -5.983 -2.789 -17.531 1.00 40.09 447 GLN A N 1
ATOM 3389 C CA . GLN A 1 447 ? -6.002 -2.315 -18.903 1.00 40.09 447 GLN A CA 1
ATOM 3390 C C . GLN A 1 447 ? -4.584 -2.370 -19.452 1.00 40.09 447 GLN A C 1
ATOM 3392 O O . GLN A 1 447 ? -3.665 -1.753 -18.922 1.00 40.09 447 GLN A O 1
ATOM 3397 N N . THR A 1 448 ? -4.455 -3.087 -20.562 1.00 40.03 448 THR A N 1
ATOM 3398 C CA . THR A 1 448 ? -3.313 -3.160 -21.474 1.00 40.03 448 THR A CA 1
ATOM 3399 C C . THR A 1 448 ? -3.030 -1.807 -22.140 1.00 40.03 448 THR A C 1
ATOM 3401 O O . THR A 1 448 ? -2.965 -1.719 -23.366 1.00 40.03 448 THR A O 1
ATOM 3404 N N . SER A 1 449 ? -2.918 -0.723 -21.370 1.00 45.72 449 SER A N 1
ATOM 3405 C CA . SER A 1 449 ? -2.288 0.481 -21.900 1.00 45.72 449 SER A CA 1
ATOM 3406 C C . SER A 1 449 ? -0.821 0.127 -22.174 1.00 45.72 449 SER A C 1
ATOM 3408 O O . SER A 1 449 ? -0.198 -0.506 -21.315 1.00 45.72 449 SER A O 1
ATOM 3410 N N . PRO A 1 450 ? -0.262 0.464 -23.349 1.00 53.59 450 PRO A N 1
ATOM 3411 C CA . PRO A 1 450 ? 1.065 0.038 -23.784 1.00 53.59 450 PRO A CA 1
ATOM 3412 C C . PRO A 1 450 ? 2.173 0.829 -23.074 1.00 53.59 450 PRO A C 1
ATOM 3414 O O . PRO A 1 450 ? 3.101 1.318 -23.715 1.00 53.59 450 PRO A O 1
ATOM 3417 N N . TYR A 1 451 ? 2.077 1.002 -21.755 1.00 55.22 451 TYR A N 1
ATOM 3418 C CA . TYR A 1 451 ? 3.173 1.564 -20.985 1.00 55.22 451 TYR A CA 1
ATOM 3419 C C . TYR A 1 451 ? 4.359 0.617 -21.108 1.00 55.22 451 TYR A C 1
ATOM 3421 O O . TYR A 1 451 ? 4.297 -0.553 -20.723 1.00 55.22 451 TYR A O 1
ATOM 3429 N N . GLN A 1 452 ? 5.421 1.135 -21.709 1.00 65.19 452 GLN A N 1
ATOM 3430 C CA . GLN A 1 452 ? 6.706 0.476 -21.747 1.00 65.19 452 GLN A CA 1
ATOM 3431 C C . GLN A 1 452 ? 7.476 0.953 -20.525 1.00 65.19 452 GLN A C 1
ATOM 3433 O O . GLN A 1 452 ? 7.556 2.151 -20.251 1.00 65.19 452 GLN A O 1
ATOM 3438 N N . TYR A 1 453 ? 8.019 0.010 -19.776 1.00 69.50 453 TYR A N 1
ATOM 3439 C CA . TYR A 1 453 ? 8.900 0.325 -18.666 1.00 69.50 453 TYR A CA 1
ATOM 3440 C C . TYR A 1 453 ? 10.331 0.008 -19.061 1.00 69.50 453 TYR A C 1
ATOM 3442 O O . TYR A 1 453 ? 10.579 -0.728 -20.017 1.00 69.50 453 TYR A O 1
ATOM 3450 N N . LEU A 1 454 ? 11.269 0.584 -18.333 1.00 73.81 454 LEU A N 1
ATOM 3451 C CA . LEU A 1 454 ? 12.686 0.486 -18.591 1.00 73.81 454 LEU A CA 1
ATOM 3452 C C . LEU A 1 454 ? 13.386 0.076 -17.297 1.00 73.81 454 LEU A C 1
ATOM 3454 O O . LEU A 1 454 ? 13.224 0.744 -16.274 1.00 73.81 454 LEU A O 1
ATOM 3458 N N . TYR A 1 455 ? 14.157 -1.009 -17.350 1.00 75.69 455 TYR A N 1
ATOM 3459 C CA . TYR A 1 455 ? 15.111 -1.342 -16.296 1.00 75.69 455 TYR A CA 1
ATOM 3460 C C . TYR A 1 455 ? 16.484 -0.817 -16.669 1.00 75.69 455 TYR A C 1
ATOM 3462 O O . TYR A 1 455 ? 16.989 -1.098 -17.758 1.00 75.69 455 TYR A O 1
ATOM 3470 N N . HIS A 1 456 ? 17.096 -0.094 -15.744 1.00 79.44 456 HIS A N 1
ATOM 3471 C CA . HIS A 1 456 ? 18.471 0.356 -15.861 1.00 79.44 456 HIS A CA 1
ATOM 3472 C C . HIS A 1 456 ? 19.233 -0.116 -14.627 1.00 79.44 456 HIS A C 1
ATOM 3474 O O . HIS A 1 456 ? 19.163 0.509 -13.575 1.00 79.44 456 HIS A O 1
ATOM 3480 N N . VAL A 1 457 ? 19.900 -1.266 -14.734 1.00 81.25 457 VAL A N 1
ATOM 3481 C CA . VAL A 1 457 ? 20.795 -1.747 -13.674 1.00 81.25 457 VAL A CA 1
ATOM 3482 C C . VAL A 1 457 ? 22.020 -0.849 -13.691 1.00 81.25 457 VAL A C 1
ATOM 3484 O O . VAL A 1 457 ? 22.685 -0.740 -14.716 1.00 81.25 457 VAL A O 1
ATOM 3487 N N . THR A 1 458 ? 22.279 -0.167 -12.584 1.00 81.19 458 THR A N 1
ATOM 3488 C CA . THR A 1 458 ? 23.355 0.824 -12.489 1.00 81.19 458 THR A CA 1
ATOM 3489 C C . THR A 1 458 ? 24.610 0.230 -11.872 1.00 81.19 458 THR A C 1
ATOM 3491 O O . THR A 1 458 ? 25.714 0.654 -12.208 1.00 81.19 458 THR A O 1
ATOM 3494 N N . ARG A 1 459 ? 24.456 -0.753 -10.978 1.00 83.69 459 ARG A N 1
ATOM 3495 C CA . ARG A 1 459 ? 25.564 -1.346 -10.229 1.00 83.69 459 ARG A CA 1
ATOM 3496 C C . ARG A 1 459 ? 25.192 -2.728 -9.702 1.00 83.69 459 ARG A C 1
ATOM 3498 O O . ARG A 1 459 ? 24.050 -2.948 -9.309 1.00 83.69 459 ARG A O 1
ATOM 3505 N N . VAL A 1 460 ? 26.162 -3.635 -9.675 1.00 84.88 460 VAL A N 1
ATOM 3506 C CA . VAL A 1 460 ? 26.082 -4.893 -8.927 1.00 84.88 460 VAL A CA 1
ATOM 3507 C C . VAL A 1 460 ? 27.243 -4.919 -7.943 1.00 84.88 460 VAL A C 1
ATOM 3509 O O . VAL A 1 460 ? 28.398 -4.761 -8.343 1.00 84.88 460 VAL A O 1
ATOM 3512 N N . ASP A 1 461 ? 26.924 -5.097 -6.670 1.00 86.25 461 ASP A N 1
ATOM 3513 C CA . ASP A 1 461 ? 27.867 -5.195 -5.568 1.00 86.25 461 ASP A CA 1
ATOM 3514 C C . ASP A 1 461 ? 27.872 -6.604 -4.988 1.00 86.25 461 ASP A C 1
ATOM 3516 O O . ASP A 1 461 ? 26.834 -7.263 -4.900 1.00 86.25 461 ASP A O 1
ATOM 3520 N N . PHE A 1 462 ? 29.048 -7.038 -4.556 1.00 85.44 462 PHE A N 1
ATOM 3521 C CA . PHE A 1 462 ? 29.242 -8.300 -3.858 1.00 85.44 462 PHE A CA 1
ATOM 3522 C C . PHE A 1 462 ? 29.913 -7.993 -2.523 1.00 85.44 462 PHE A C 1
ATOM 3524 O O . PHE A 1 462 ? 30.913 -7.267 -2.470 1.00 85.44 462 PHE A O 1
ATOM 3531 N N . GLY A 1 463 ? 29.382 -8.537 -1.433 1.00 81.38 463 GLY A N 1
ATOM 3532 C CA . GLY A 1 463 ? 30.000 -8.395 -0.125 1.00 81.38 463 GLY A CA 1
ATOM 3533 C C . GLY A 1 463 ? 30.253 -9.719 0.550 1.00 81.38 463 GLY A C 1
ATOM 3534 O O . GLY A 1 463 ? 29.451 -10.646 0.467 1.00 81.38 463 GLY A O 1
ATOM 3535 N N . ASN A 1 464 ? 31.411 -9.746 1.205 1.00 77.19 464 ASN A N 1
ATOM 3536 C CA . ASN A 1 464 ? 32.067 -10.944 1.700 1.00 77.19 464 ASN A CA 1
ATOM 3537 C C . ASN A 1 464 ? 32.129 -12.076 0.661 1.00 77.19 464 ASN A C 1
ATOM 3539 O O . ASN A 1 464 ? 31.768 -13.194 0.996 1.00 77.19 464 ASN A O 1
ATOM 3543 N N . PRO A 1 465 ? 32.565 -11.839 -0.593 1.00 65.31 465 PRO A N 1
ATOM 3544 C CA . PRO A 1 465 ? 32.986 -12.964 -1.403 1.00 65.31 465 PRO A CA 1
ATOM 3545 C C . PRO A 1 465 ? 34.338 -13.396 -0.820 1.00 65.31 465 PRO A C 1
ATOM 3547 O O . PRO A 1 465 ? 35.353 -12.735 -1.025 1.00 65.31 465 PRO A O 1
ATOM 3550 N N . GLY A 1 466 ? 34.331 -14.400 0.046 1.00 62.72 466 GLY A N 1
ATOM 3551 C CA . GLY A 1 466 ? 35.527 -15.190 0.295 1.00 62.72 466 GLY A CA 1
ATOM 3552 C C . GLY A 1 466 ? 36.074 -15.087 1.697 1.00 62.72 466 GLY A C 1
ATOM 3553 O O . GLY A 1 466 ? 36.237 -14.008 2.276 1.00 62.72 466 GLY A O 1
ATOM 3554 N N . ASP A 1 467 ? 36.463 -16.246 2.216 1.00 60.00 467 ASP A N 1
ATOM 3555 C CA . ASP A 1 467 ? 37.307 -16.344 3.391 1.00 60.00 467 ASP A CA 1
ATOM 3556 C C . ASP A 1 467 ? 38.721 -15.840 3.044 1.00 60.00 467 ASP A C 1
ATOM 3558 O O . ASP A 1 467 ? 39.479 -16.465 2.307 1.00 60.00 467 ASP A O 1
ATOM 3562 N N . ALA A 1 468 ? 39.107 -14.709 3.639 1.00 56.34 468 ALA A N 1
ATOM 3563 C CA . ALA A 1 468 ? 40.495 -14.243 3.740 1.00 56.34 468 ALA A CA 1
ATOM 3564 C C . ALA A 1 468 ? 41.212 -13.756 2.455 1.00 56.34 468 ALA A C 1
ATOM 3566 O O . ALA A 1 468 ? 42.433 -13.890 2.359 1.00 56.34 468 ALA A O 1
ATOM 3567 N N . GLY A 1 469 ? 40.518 -13.040 1.563 1.00 57.59 469 GLY A N 1
ATOM 3568 C CA . GLY A 1 469 ? 41.159 -11.968 0.780 1.00 57.59 469 GLY A CA 1
ATOM 3569 C C . GLY A 1 469 ? 41.213 -12.099 -0.742 1.00 57.59 469 GLY A C 1
ATOM 3570 O O . GLY A 1 469 ? 41.712 -11.162 -1.357 1.00 57.59 469 GLY A O 1
ATOM 3571 N N . ASP A 1 470 ? 40.665 -13.161 -1.335 1.00 63.22 470 ASP A N 1
ATOM 3572 C CA . ASP A 1 470 ? 40.509 -13.287 -2.794 1.00 63.22 470 ASP A CA 1
ATOM 3573 C C . ASP A 1 470 ? 39.050 -13.629 -3.153 1.00 63.22 470 ASP A C 1
ATOM 3575 O O . ASP A 1 470 ? 38.705 -14.799 -3.293 1.00 63.22 470 ASP A O 1
ATOM 3579 N N . PRO A 1 471 ? 38.168 -12.616 -3.269 1.00 64.88 471 PRO A N 1
ATOM 3580 C CA . PRO A 1 471 ? 36.816 -12.791 -3.784 1.00 64.88 471 PRO A CA 1
ATOM 3581 C C . PRO A 1 471 ? 36.837 -13.296 -5.226 1.00 64.88 471 PRO A C 1
ATOM 3583 O O . PRO A 1 471 ? 37.162 -12.540 -6.151 1.00 64.88 471 PRO A O 1
ATOM 3586 N N . GLU A 1 472 ? 36.385 -14.532 -5.420 1.00 80.94 472 GLU A N 1
ATOM 3587 C CA . GLU A 1 472 ? 36.259 -15.174 -6.731 1.00 80.94 472 GLU A CA 1
ATOM 3588 C C . GLU A 1 472 ? 34.798 -15.572 -7.061 1.00 80.94 472 GLU A C 1
ATOM 3590 O O . GLU A 1 472 ? 34.508 -16.754 -7.285 1.00 80.94 472 GLU A O 1
ATOM 3595 N N . PRO A 1 473 ? 33.832 -14.621 -7.116 1.00 84.19 473 PRO A N 1
ATOM 3596 C CA . PRO A 1 473 ? 32.467 -14.951 -7.522 1.00 84.19 473 PRO A CA 1
ATOM 3597 C C . PRO A 1 473 ? 32.406 -15.455 -8.963 1.00 84.19 473 PRO A C 1
ATOM 3599 O O . PRO A 1 473 ? 32.961 -14.841 -9.880 1.00 84.19 473 PRO A O 1
ATOM 3602 N N . TYR A 1 474 ? 31.621 -16.502 -9.192 1.00 86.38 474 TYR A N 1
ATOM 3603 C CA . TYR A 1 474 ? 31.226 -16.951 -10.525 1.00 86.38 474 TYR A CA 1
ATOM 3604 C C . TYR A 1 474 ? 29.736 -17.320 -10.563 1.00 86.38 474 TYR A C 1
ATOM 3606 O O . TYR A 1 474 ? 29.053 -17.384 -9.541 1.00 86.38 474 TYR A O 1
ATOM 3614 N N . GLY A 1 475 ? 29.192 -17.500 -11.766 1.00 88.50 475 GLY A N 1
ATOM 3615 C CA . GLY A 1 475 ? 27.771 -17.764 -11.979 1.00 88.50 475 GLY A CA 1
ATOM 3616 C C . GLY A 1 475 ? 27.123 -16.724 -12.884 1.00 88.50 475 GLY A C 1
ATOM 3617 O O . GLY A 1 475 ? 27.725 -16.285 -13.861 1.00 88.50 475 GLY A O 1
ATOM 3618 N N . PHE A 1 476 ? 25.872 -16.360 -12.612 1.00 87.19 476 PHE A N 1
ATOM 3619 C CA . PHE A 1 476 ? 25.134 -15.384 -13.402 1.00 87.19 476 PHE A CA 1
ATOM 3620 C C . PHE A 1 476 ? 24.076 -14.606 -12.612 1.00 87.19 476 PHE A C 1
ATOM 3622 O O . PHE A 1 476 ? 23.448 -15.088 -11.667 1.00 87.19 476 PHE A O 1
ATOM 3629 N N . ILE A 1 477 ? 23.785 -13.410 -13.115 1.00 86.56 477 ILE A N 1
ATOM 3630 C CA . ILE A 1 477 ? 22.631 -12.592 -12.752 1.00 86.56 477 ILE A CA 1
ATOM 3631 C C . ILE A 1 477 ? 21.882 -12.312 -14.049 1.00 86.56 477 ILE A C 1
ATOM 3633 O O . ILE A 1 477 ? 22.415 -11.675 -14.956 1.00 86.56 477 ILE A O 1
ATOM 3637 N N . LYS A 1 478 ? 20.641 -12.787 -14.165 1.00 86.25 478 LYS A N 1
ATOM 3638 C CA . LYS A 1 478 ? 19.813 -12.610 -15.367 1.00 86.25 478 LYS A CA 1
ATOM 3639 C C . LYS A 1 478 ? 18.542 -11.842 -15.022 1.00 86.25 478 LYS A C 1
ATOM 3641 O O . LYS A 1 478 ? 17.928 -12.103 -13.998 1.00 86.25 478 LYS A O 1
ATOM 3646 N N . VAL A 1 479 ? 18.091 -10.925 -15.873 1.00 82.19 479 VAL A N 1
ATOM 3647 C CA . VAL A 1 479 ? 16.787 -10.253 -15.718 1.00 82.19 479 VAL A CA 1
ATOM 3648 C C . VAL A 1 479 ? 15.772 -10.857 -16.681 1.00 82.19 479 VAL A C 1
ATOM 3650 O O . VAL A 1 479 ? 16.061 -11.025 -17.868 1.00 82.19 479 VAL A O 1
ATOM 3653 N N . LYS A 1 480 ? 14.574 -11.202 -16.187 1.00 76.31 480 LYS A N 1
ATOM 3654 C CA . LYS A 1 480 ? 13.502 -11.764 -17.022 1.00 76.31 480 LYS A CA 1
ATOM 3655 C C . LYS A 1 480 ? 12.328 -10.788 -17.151 1.00 76.31 480 LYS A C 1
ATOM 3657 O O . LYS A 1 480 ? 11.483 -10.719 -16.258 1.00 76.31 480 LYS A O 1
ATOM 3662 N N . PRO A 1 481 ? 12.208 -10.069 -18.277 1.00 64.25 481 PRO A N 1
ATOM 3663 C CA . PRO A 1 481 ? 11.112 -9.137 -18.493 1.00 64.25 481 PRO A CA 1
ATOM 3664 C C . PRO A 1 481 ? 9.838 -9.890 -18.904 1.00 64.25 481 PRO A C 1
ATOM 3666 O O . PRO A 1 481 ? 9.631 -10.186 -20.078 1.00 64.25 481 PRO A O 1
ATOM 3669 N N . GLY A 1 482 ? 8.997 -10.247 -17.929 1.00 58.50 482 GLY A N 1
ATOM 3670 C CA . GLY A 1 482 ? 7.579 -10.591 -18.130 1.00 58.50 482 GLY A CA 1
ATOM 3671 C C . GLY A 1 482 ? 7.256 -11.486 -19.334 1.00 58.50 482 GLY A C 1
ATOM 3672 O O . GLY A 1 482 ? 6.546 -11.061 -20.238 1.00 58.50 482 GLY A O 1
ATOM 3673 N N . GLY A 1 483 ? 7.759 -12.725 -19.339 1.00 55.56 483 GLY A N 1
ATOM 3674 C CA . GLY A 1 483 ? 7.445 -13.736 -20.362 1.00 55.56 483 GLY A CA 1
ATOM 3675 C C . GLY A 1 483 ? 8.460 -13.877 -21.506 1.00 55.56 483 GLY A C 1
ATOM 3676 O O . GLY A 1 483 ? 8.361 -14.844 -22.256 1.00 55.56 483 GLY A O 1
ATOM 3677 N N . GLY A 1 484 ? 9.453 -12.985 -21.616 1.00 63.12 484 GLY A N 1
ATOM 3678 C CA . GLY A 1 484 ? 10.549 -13.085 -22.592 1.00 63.12 484 GLY A CA 1
ATOM 3679 C C . GLY A 1 484 ? 11.742 -13.952 -22.153 1.00 63.12 484 GLY A C 1
ATOM 3680 O O . GLY A 1 484 ? 11.766 -14.501 -21.044 1.00 63.12 484 GLY A O 1
ATOM 3681 N N . SER A 1 485 ? 12.748 -14.055 -23.032 1.00 74.00 485 SER A N 1
ATOM 3682 C CA . SER A 1 485 ? 14.070 -14.619 -22.714 1.00 74.00 485 SER A CA 1
ATOM 3683 C C . SER A 1 485 ? 14.754 -13.811 -21.610 1.00 74.00 485 SER A C 1
ATOM 3685 O O . SER A 1 485 ? 14.557 -12.600 -21.506 1.00 74.00 485 SER A O 1
ATOM 3687 N N . ALA A 1 486 ? 15.542 -14.483 -20.772 1.00 77.19 486 ALA A N 1
ATOM 3688 C CA . ALA A 1 486 ? 16.321 -13.816 -19.738 1.00 77.19 486 ALA A CA 1
ATOM 3689 C C . ALA A 1 486 ? 17.563 -13.151 -20.357 1.00 77.19 486 ALA A C 1
ATOM 3691 O O . ALA A 1 486 ? 18.220 -13.756 -21.203 1.00 77.19 486 ALA A O 1
ATOM 3692 N N . TYR A 1 487 ? 17.879 -11.933 -19.925 1.00 80.25 487 TYR A N 1
ATOM 3693 C CA . TYR A 1 487 ? 19.059 -11.184 -20.361 1.00 80.25 487 TYR A CA 1
ATOM 3694 C C . TYR A 1 487 ? 20.139 -11.276 -19.286 1.00 80.25 487 TYR A C 1
ATOM 3696 O O . TYR A 1 487 ? 19.848 -11.009 -18.120 1.00 80.25 487 TYR A O 1
ATOM 3704 N N . SER A 1 488 ? 21.359 -11.662 -19.664 1.00 82.56 488 SER A N 1
ATOM 3705 C CA . SER A 1 488 ? 22.501 -11.744 -18.742 1.00 82.56 488 SER A CA 1
ATOM 3706 C C . SER A 1 488 ? 22.975 -10.346 -18.370 1.00 82.56 488 SER A C 1
ATOM 3708 O O . SER A 1 488 ? 23.439 -9.620 -19.237 1.00 82.56 488 SER A O 1
ATOM 3710 N N . LEU A 1 489 ? 22.828 -9.960 -17.103 1.00 82.19 489 LEU A N 1
ATOM 3711 C CA . LEU A 1 489 ? 23.376 -8.719 -16.546 1.00 82.19 489 LEU A CA 1
ATOM 3712 C C . LEU A 1 489 ? 24.843 -8.889 -16.150 1.00 82.19 489 LEU A C 1
ATOM 3714 O O . LEU A 1 489 ? 25.616 -7.941 -16.243 1.00 82.19 489 LEU A O 1
ATOM 3718 N N . TRP A 1 490 ? 25.190 -10.093 -15.705 1.00 87.06 490 TRP A N 1
ATOM 3719 C CA . TRP A 1 490 ? 26.531 -10.532 -15.354 1.00 87.06 490 TRP A CA 1
ATOM 3720 C C . TRP A 1 490 ? 26.589 -12.052 -15.520 1.00 87.06 490 TRP A C 1
ATOM 3722 O O . TRP A 1 490 ? 25.630 -12.742 -15.164 1.00 87.06 490 TRP A O 1
ATOM 3732 N N . GLU A 1 491 ? 27.678 -12.570 -16.075 1.00 87.00 491 GLU A N 1
ATOM 3733 C CA . GLU A 1 491 ? 27.927 -14.005 -16.215 1.00 87.00 491 GLU A CA 1
ATOM 3734 C C . GLU A 1 491 ? 29.432 -14.245 -16.194 1.00 87.00 491 GLU A C 1
ATOM 3736 O O . GLU A 1 491 ? 30.175 -13.613 -16.944 1.00 87.00 491 GLU A O 1
ATOM 3741 N N . GLN A 1 492 ? 29.872 -15.137 -15.317 1.00 86.75 492 GLN A N 1
ATOM 3742 C CA . GLN A 1 492 ? 31.274 -15.439 -15.083 1.00 86.75 492 GLN A CA 1
ATOM 3743 C C . GLN A 1 492 ? 31.449 -16.954 -14.976 1.00 86.75 492 GLN A C 1
ATOM 3745 O O . GLN A 1 492 ? 30.716 -17.624 -14.248 1.00 86.75 492 GLN A O 1
ATOM 3750 N N . SER A 1 493 ? 32.417 -17.495 -15.719 1.00 85.56 493 SER A N 1
ATOM 3751 C CA . SER A 1 493 ? 32.736 -18.927 -15.690 1.00 85.56 493 SER A CA 1
ATOM 3752 C C . SER A 1 493 ? 33.486 -19.301 -14.412 1.00 85.56 493 SER A C 1
ATOM 3754 O O . SER A 1 493 ? 34.309 -18.519 -13.930 1.00 85.56 493 SER A O 1
ATOM 3756 N N . SER A 1 494 ? 33.250 -20.523 -13.929 1.00 83.50 494 SER A N 1
ATOM 3757 C CA . SER A 1 494 ? 33.973 -21.149 -12.816 1.00 83.50 494 SER A CA 1
ATOM 3758 C C . SER A 1 494 ? 35.421 -21.520 -13.150 1.00 83.50 494 SER A C 1
ATOM 3760 O O . SER A 1 494 ? 36.201 -21.779 -12.245 1.00 83.50 494 SER A O 1
ATOM 3762 N N . ASP A 1 495 ? 35.797 -21.587 -14.432 1.00 81.62 495 ASP A N 1
ATOM 3763 C CA . ASP A 1 495 ? 37.116 -22.102 -14.842 1.00 81.62 495 ASP A CA 1
ATOM 3764 C C . ASP A 1 495 ? 38.277 -21.120 -14.586 1.00 81.62 495 ASP A C 1
ATOM 3766 O O . ASP A 1 495 ? 39.436 -21.520 -14.650 1.00 81.62 495 ASP A O 1
ATOM 3770 N N . ASN A 1 496 ? 37.972 -19.837 -14.359 1.00 74.25 496 ASN A N 1
ATOM 3771 C CA . ASN A 1 496 ? 38.916 -18.769 -14.001 1.00 74.25 496 ASN A CA 1
ATOM 3772 C C . ASN A 1 496 ? 38.116 -17.549 -13.501 1.00 74.25 496 ASN A C 1
ATOM 3774 O O . ASN A 1 496 ? 37.912 -16.591 -14.262 1.00 74.25 496 ASN A O 1
ATOM 3778 N N . PRO A 1 497 ? 37.581 -17.587 -12.271 1.00 72.44 497 PRO A N 1
ATOM 3779 C CA . PRO A 1 497 ? 36.935 -16.420 -11.690 1.00 72.44 497 PRO A CA 1
ATOM 3780 C C . PRO A 1 497 ? 37.977 -15.297 -11.511 1.00 72.44 497 PRO A C 1
ATOM 3782 O O . PRO A 1 497 ? 39.073 -15.541 -11.010 1.00 72.44 497 PRO A O 1
ATOM 3785 N N . PRO A 1 498 ? 37.707 -14.068 -11.977 1.00 71.12 498 PRO A N 1
ATOM 3786 C CA . PRO A 1 498 ? 38.598 -12.947 -11.740 1.00 71.12 498 PRO A CA 1
ATOM 3787 C C . PRO A 1 498 ? 38.583 -12.591 -10.254 1.00 71.12 498 PRO A C 1
ATOM 3789 O O . PRO A 1 498 ? 37.534 -12.627 -9.619 1.00 71.12 498 PRO A O 1
ATOM 3792 N N . THR A 1 499 ? 39.721 -12.150 -9.724 1.00 69.38 499 THR A N 1
ATOM 3793 C CA . THR A 1 499 ? 39.758 -11.471 -8.427 1.00 69.38 499 THR A CA 1
ATOM 3794 C C . THR A 1 499 ? 38.996 -10.155 -8.566 1.00 69.38 499 THR A C 1
ATOM 3796 O O . THR A 1 499 ? 39.401 -9.279 -9.339 1.00 69.38 499 THR A O 1
ATOM 3799 N N . MET A 1 500 ? 37.859 -10.016 -7.884 1.00 66.00 500 MET A N 1
ATOM 3800 C CA . MET A 1 500 ? 36.964 -8.875 -8.107 1.00 66.00 500 MET A CA 1
ATOM 3801 C C . MET A 1 500 ? 37.097 -7.804 -7.028 1.00 66.00 500 MET A C 1
ATOM 3803 O O . MET A 1 500 ? 37.168 -8.079 -5.834 1.00 66.00 500 MET A O 1
ATOM 3807 N N . SER A 1 501 ? 37.076 -6.538 -7.446 1.00 59.97 501 SER A N 1
ATOM 3808 C CA . SER A 1 501 ? 36.742 -5.436 -6.543 1.00 59.97 501 SER A CA 1
ATOM 3809 C C . SER A 1 501 ? 35.278 -5.545 -6.104 1.00 59.97 501 SER A C 1
ATOM 3811 O O . SER A 1 501 ? 34.465 -6.093 -6.839 1.00 59.97 501 SER A O 1
ATOM 3813 N N . HIS A 1 502 ? 34.916 -4.953 -4.963 1.00 65.56 502 HIS A N 1
ATOM 3814 C CA . HIS A 1 502 ? 33.566 -5.002 -4.372 1.00 65.56 502 HIS A CA 1
ATOM 3815 C C . HIS A 1 502 ? 32.377 -4.636 -5.295 1.00 65.56 502 HIS A C 1
ATOM 3817 O O . HIS A 1 502 ? 31.238 -4.899 -4.915 1.00 65.56 502 HIS A O 1
ATOM 3823 N N . TRP A 1 503 ? 32.603 -4.052 -6.481 1.00 70.94 503 TRP A N 1
ATOM 3824 C CA . TRP A 1 503 ? 31.559 -3.788 -7.476 1.00 70.94 503 TRP A CA 1
ATOM 3825 C C . TRP A 1 503 ? 31.972 -4.203 -8.894 1.00 70.94 503 TRP A C 1
ATOM 3827 O O . TRP A 1 503 ? 33.159 -4.194 -9.233 1.00 70.94 503 TRP A O 1
ATOM 3837 N N . ILE A 1 504 ? 30.974 -4.472 -9.745 1.00 66.69 504 ILE A N 1
ATOM 3838 C CA . ILE A 1 504 ? 31.147 -4.687 -11.190 1.00 66.69 504 ILE A CA 1
ATOM 3839 C C . ILE A 1 504 ? 30.139 -3.827 -11.972 1.00 66.69 504 ILE A C 1
ATOM 3841 O O . ILE A 1 504 ? 28.956 -3.788 -11.614 1.00 66.69 504 ILE A O 1
ATOM 3845 N N . PRO A 1 505 ? 30.561 -3.127 -13.043 1.00 63.50 505 PRO A N 1
ATOM 3846 C CA . PRO A 1 505 ? 29.621 -2.527 -13.983 1.00 63.50 505 PRO A CA 1
ATOM 3847 C C . PRO A 1 505 ? 28.861 -3.632 -14.750 1.00 63.50 505 PRO A C 1
ATOM 3849 O O . PRO A 1 505 ? 29.492 -4.559 -15.260 1.00 63.50 505 PRO A O 1
ATOM 3852 N N . PRO A 1 506 ? 27.522 -3.572 -14.855 1.00 63.06 506 PRO A N 1
ATOM 3853 C CA . PRO A 1 506 ? 26.746 -4.608 -15.534 1.00 63.06 506 PRO A CA 1
ATOM 3854 C C . PRO A 1 506 ? 27.098 -4.695 -17.026 1.00 63.06 506 PRO A C 1
ATOM 3856 O O . PRO A 1 506 ? 27.320 -3.682 -17.689 1.00 63.06 506 PRO A O 1
ATOM 3859 N N . THR A 1 507 ? 27.090 -5.909 -17.582 1.00 59.03 507 THR A N 1
ATOM 3860 C CA . THR A 1 507 ? 27.384 -6.173 -19.003 1.00 59.03 507 THR A CA 1
ATOM 3861 C C . THR A 1 507 ? 26.324 -5.559 -19.926 1.00 59.03 507 THR A C 1
ATOM 3863 O O . THR A 1 507 ? 26.618 -5.162 -21.053 1.00 59.03 507 THR A O 1
ATOM 3866 N N . VAL A 1 508 ? 25.083 -5.425 -19.445 1.00 55.62 508 VAL A N 1
ATOM 3867 C CA . VAL A 1 508 ? 23.993 -4.763 -20.174 1.00 55.62 508 VAL A CA 1
ATOM 3868 C C . VAL A 1 508 ? 23.935 -3.298 -19.759 1.00 55.62 508 VAL A C 1
ATOM 3870 O O . VAL A 1 508 ? 23.214 -2.920 -18.840 1.00 55.62 508 VAL A O 1
ATOM 3873 N N . LEU A 1 509 ? 24.687 -2.462 -20.474 1.00 55.88 509 LEU A N 1
ATOM 3874 C CA . LEU A 1 509 ? 24.639 -1.004 -20.315 1.00 55.88 509 LEU A CA 1
ATOM 3875 C C . LEU A 1 509 ? 23.390 -0.384 -20.958 1.00 55.88 509 LEU A C 1
ATOM 3877 O O . LEU A 1 509 ? 23.087 0.784 -20.730 1.00 55.88 509 LEU A O 1
ATOM 3881 N N . ALA A 1 510 ? 22.702 -1.102 -21.852 1.00 60.91 510 ALA A N 1
ATOM 3882 C CA . ALA A 1 510 ? 21.522 -0.587 -22.538 1.00 60.91 510 ALA A CA 1
ATOM 3883 C C . ALA A 1 510 ? 20.267 -0.807 -21.674 1.00 60.91 510 ALA A C 1
ATOM 3885 O O . ALA A 1 510 ? 19.961 -1.943 -21.312 1.00 60.91 510 ALA A O 1
ATOM 3886 N N . PRO A 1 511 ? 19.496 0.246 -21.376 1.00 64.38 511 PRO A N 1
ATOM 3887 C CA . PRO A 1 511 ? 18.264 0.108 -20.619 1.00 64.38 511 PRO A CA 1
ATOM 3888 C C . PRO A 1 511 ? 17.266 -0.844 -21.309 1.00 64.38 511 PRO A C 1
ATOM 3890 O O . PRO A 1 511 ? 16.967 -0.711 -22.505 1.00 64.38 511 PRO A O 1
ATOM 3893 N N . LEU A 1 512 ? 16.747 -1.816 -20.554 1.00 67.38 512 LEU A N 1
ATOM 3894 C CA . LEU A 1 512 ? 15.930 -2.911 -21.076 1.00 67.38 512 LEU A CA 1
ATOM 3895 C C . LEU A 1 512 ? 14.446 -2.542 -21.053 1.00 67.38 512 LEU A C 1
ATOM 3897 O O . LEU A 1 512 ? 13.887 -2.289 -19.986 1.00 67.38 512 LEU A O 1
ATOM 3901 N N . ARG A 1 513 ? 13.791 -2.549 -22.222 1.00 66.88 513 ARG A N 1
ATOM 3902 C CA . ARG A 1 513 ? 12.339 -2.335 -22.312 1.00 66.88 513 ARG A CA 1
ATOM 3903 C C . ARG A 1 513 ? 11.586 -3.569 -21.838 1.00 66.88 513 ARG A C 1
ATOM 3905 O O . ARG A 1 513 ? 11.850 -4.674 -22.309 1.00 66.88 513 ARG A O 1
ATOM 3912 N N . VAL A 1 514 ? 10.609 -3.371 -20.963 1.00 65.12 514 VAL A N 1
ATOM 3913 C CA . VAL A 1 514 ? 9.790 -4.446 -20.402 1.00 65.12 514 VAL A CA 1
ATOM 3914 C C . VAL A 1 514 ? 8.308 -4.151 -20.566 1.00 65.12 514 VAL A C 1
ATOM 3916 O O . VAL A 1 514 ? 7.868 -2.999 -20.526 1.00 65.12 514 VAL A O 1
ATOM 3919 N N . GLY A 1 515 ? 7.542 -5.215 -20.807 1.00 59.12 515 GLY A N 1
ATOM 3920 C CA . GLY A 1 515 ? 6.092 -5.134 -20.930 1.00 59.12 515 GLY A CA 1
ATOM 3921 C C . GLY A 1 515 ? 5.420 -4.768 -19.607 1.00 59.12 515 GLY A C 1
ATOM 3922 O O . GLY A 1 515 ? 5.987 -4.938 -18.527 1.00 59.12 515 GLY A O 1
ATOM 3923 N N . SER A 1 516 ? 4.169 -4.326 -19.698 1.00 53.84 516 SER A N 1
ATOM 3924 C CA . SER A 1 516 ? 3.337 -3.821 -18.598 1.00 53.84 516 SER A CA 1
ATOM 3925 C C . SER A 1 516 ? 2.955 -4.854 -17.522 1.00 53.84 516 SER A C 1
ATOM 3927 O O . SER A 1 516 ? 2.029 -4.622 -16.755 1.00 53.84 516 SER A O 1
ATOM 3929 N N . SER A 1 517 ? 3.592 -6.023 -17.477 1.00 53.81 517 SER A N 1
ATOM 3930 C CA . SER A 1 517 ? 3.267 -7.109 -16.542 1.00 53.81 517 SER A CA 1
ATOM 3931 C C . SER A 1 517 ? 4.458 -7.589 -15.712 1.00 53.81 517 SER A C 1
ATOM 3933 O O . SER A 1 517 ? 4.320 -8.575 -14.991 1.00 53.81 517 SER A O 1
ATOM 3935 N N . ALA A 1 518 ? 5.628 -6.956 -15.821 1.00 54.38 518 ALA A N 1
ATOM 3936 C CA . ALA A 1 518 ? 6.833 -7.408 -15.135 1.00 54.38 518 ALA A CA 1
ATOM 3937 C C . ALA A 1 518 ? 7.115 -6.554 -13.892 1.00 54.38 518 ALA A C 1
ATOM 3939 O O . ALA A 1 518 ? 7.410 -5.367 -13.994 1.00 54.38 518 ALA A O 1
ATOM 3940 N N . GLN A 1 519 ? 7.053 -7.175 -12.716 1.00 63.81 519 GLN A N 1
ATOM 3941 C CA . GLN A 1 519 ? 7.892 -6.758 -11.594 1.00 63.81 519 GLN A CA 1
ATOM 3942 C C . GLN A 1 519 ? 9.352 -7.095 -11.966 1.00 63.81 519 GLN A C 1
ATOM 3944 O O . GLN A 1 519 ? 9.555 -8.116 -12.638 1.00 63.81 519 GLN A O 1
ATOM 3949 N N . PRO A 1 520 ? 10.360 -6.275 -11.600 1.00 65.31 520 PRO A N 1
ATOM 3950 C CA . PRO A 1 520 ? 11.757 -6.619 -11.852 1.00 65.31 520 PRO A CA 1
ATOM 3951 C C . PRO A 1 520 ? 12.083 -7.888 -11.090 1.00 65.31 520 PRO A C 1
ATOM 3953 O O . PRO A 1 520 ? 12.214 -7.862 -9.871 1.00 65.31 520 PRO A O 1
ATOM 3956 N N . CYS A 1 521 ? 12.181 -8.995 -11.812 1.00 76.38 521 CYS A N 1
ATOM 3957 C CA . CYS A 1 521 ? 12.568 -10.268 -11.248 1.00 76.38 521 CYS A CA 1
ATOM 3958 C C . CYS A 1 521 ? 13.931 -10.651 -11.820 1.00 76.38 521 CYS A C 1
ATOM 3960 O O . CYS A 1 521 ? 14.110 -10.782 -13.039 1.00 76.38 521 CYS A O 1
ATOM 3962 N N . PHE A 1 522 ? 14.885 -10.812 -10.915 1.00 82.75 522 PHE A N 1
ATOM 3963 C CA . PHE A 1 522 ? 16.251 -11.205 -11.194 1.00 82.75 522 PHE A CA 1
ATOM 3964 C C . PHE A 1 522 ? 16.390 -12.688 -10.886 1.00 82.75 522 PHE A C 1
ATOM 3966 O O . PHE A 1 522 ? 16.036 -13.153 -9.806 1.00 82.75 522 PHE A O 1
ATOM 3973 N N . TYR A 1 523 ? 16.864 -13.438 -11.866 1.00 84.69 523 TYR A N 1
ATOM 3974 C CA . TYR A 1 523 ? 17.247 -14.824 -11.715 1.00 84.69 523 TYR A CA 1
ATOM 3975 C C . TYR A 1 523 ? 18.729 -14.867 -11.366 1.00 84.69 523 TYR A C 1
ATOM 3977 O O . TYR A 1 523 ? 19.573 -14.538 -12.204 1.00 84.69 523 TYR A O 1
ATOM 39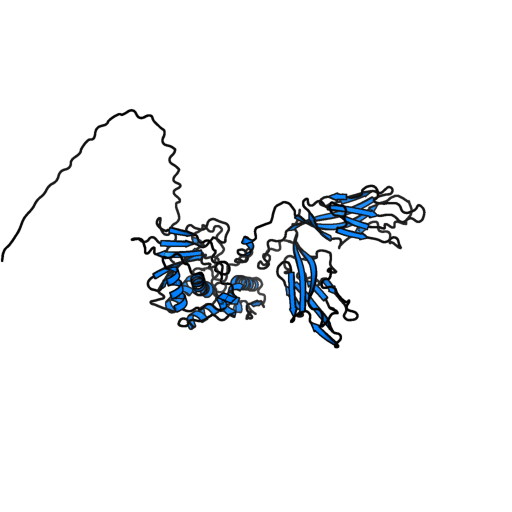85 N N . VAL A 1 524 ? 19.018 -15.206 -10.115 1.00 85.88 524 VAL A N 1
ATOM 3986 C CA . VAL A 1 524 ? 20.353 -15.093 -9.533 1.00 85.88 524 VAL A CA 1
ATOM 3987 C C . VAL A 1 524 ? 20.868 -16.479 -9.177 1.00 85.88 524 VAL A C 1
ATOM 3989 O O . VAL A 1 524 ? 20.173 -17.278 -8.544 1.00 85.88 524 VAL A O 1
ATOM 3992 N N . ASN A 1 525 ? 22.078 -16.759 -9.647 1.00 88.31 525 ASN A N 1
ATOM 3993 C CA . ASN A 1 525 ? 22.872 -17.924 -9.307 1.00 88.31 525 ASN A CA 1
ATOM 3994 C C . ASN A 1 525 ? 24.316 -17.447 -9.163 1.00 88.31 525 ASN A C 1
ATOM 3996 O O . ASN A 1 525 ? 25.004 -17.303 -10.170 1.00 88.31 525 ASN A O 1
ATOM 4000 N N . VAL A 1 526 ? 24.739 -17.138 -7.943 1.00 86.06 526 VAL A N 1
ATOM 4001 C CA . VAL A 1 526 ? 26.108 -16.701 -7.679 1.00 86.06 526 VAL A CA 1
ATOM 4002 C C . VAL A 1 526 ? 26.705 -17.616 -6.626 1.00 86.06 526 VAL A C 1
ATOM 4004 O O . VAL A 1 526 ? 26.189 -17.711 -5.509 1.00 86.06 526 VAL A O 1
ATOM 4007 N N . GLU A 1 527 ? 27.789 -18.265 -7.017 1.00 86.00 527 GLU A N 1
ATOM 4008 C CA . GLU A 1 527 ? 28.622 -19.109 -6.179 1.00 86.00 527 GLU A CA 1
ATOM 4009 C C . GLU A 1 527 ? 29.993 -18.450 -6.030 1.00 86.00 527 GLU A C 1
ATOM 4011 O O . GLU A 1 527 ? 30.392 -17.574 -6.803 1.00 86.00 527 GLU A O 1
ATOM 4016 N N . GLU A 1 528 ? 30.713 -18.886 -5.019 1.00 83.62 528 GLU A N 1
ATOM 4017 C CA . GLU A 1 528 ? 32.091 -18.533 -4.769 1.00 83.62 528 GLU A CA 1
ATOM 4018 C C . GLU A 1 528 ? 32.963 -19.783 -4.836 1.00 83.62 528 GLU A C 1
ATOM 4020 O O . GLU A 1 528 ? 32.566 -20.853 -4.374 1.00 83.62 528 GLU A O 1
ATOM 4025 N N . SER A 1 529 ? 34.146 -19.644 -5.434 1.00 77.25 529 SER A N 1
ATOM 4026 C CA . SER A 1 529 ? 35.170 -20.683 -5.427 1.00 77.25 529 SER A CA 1
ATOM 4027 C C . SER A 1 529 ? 36.077 -20.446 -4.232 1.00 77.25 529 SER A C 1
ATOM 4029 O O . SER A 1 529 ? 36.813 -19.464 -4.213 1.00 77.25 529 SER A O 1
ATOM 4031 N N . ASP A 1 530 ? 36.063 -21.342 -3.248 1.00 73.62 530 ASP A N 1
ATOM 4032 C CA . ASP A 1 530 ? 37.079 -21.313 -2.204 1.00 73.62 530 ASP A CA 1
ATOM 4033 C C . ASP A 1 530 ? 38.319 -22.134 -2.613 1.00 73.62 530 ASP A C 1
ATOM 4035 O O . ASP A 1 530 ? 38.276 -23.091 -3.395 1.00 73.62 530 ASP A O 1
ATOM 4039 N N . SER A 1 531 ? 39.473 -21.787 -2.044 1.00 68.81 531 SER A N 1
ATOM 4040 C CA . SER A 1 531 ? 40.701 -22.580 -2.211 1.00 68.81 531 SER A CA 1
ATOM 4041 C C . SER A 1 531 ? 40.642 -23.947 -1.502 1.00 68.81 531 SER A C 1
ATOM 4043 O O . SER A 1 531 ? 41.550 -24.770 -1.656 1.00 68.81 531 SER A O 1
ATOM 4045 N N . SER A 1 532 ? 39.583 -24.203 -0.724 1.00 72.38 532 SER A N 1
ATOM 4046 C CA . SER A 1 532 ? 39.350 -25.440 0.027 1.00 72.38 532 SER A CA 1
ATOM 4047 C C . SER A 1 532 ? 38.633 -26.522 -0.803 1.00 72.38 532 SER A C 1
ATOM 4049 O O . SER A 1 532 ? 38.583 -27.689 -0.394 1.00 72.38 532 SER A O 1
ATOM 4051 N N . GLY A 1 533 ? 38.165 -26.170 -2.006 1.00 69.00 533 GLY A N 1
ATOM 4052 C CA . GLY A 1 533 ? 37.443 -27.037 -2.933 1.00 69.00 533 GLY A CA 1
ATOM 4053 C C . GLY A 1 533 ? 35.948 -27.172 -2.628 1.00 69.00 533 GLY A C 1
ATOM 4054 O O . GLY A 1 533 ? 35.316 -28.110 -3.125 1.00 69.00 533 GLY A O 1
ATOM 4055 N N . ARG A 1 534 ? 35.379 -26.296 -1.794 1.00 75.94 534 ARG A N 1
ATOM 4056 C CA . ARG A 1 534 ? 33.940 -26.181 -1.551 1.00 75.94 534 ARG A CA 1
ATOM 4057 C C . ARG A 1 534 ? 33.421 -24.880 -2.143 1.00 75.94 534 ARG A C 1
ATOM 4059 O O . ARG A 1 534 ? 33.896 -23.799 -1.843 1.00 75.94 534 ARG A O 1
ATOM 4066 N N . ASN A 1 535 ? 32.399 -25.008 -2.975 1.00 78.12 535 ASN A N 1
ATOM 4067 C CA . ASN A 1 535 ? 31.734 -23.845 -3.526 1.00 78.12 535 ASN A CA 1
ATOM 4068 C C . ASN A 1 535 ? 30.625 -23.419 -2.572 1.00 78.12 535 ASN A C 1
ATOM 4070 O O . ASN A 1 535 ? 29.703 -24.203 -2.316 1.00 78.12 535 ASN A O 1
ATOM 4074 N N . ASP A 1 536 ? 30.729 -22.200 -2.056 1.00 79.88 536 ASP A N 1
ATOM 4075 C CA . ASP A 1 536 ? 29.711 -21.608 -1.201 1.00 79.88 536 ASP A CA 1
ATOM 4076 C C . ASP A 1 536 ? 28.794 -20.711 -2.032 1.00 79.88 536 ASP A C 1
ATOM 4078 O O . ASP A 1 536 ? 29.210 -20.006 -2.950 1.00 79.88 536 ASP A O 1
ATOM 4082 N N . TRP A 1 537 ? 27.502 -20.751 -1.728 1.00 79.75 537 TRP A N 1
ATOM 4083 C CA . TRP A 1 537 ? 26.522 -19.909 -2.403 1.00 79.75 537 TRP A CA 1
ATOM 4084 C C . TRP A 1 537 ? 26.581 -18.501 -1.809 1.00 79.75 537 TRP A C 1
ATOM 4086 O O . TRP A 1 537 ? 26.410 -18.331 -0.604 1.00 79.75 537 TRP A O 1
ATOM 4096 N N . LEU A 1 538 ? 26.775 -17.477 -2.645 1.00 75.56 538 LEU A N 1
ATOM 4097 C CA . LEU A 1 538 ? 26.725 -16.075 -2.200 1.00 75.56 538 LEU A CA 1
ATOM 4098 C C . LEU A 1 538 ? 25.283 -15.573 -2.038 1.00 75.56 538 LEU A C 1
ATOM 4100 O O . LEU A 1 538 ? 25.034 -14.547 -1.404 1.00 75.56 538 LEU A O 1
ATOM 4104 N N . THR A 1 539 ? 24.325 -16.282 -2.636 1.00 79.12 539 THR A N 1
ATOM 4105 C CA . THR A 1 539 ? 22.894 -15.964 -2.604 1.00 79.12 539 THR A CA 1
ATOM 4106 C C . THR A 1 539 ? 22.065 -17.241 -2.648 1.00 79.12 539 THR A C 1
ATOM 4108 O O . THR A 1 539 ? 22.520 -18.230 -3.231 1.00 79.12 539 THR A O 1
ATOM 4111 N N . PRO A 1 540 ? 20.814 -17.220 -2.160 1.00 77.25 540 PRO A N 1
ATOM 4112 C CA . PRO A 1 540 ? 19.903 -18.308 -2.453 1.00 77.25 540 PRO A CA 1
ATOM 4113 C C . PRO A 1 540 ? 19.676 -18.379 -3.970 1.00 77.25 540 PRO A C 1
ATOM 4115 O O . PRO A 1 540 ? 19.477 -17.364 -4.636 1.00 77.25 540 PRO A O 1
ATOM 4118 N N . PHE A 1 541 ? 19.688 -19.581 -4.538 1.00 80.56 541 PHE A N 1
ATOM 4119 C CA . PHE A 1 541 ? 19.391 -19.775 -5.955 1.00 80.56 541 PHE A CA 1
ATOM 4120 C C . PHE A 1 541 ? 17.904 -19.540 -6.230 1.00 80.56 541 PHE A C 1
ATOM 4122 O O . PHE A 1 541 ? 17.041 -20.192 -5.633 1.00 80.56 541 PHE A O 1
ATOM 4129 N N . GLY A 1 542 ? 17.576 -18.657 -7.172 1.00 79.06 542 GLY A N 1
ATOM 4130 C CA . GLY A 1 542 ? 16.177 -18.465 -7.530 1.00 79.06 542 GLY A CA 1
ATOM 4131 C C . GLY A 1 542 ? 15.853 -17.192 -8.288 1.00 79.06 542 GLY A C 1
ATOM 4132 O O . GLY A 1 542 ? 16.708 -16.513 -8.848 1.00 79.06 542 GLY A O 1
ATOM 4133 N N . THR A 1 543 ? 14.551 -16.915 -8.346 1.00 77.25 543 THR A N 1
ATOM 4134 C CA . THR A 1 543 ? 14.005 -15.680 -8.905 1.00 77.25 543 THR A CA 1
ATOM 4135 C C . THR A 1 543 ? 13.600 -14.766 -7.764 1.00 77.25 543 THR A C 1
ATOM 4137 O O . THR A 1 543 ? 12.734 -15.122 -6.967 1.00 77.25 543 THR A O 1
ATOM 4140 N N . PHE A 1 544 ? 14.188 -13.580 -7.726 1.00 76.38 544 PHE A N 1
ATOM 4141 C CA . PHE A 1 544 ? 13.959 -12.581 -6.698 1.00 76.38 544 PHE A CA 1
ATOM 4142 C C . PHE A 1 544 ? 13.378 -11.342 -7.334 1.00 76.38 544 PHE A C 1
ATOM 4144 O O . PHE A 1 544 ? 13.955 -10.784 -8.267 1.00 76.38 544 PHE A O 1
ATOM 4151 N N . CYS A 1 545 ? 12.224 -10.927 -6.836 1.00 75.44 545 CYS A N 1
ATOM 4152 C CA . CYS A 1 545 ? 11.570 -9.725 -7.306 1.00 75.44 545 CYS A CA 1
ATOM 4153 C C . CYS A 1 545 ? 11.718 -8.668 -6.218 1.00 75.44 545 CYS A C 1
ATOM 4155 O O . CYS A 1 545 ? 11.178 -8.832 -5.125 1.00 75.44 545 CYS A O 1
ATOM 4157 N N . GLY A 1 546 ? 12.522 -7.648 -6.500 1.00 59.19 546 GLY A N 1
ATOM 4158 C CA . GLY A 1 546 ? 12.836 -6.596 -5.543 1.00 59.19 546 GLY A CA 1
ATOM 4159 C C . GLY A 1 546 ? 11.800 -5.484 -5.533 1.00 59.19 546 GLY A C 1
ATOM 4160 O O . GLY A 1 546 ? 10.954 -5.367 -6.430 1.00 59.19 546 GLY A O 1
ATOM 4161 N N . ASP A 1 547 ? 11.913 -4.662 -4.504 1.00 56.19 547 ASP A N 1
ATOM 4162 C CA . ASP A 1 547 ? 11.371 -3.326 -4.439 1.00 56.19 547 ASP A CA 1
ATOM 4163 C C . ASP A 1 547 ? 12.357 -2.253 -4.895 1.00 56.19 547 ASP A C 1
ATOM 4165 O O . ASP A 1 547 ? 13.534 -2.518 -5.120 1.00 56.19 547 ASP A O 1
ATOM 4169 N N . GLU A 1 548 ? 11.825 -1.057 -5.153 1.00 58.44 548 GLU A N 1
ATOM 4170 C CA . GLU A 1 548 ? 12.507 0.066 -5.797 1.00 58.44 548 GLU A CA 1
ATOM 4171 C C . GLU A 1 548 ? 13.968 0.273 -5.369 1.00 58.44 548 GLU A C 1
ATOM 4173 O O . GLU A 1 548 ? 14.294 0.364 -4.189 1.00 58.44 548 GLU A O 1
ATOM 4178 N N . SER A 1 549 ? 14.809 0.515 -6.382 1.00 65.44 549 SER A N 1
ATOM 4179 C CA . SER A 1 549 ? 16.196 1.007 -6.342 1.00 65.44 549 SER A CA 1
ATOM 4180 C C . SER A 1 549 ? 17.307 -0.001 -6.055 1.00 65.44 549 SER A C 1
ATOM 4182 O O . SER A 1 549 ? 18.414 0.187 -6.569 1.00 65.44 549 SER A O 1
ATOM 4184 N N . HIS A 1 550 ? 17.049 -1.063 -5.290 1.00 77.12 550 HIS A N 1
ATOM 4185 C CA . HIS A 1 550 ? 18.047 -2.105 -5.057 1.00 77.12 550 HIS A CA 1
ATOM 4186 C C . HIS A 1 550 ? 17.421 -3.443 -4.647 1.00 77.12 550 HIS A C 1
ATOM 4188 O O . HIS A 1 550 ? 16.341 -3.494 -4.072 1.00 77.12 550 HIS A O 1
ATOM 4194 N N . LEU A 1 551 ? 18.099 -4.546 -4.956 1.00 81.94 551 LEU A N 1
ATOM 4195 C CA . LEU A 1 551 ? 17.755 -5.894 -4.513 1.00 81.94 551 LEU A CA 1
ATOM 4196 C C . LEU A 1 551 ? 18.975 -6.484 -3.817 1.00 81.94 551 LEU A C 1
ATOM 4198 O O . LEU A 1 551 ? 19.973 -6.762 -4.477 1.00 81.94 551 LEU A O 1
ATOM 4202 N N . ARG A 1 552 ? 18.875 -6.708 -2.506 1.00 85.25 552 ARG A N 1
ATOM 4203 C CA . ARG A 1 552 ? 19.925 -7.362 -1.726 1.00 85.25 552 ARG A CA 1
ATOM 4204 C C . ARG A 1 552 ? 19.548 -8.801 -1.402 1.00 85.25 552 ARG A C 1
ATOM 4206 O O . ARG A 1 552 ? 18.514 -9.059 -0.792 1.00 85.25 552 ARG A O 1
ATOM 4213 N N . LEU A 1 553 ? 20.407 -9.726 -1.803 1.00 82.94 553 LEU A N 1
ATOM 4214 C CA . LEU A 1 553 ? 20.294 -11.160 -1.569 1.00 82.94 553 LEU A CA 1
ATOM 4215 C C . LEU A 1 553 ? 21.394 -11.570 -0.602 1.00 82.94 553 LEU A C 1
ATOM 4217 O O . LEU A 1 553 ? 22.548 -11.228 -0.832 1.00 82.94 553 LEU A O 1
ATOM 4221 N N . THR A 1 554 ? 21.041 -12.265 0.474 1.00 82.56 554 THR A N 1
ATOM 4222 C CA . THR A 1 554 ? 21.975 -12.638 1.545 1.00 82.56 554 THR A CA 1
ATOM 4223 C C . THR A 1 554 ? 21.922 -14.139 1.802 1.00 82.56 554 THR A C 1
ATOM 4225 O O . THR A 1 554 ? 20.824 -14.675 1.960 1.00 82.56 554 THR A O 1
ATOM 4228 N N . GLU A 1 555 ? 23.079 -14.781 1.934 1.00 80.44 555 GLU A N 1
ATOM 4229 C CA . GLU A 1 555 ? 23.247 -16.158 2.415 1.00 80.44 555 GLU A CA 1
ATOM 4230 C C . GLU A 1 555 ? 24.333 -16.135 3.509 1.00 80.44 555 GLU A C 1
ATOM 4232 O O . GLU A 1 555 ? 25.523 -16.001 3.233 1.00 80.44 555 GLU A O 1
ATOM 4237 N N . GLY A 1 556 ? 23.931 -16.169 4.784 1.00 84.25 556 GLY A N 1
ATOM 4238 C CA . GLY A 1 556 ? 24.865 -15.962 5.899 1.00 84.25 556 GLY A CA 1
ATOM 4239 C C . GLY A 1 556 ? 25.420 -14.531 5.947 1.00 84.25 556 GLY A C 1
ATOM 4240 O O . GLY A 1 556 ? 24.649 -13.574 6.029 1.00 84.25 556 GLY A O 1
ATOM 4241 N N . GLU A 1 557 ? 26.750 -14.389 5.940 1.00 80.50 557 GLU A N 1
ATOM 4242 C CA . GLU A 1 557 ? 27.437 -13.086 5.875 1.00 80.50 557 GLU A CA 1
ATOM 4243 C C . GLU A 1 557 ? 27.649 -12.598 4.432 1.00 80.50 557 GLU A C 1
ATOM 4245 O O . GLU A 1 557 ? 27.966 -11.423 4.223 1.00 80.50 557 GLU A O 1
ATOM 4250 N N . ASN A 1 558 ? 27.435 -13.473 3.449 1.00 81.38 558 ASN A N 1
ATOM 4251 C CA . ASN A 1 558 ? 27.656 -13.204 2.036 1.00 81.38 558 ASN A CA 1
ATOM 4252 C C . ASN A 1 558 ? 26.435 -12.517 1.436 1.00 81.38 558 ASN A C 1
ATOM 4254 O O . ASN A 1 558 ? 25.292 -12.800 1.819 1.00 81.38 558 ASN A O 1
ATOM 4258 N N . TRP A 1 559 ? 26.657 -11.592 0.504 1.00 85.12 559 TRP A N 1
ATOM 4259 C CA . TRP A 1 559 ? 25.553 -10.922 -0.167 1.00 85.12 559 TRP A CA 1
ATOM 4260 C C . TRP A 1 559 ? 25.872 -10.438 -1.579 1.00 85.12 559 TRP A C 1
ATOM 4262 O O . TRP A 1 559 ? 27.005 -10.093 -1.905 1.00 85.12 559 TRP A O 1
ATOM 4272 N N . VAL A 1 560 ? 24.820 -10.349 -2.394 1.00 86.69 560 VAL A N 1
ATOM 4273 C CA . VAL A 1 560 ? 24.809 -9.684 -3.703 1.00 86.69 560 VAL A CA 1
ATOM 4274 C C . VAL A 1 560 ? 23.763 -8.580 -3.664 1.00 86.69 560 VAL A C 1
ATOM 4276 O O . VAL A 1 560 ? 22.611 -8.828 -3.308 1.00 86.69 560 VAL A O 1
ATOM 4279 N N . GLU A 1 561 ? 24.150 -7.361 -4.025 1.00 87.75 561 GLU A N 1
ATOM 4280 C CA . GLU A 1 561 ? 23.264 -6.200 -4.074 1.00 87.75 561 GLU A CA 1
ATOM 4281 C C . GLU A 1 561 ? 23.198 -5.657 -5.503 1.00 87.75 561 GLU A C 1
ATOM 4283 O O . GLU A 1 561 ? 24.196 -5.263 -6.099 1.00 87.75 561 GLU A O 1
ATOM 4288 N N . ILE A 1 562 ? 22.006 -5.681 -6.092 1.00 86.31 562 ILE A N 1
ATOM 4289 C CA . ILE A 1 562 ? 21.747 -5.215 -7.453 1.00 86.31 562 ILE A CA 1
ATOM 4290 C C . ILE A 1 562 ? 21.071 -3.857 -7.342 1.00 86.31 562 ILE A C 1
ATOM 4292 O O . ILE A 1 562 ? 19.910 -3.797 -6.951 1.00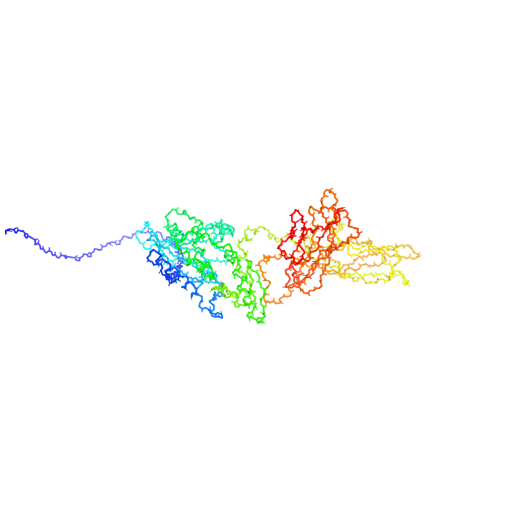 86.31 562 ILE A O 1
ATOM 4296 N N . HIS A 1 563 ? 21.749 -2.780 -7.721 1.00 84.94 563 HIS A N 1
ATOM 4297 C CA . HIS A 1 563 ? 21.154 -1.451 -7.822 1.00 84.94 563 HIS A CA 1
ATOM 4298 C C . HIS A 1 563 ? 20.560 -1.249 -9.212 1.00 84.94 563 HIS A C 1
ATOM 4300 O O . HIS A 1 563 ? 21.219 -1.466 -10.234 1.00 84.94 563 HIS A O 1
ATOM 4306 N N . TYR A 1 564 ? 19.302 -0.825 -9.267 1.00 83.31 564 TYR A N 1
ATOM 4307 C CA . TYR A 1 564 ? 18.601 -0.649 -10.531 1.00 83.31 564 TYR A CA 1
ATOM 4308 C C . TYR A 1 564 ? 17.556 0.453 -10.460 1.00 83.31 564 TYR A C 1
ATOM 4310 O O . TYR A 1 564 ? 16.944 0.710 -9.431 1.00 83.31 564 TYR A O 1
ATOM 4318 N N . GLU A 1 565 ? 17.300 1.082 -11.595 1.00 78.00 565 GLU A N 1
ATOM 4319 C CA . GLU A 1 565 ? 16.254 2.077 -11.747 1.00 78.00 565 GLU A CA 1
ATOM 4320 C C . GLU A 1 565 ? 15.102 1.488 -12.549 1.00 78.00 565 GLU A C 1
ATOM 4322 O O . GLU A 1 565 ? 15.303 0.834 -13.578 1.00 78.00 565 GLU A O 1
ATOM 4327 N N . PHE A 1 566 ? 13.885 1.738 -12.071 1.00 73.12 566 PHE A N 1
ATOM 4328 C CA . PHE A 1 566 ? 12.661 1.428 -12.789 1.00 73.12 566 PHE A CA 1
ATOM 4329 C C . PHE A 1 566 ? 12.057 2.721 -13.316 1.00 73.12 566 PHE A C 1
ATOM 4331 O O . PHE A 1 566 ? 11.718 3.623 -12.552 1.00 73.12 566 PHE A O 1
ATOM 4338 N N . LEU A 1 567 ? 11.978 2.835 -14.636 1.00 73.81 567 LEU A N 1
ATOM 4339 C CA . LEU A 1 567 ? 11.623 4.076 -15.310 1.00 73.81 567 LEU A CA 1
ATOM 4340 C C . LEU A 1 567 ? 10.434 3.810 -16.236 1.00 73.81 567 LEU A C 1
ATOM 4342 O O . LEU A 1 567 ? 10.384 2.788 -16.917 1.00 73.81 567 LEU A O 1
ATOM 4346 N N . GLN A 1 568 ? 9.457 4.711 -16.258 1.00 74.56 568 GLN A N 1
ATOM 4347 C CA . GLN A 1 568 ? 8.327 4.637 -17.180 1.00 74.56 568 GLN A CA 1
ATOM 4348 C C . GLN A 1 568 ? 8.619 5.497 -18.409 1.00 74.56 568 GLN A C 1
ATOM 4350 O O . GLN A 1 568 ? 9.003 6.662 -18.287 1.00 74.56 568 GLN A O 1
ATOM 4355 N N . LEU A 1 569 ? 8.404 4.920 -19.593 1.00 72.81 569 LEU A N 1
ATOM 4356 C CA . LEU A 1 569 ? 8.453 5.642 -20.859 1.00 72.81 569 LEU A CA 1
ATOM 4357 C C . LEU A 1 569 ? 7.125 6.375 -21.061 1.00 72.81 569 LEU A C 1
ATOM 4359 O O . LEU A 1 569 ? 6.062 5.747 -21.020 1.00 72.81 569 LEU A O 1
ATOM 4363 N N . ILE A 1 570 ? 7.181 7.688 -21.289 1.00 71.38 570 ILE A N 1
ATOM 4364 C CA . ILE A 1 570 ? 6.012 8.482 -21.681 1.00 71.38 570 ILE A CA 1
ATOM 4365 C C . ILE A 1 570 ? 5.851 8.362 -23.204 1.00 71.38 570 ILE A C 1
ATOM 4367 O O . ILE A 1 570 ? 6.743 8.784 -23.939 1.00 71.38 570 ILE A O 1
ATOM 4371 N N . PRO A 1 571 ? 4.759 7.768 -23.721 1.00 64.38 571 PRO A N 1
ATOM 4372 C CA . PRO A 1 571 ? 4.545 7.697 -25.162 1.00 64.38 571 PRO A CA 1
ATOM 4373 C C . PRO A 1 571 ? 4.241 9.087 -25.739 1.00 64.38 571 PRO A C 1
ATOM 4375 O O . PRO A 1 571 ? 3.299 9.735 -25.287 1.00 64.38 571 PRO A O 1
ATOM 4378 N N . GLY A 1 572 ? 4.959 9.490 -26.790 1.00 60.00 572 GLY A N 1
ATOM 4379 C CA . GLY A 1 572 ? 4.595 10.645 -27.622 1.00 60.00 572 GLY A CA 1
ATOM 4380 C C . GLY A 1 572 ? 5.108 12.015 -27.166 1.00 60.00 572 GLY A C 1
ATOM 4381 O O . GLY A 1 572 ? 4.602 13.011 -27.680 1.00 60.00 572 GLY A O 1
ATOM 4382 N N . GLU A 1 573 ? 6.080 12.066 -26.251 1.00 50.50 573 GLU A N 1
ATOM 4383 C CA . GLU A 1 573 ? 6.895 13.264 -25.977 1.00 50.50 573 GLU A CA 1
ATOM 4384 C C . GLU A 1 573 ? 8.290 13.147 -26.584 1.00 50.50 573 GLU A C 1
ATOM 4386 O O . GLU A 1 573 ? 8.873 12.037 -26.487 1.00 50.50 573 GLU A O 1
#